Protein AF-A0A9D8Q651-F1 (afdb_monomer_lite)

pLDDT: mean 86.3, std 10.35, range [41.84, 97.5]

Foldseek 3Di:
DVVQVCCCPVVVDDFDQEEEEEFLDLPRLVVLVVSVVVNRHDAEYEHLAADWAAPSVVVCVVVVHHYDYQKDWQDWDAPDVPDAWIWTWIAGSPPPDGDIDHTDIGNYYHYDAADEAPCQVVLLQVWWWAQDPVRLYIATDDDDPPDADADSNNVADDPQLRVLRVVQRVCVVVVHDHDDRDRDDDDCVRTPDGDHGRDHRDDPPDPDFAAQDPDPQRHGPVQQAADPVRHGSLQPDPTADASSSLSSCCVSVSDPRGCSGVSCSVRPHDDDDDDDPVDDDPDPPPDPDPADDDADPVCCCLLHPDWWKFWKAFPVQAEADWFWFKALDQPDDPNSRGQKTFHAADPPPRGYGIITGSDADPPGWMFTQGPNGTTTMDTDDTDDHDD

Radius of gyration: 25.47 Å; chains: 1; bounding box: 63×66×54 Å

Sequence (387 aa):
GLAADQRATRQGVWPGRRALFTTPHSFAYRLALHAADAGVAVQRIVDARLAPQSRFVDFAKATGITLASALAPSHAEPLARNQPGLRVGFAVNIDAISQDSTAIETDQLVASGGWQPDIRLWLRSGGQAKWNQAEGWLAPEGTLPAVSLAGAAAGLRSTTAAIASGKAAVLAALGKSTPPVVDHVIDAAFETPDARTSIAPFRPHARGNTYLDRGSSLVTRRAAAASRHGVSGIATRAIQLGLGDIAAAVDIGALAPRDAGPVAAERCGLAGEITDSGWRVPAPDPGVGDDVPAPPPYLTGRFGDRPQVWTLAAADARTFEPGCLVFENSHASDPLKAIGVTYAVPKAPANGAIALMASAPEGVQLFVRDAGTAVAARLVERLKLKS

Structure (mmCIF, N/CA/C/O backbone):
data_AF-A0A9D8Q651-F1
#
_entry.id   AF-A0A9D8Q651-F1
#
loop_
_atom_site.group_PDB
_atom_site.id
_atom_site.type_symbol
_atom_site.label_atom_id
_atom_site.label_alt_id
_atom_site.label_comp_id
_atom_site.label_asym_id
_atom_site.label_entity_id
_atom_site.label_seq_id
_atom_site.pdbx_PDB_ins_code
_atom_site.Cartn_x
_atom_site.Cartn_y
_atom_site.Cartn_z
_atom_site.occupancy
_atom_site.B_iso_or_equiv
_atom_site.auth_seq_id
_atom_site.auth_comp_id
_atom_site.auth_asym_id
_atom_site.auth_atom_id
_atom_site.pdbx_PDB_model_num
ATOM 1 N N . GLY A 1 1 ? -0.961 4.486 3.606 1.00 79.25 1 GLY A N 1
ATOM 2 C CA . GLY A 1 1 ? -2.095 3.554 3.532 1.00 79.25 1 GLY A CA 1
ATOM 3 C C . GLY A 1 1 ? -1.810 2.284 4.298 1.00 79.25 1 GLY A C 1
ATOM 4 O O . GLY A 1 1 ? -2.094 2.241 5.485 1.00 79.25 1 GLY A O 1
ATOM 5 N N . LEU A 1 2 ? -1.189 1.290 3.653 1.00 84.81 2 LEU A N 1
ATOM 6 C CA . LEU A 1 2 ? -1.048 -0.075 4.185 1.00 84.81 2 LEU A CA 1
ATOM 7 C C . LEU A 1 2 ? -0.480 -0.165 5.612 1.00 84.81 2 LEU A C 1
ATOM 9 O O . LEU A 1 2 ? -1.016 -0.885 6.438 1.00 84.81 2 LEU A O 1
ATOM 13 N N . ALA A 1 3 ? 0.570 0.593 5.937 1.00 86.56 3 ALA A N 1
ATOM 14 C CA . ALA A 1 3 ? 1.140 0.571 7.288 1.00 86.56 3 ALA A CA 1
ATOM 15 C C . ALA A 1 3 ? 0.196 1.157 8.360 1.00 86.56 3 ALA A C 1
ATOM 17 O O . ALA A 1 3 ? 0.277 0.782 9.525 1.00 86.56 3 ALA A O 1
ATOM 18 N N . ALA A 1 4 ? -0.681 2.099 8.000 1.00 88.75 4 ALA A N 1
ATOM 19 C CA . ALA A 1 4 ? -1.705 2.601 8.918 1.00 88.75 4 ALA A CA 1
ATOM 20 C C . ALA A 1 4 ? -2.810 1.554 9.108 1.00 88.75 4 ALA A C 1
ATOM 22 O O . ALA A 1 4 ? -3.141 1.239 10.243 1.00 88.75 4 ALA A O 1
ATOM 23 N N . ASP A 1 5 ? -3.279 0.957 8.010 1.00 87.56 5 ASP A N 1
ATOM 24 C CA . ASP A 1 5 ? -4.263 -0.128 8.023 1.00 87.56 5 ASP A CA 1
ATOM 25 C C . ASP A 1 5 ? -3.797 -1.333 8.856 1.00 87.56 5 ASP A C 1
ATOM 27 O O . ASP A 1 5 ? -4.506 -1.776 9.751 1.00 87.56 5 ASP A O 1
ATOM 31 N N . GLN A 1 6 ? -2.567 -1.813 8.652 1.00 85.94 6 GLN A N 1
ATOM 32 C CA . GLN A 1 6 ? -2.009 -2.933 9.419 1.00 85.94 6 GLN A CA 1
ATOM 33 C C . GLN A 1 6 ? -1.890 -2.627 10.915 1.00 85.94 6 GLN A C 1
ATOM 35 O O . GLN A 1 6 ? -2.209 -3.484 11.737 1.00 85.94 6 GLN A O 1
ATOM 40 N N . ARG A 1 7 ? -1.438 -1.421 11.286 1.00 85.69 7 ARG A N 1
ATOM 41 C CA . ARG A 1 7 ? -1.368 -1.011 12.699 1.00 85.69 7 ARG A CA 1
ATOM 42 C C . ARG A 1 7 ? -2.757 -0.964 13.331 1.00 85.69 7 ARG A C 1
ATOM 44 O O . ARG A 1 7 ? -2.940 -1.490 14.423 1.00 85.69 7 ARG A O 1
ATOM 51 N N . ALA A 1 8 ? -3.742 -0.419 12.626 1.00 87.25 8 ALA A N 1
ATOM 52 C CA . ALA A 1 8 ? -5.109 -0.347 13.124 1.00 87.25 8 ALA A CA 1
ATOM 53 C C . ALA A 1 8 ? -5.743 -1.743 13.250 1.00 87.25 8 ALA A C 1
ATOM 55 O O . ALA A 1 8 ? -6.172 -2.134 14.328 1.00 87.25 8 ALA A O 1
ATOM 56 N N . THR A 1 9 ? -5.745 -2.524 12.169 1.00 83.69 9 THR A N 1
ATOM 57 C CA . THR A 1 9 ? -6.480 -3.797 12.082 1.00 83.69 9 THR A CA 1
ATOM 58 C C . THR A 1 9 ? -5.809 -4.948 12.824 1.00 83.69 9 THR A C 1
ATOM 60 O O . THR A 1 9 ? -6.501 -5.778 13.405 1.00 83.69 9 THR A O 1
ATOM 63 N N . ARG A 1 10 ? -4.471 -5.024 12.819 1.00 81.81 10 ARG A N 1
ATOM 64 C CA . ARG A 1 10 ? -3.737 -6.139 13.446 1.00 81.81 10 ARG A CA 1
ATOM 65 C C . ARG A 1 10 ? -3.215 -5.824 14.835 1.00 81.81 10 ARG A C 1
ATOM 67 O O . ARG A 1 10 ? -2.978 -6.749 15.601 1.00 81.81 10 ARG A O 1
ATOM 74 N N . GLN A 1 11 ? -2.969 -4.550 15.132 1.00 85.44 11 GLN A N 1
ATOM 75 C CA . GLN A 1 11 ? -2.359 -4.138 16.399 1.00 85.44 11 GLN A CA 1
ATOM 76 C C . GLN A 1 11 ? -3.312 -3.298 17.258 1.00 85.44 11 GLN A C 1
ATOM 78 O O . GLN A 1 11 ? -3.002 -3.057 18.418 1.00 85.44 11 GLN A O 1
ATOM 83 N N . GLY A 1 12 ? -4.461 -2.859 16.727 1.00 85.88 12 GLY A N 1
ATOM 84 C CA . GLY A 1 12 ? -5.395 -1.997 17.456 1.00 85.88 12 GLY A CA 1
ATOM 85 C C . GLY A 1 12 ? -4.845 -0.594 17.727 1.00 85.88 12 GLY A C 1
ATOM 86 O O . GLY A 1 12 ? -5.299 0.069 18.654 1.00 85.88 12 GLY A O 1
ATOM 87 N N . VAL A 1 13 ? -3.845 -0.141 16.960 1.00 87.69 13 VAL A N 1
ATOM 88 C CA . VAL A 1 13 ? -3.136 1.124 17.208 1.00 87.69 13 VAL A CA 1
ATOM 89 C C . VAL A 1 13 ? -3.442 2.152 16.122 1.00 87.69 13 VAL A C 1
ATOM 91 O O . VAL A 1 13 ? -3.148 1.932 14.945 1.00 87.69 13 VAL A O 1
ATOM 94 N N . TRP A 1 14 ? -3.927 3.326 16.540 1.00 90.00 14 TRP A N 1
ATOM 95 C CA . TRP A 1 14 ? -4.073 4.517 15.699 1.00 90.00 14 TRP A CA 1
ATOM 96 C C . TRP A 1 14 ? -3.409 5.750 16.347 1.00 90.00 14 TRP A C 1
ATOM 98 O O . TRP A 1 14 ? -3.782 6.129 17.458 1.00 90.00 14 TRP A O 1
ATOM 108 N N . PRO A 1 15 ? -2.417 6.386 15.694 1.00 88.56 15 PRO A N 1
ATOM 109 C CA . PRO A 1 15 ? -1.803 7.614 16.202 1.00 88.56 15 PRO A CA 1
ATOM 110 C C . PRO A 1 15 ? -2.723 8.846 16.124 1.00 88.56 15 PRO A C 1
ATOM 112 O O . PRO A 1 15 ? -3.068 9.317 15.043 1.00 88.56 15 PRO A O 1
ATOM 115 N N . GLY A 1 16 ? -3.039 9.438 17.277 1.00 90.94 16 GLY A N 1
ATOM 116 C CA . GLY A 1 16 ? -3.788 10.697 17.351 1.00 90.94 16 GLY A CA 1
ATOM 117 C C . GLY A 1 16 ? -5.297 10.535 17.152 1.00 90.94 16 GLY A C 1
ATOM 118 O O . GLY A 1 16 ? -5.830 9.432 17.216 1.00 90.94 16 GLY A O 1
ATOM 119 N N . ARG A 1 17 ? -6.005 11.653 16.965 1.00 94.06 17 ARG A N 1
ATOM 120 C CA . ARG A 1 17 ? -7.471 11.685 16.797 1.00 94.06 17 ARG A CA 1
ATOM 121 C C . ARG A 1 17 ? -7.918 12.342 15.502 1.00 94.06 17 ARG A C 1
ATOM 123 O O . ARG A 1 17 ? -9.058 12.146 15.101 1.00 94.06 17 ARG A O 1
ATOM 130 N N . ARG A 1 18 ? -7.047 13.114 14.856 1.00 96.44 18 ARG A N 1
ATOM 131 C CA . ARG A 1 18 ? -7.310 13.804 13.591 1.00 96.44 18 ARG A CA 1
ATOM 132 C C . ARG A 1 18 ? -6.395 13.266 12.508 1.00 96.44 18 ARG A C 1
ATOM 134 O O . ARG A 1 18 ? -5.187 13.168 12.727 1.00 96.44 18 ARG A O 1
ATOM 141 N N . ALA A 1 19 ? -6.961 12.957 11.348 1.00 97.19 19 ALA A N 1
ATOM 142 C CA . ALA A 1 19 ? -6.200 12.399 10.244 1.00 97.19 19 ALA A CA 1
ATOM 143 C C . ALA A 1 19 ? -6.507 13.076 8.908 1.00 97.19 19 ALA A C 1
ATOM 145 O O . ALA A 1 19 ? -7.657 13.382 8.581 1.00 97.19 19 ALA A O 1
ATOM 146 N N . LEU A 1 20 ? -5.449 13.245 8.120 1.00 97.19 20 LEU A N 1
ATOM 147 C CA . LEU A 1 20 ? -5.507 13.571 6.701 1.00 97.19 20 LEU A CA 1
ATOM 148 C C . LEU A 1 20 ? -5.157 12.332 5.890 1.00 97.19 20 LEU A C 1
ATOM 150 O O . LEU A 1 20 ? -4.229 11.601 6.231 1.00 97.19 20 LEU A O 1
ATOM 154 N N . PHE A 1 21 ? -5.858 12.124 4.784 1.00 96.56 21 PHE A N 1
ATOM 155 C CA . PHE A 1 21 ? -5.559 11.052 3.841 1.00 96.56 21 PHE A CA 1
ATOM 156 C C . PHE A 1 21 ? -5.136 11.664 2.524 1.00 96.56 21 PHE A C 1
ATOM 158 O O . PHE A 1 21 ? -5.721 12.649 2.089 1.00 96.56 21 PHE A O 1
ATOM 165 N N . THR A 1 22 ? -4.135 11.080 1.876 1.00 94.69 22 THR A N 1
ATOM 166 C CA . THR A 1 22 ? -3.755 11.479 0.523 1.00 94.69 22 THR A CA 1
ATOM 167 C C . THR A 1 22 ? -3.553 10.273 -0.367 1.00 94.69 22 THR A C 1
ATOM 169 O O . THR A 1 22 ? -3.058 9.237 0.092 1.00 94.69 22 THR A O 1
ATOM 172 N N . THR A 1 23 ? -3.999 10.381 -1.617 1.00 93.38 23 THR A N 1
ATOM 173 C CA . THR A 1 23 ? -4.069 9.235 -2.511 1.00 93.38 23 THR A CA 1
ATOM 174 C C . THR A 1 23 ? -4.103 9.616 -3.988 1.00 93.38 23 THR A C 1
ATOM 176 O O . THR A 1 23 ? -4.637 10.662 -4.327 1.00 93.38 23 THR A O 1
ATOM 179 N N . PRO A 1 24 ? -3.589 8.756 -4.877 1.00 91.44 24 PRO A N 1
ATOM 180 C CA . PRO A 1 24 ? -3.884 8.793 -6.303 1.00 91.44 24 PRO A CA 1
ATOM 181 C C . PRO A 1 24 ? -4.862 7.680 -6.733 1.00 91.44 24 PRO A C 1
ATOM 183 O O . PRO A 1 24 ? -5.003 7.418 -7.923 1.00 91.44 24 PRO A O 1
ATOM 186 N N . HIS A 1 25 ? -5.499 6.979 -5.789 1.00 90.25 25 HIS A N 1
ATOM 187 C CA . HIS A 1 25 ? -6.334 5.798 -6.033 1.00 90.25 25 HIS A CA 1
ATOM 188 C C . HIS A 1 25 ? -7.447 5.674 -4.993 1.00 90.25 25 HIS A C 1
ATOM 190 O O . HIS A 1 25 ? -7.521 6.419 -4.018 1.00 90.25 25 HIS A O 1
ATOM 196 N N . SER A 1 26 ? -8.351 4.721 -5.181 1.00 88.31 26 SER A N 1
ATOM 197 C CA . SER A 1 26 ? -9.554 4.648 -4.347 1.00 88.31 26 SER A CA 1
ATOM 198 C C . SER A 1 26 ? -9.375 3.924 -3.008 1.00 88.31 26 SER A C 1
ATOM 200 O O . SER A 1 26 ? -10.259 3.966 -2.151 1.00 88.31 26 SER A O 1
ATOM 202 N N . PHE A 1 27 ? -8.227 3.281 -2.767 1.00 87.19 27 PHE A N 1
ATOM 203 C CA . PHE A 1 27 ? -7.997 2.526 -1.531 1.00 87.19 27 PHE A CA 1
ATOM 204 C C . PHE A 1 27 ? -8.007 3.423 -0.285 1.00 87.19 27 PHE A C 1
ATOM 206 O O . PHE A 1 27 ? -8.523 3.023 0.760 1.00 87.19 27 PHE A O 1
ATOM 213 N N . ALA A 1 28 ? -7.472 4.645 -0.372 1.00 91.31 28 ALA A N 1
ATOM 214 C CA . ALA A 1 28 ? -7.418 5.527 0.791 1.00 91.31 28 ALA A CA 1
ATOM 215 C C . ALA A 1 28 ? -8.803 5.986 1.264 1.00 91.31 28 ALA A C 1
ATOM 217 O O . ALA A 1 28 ? -8.962 6.225 2.456 1.00 91.31 28 ALA A O 1
ATOM 218 N N . TYR A 1 29 ? -9.799 6.051 0.373 1.00 93.88 29 TYR A N 1
ATOM 219 C CA . TYR A 1 29 ? -11.181 6.358 0.752 1.00 93.88 29 TYR A CA 1
ATOM 220 C C . TYR A 1 29 ? -11.762 5.289 1.670 1.00 93.88 29 TYR A C 1
ATOM 222 O O . TYR A 1 29 ? -12.364 5.615 2.687 1.00 93.88 29 TYR A O 1
ATOM 230 N N . ARG A 1 30 ? -11.519 4.009 1.362 1.00 91.38 30 ARG A N 1
ATOM 231 C CA . ARG A 1 30 ? -11.938 2.889 2.218 1.00 91.38 30 ARG A CA 1
ATOM 232 C C . ARG A 1 30 ? -11.312 2.990 3.601 1.00 91.38 30 ARG A C 1
ATOM 234 O O . ARG A 1 30 ? -12.004 2.875 4.603 1.00 91.38 30 ARG A O 1
ATOM 241 N N . LEU A 1 31 ? -10.004 3.241 3.648 1.00 92.44 31 LEU A N 1
ATOM 242 C CA . LEU A 1 31 ? -9.290 3.383 4.913 1.00 92.44 31 LEU A CA 1
ATOM 243 C C . LEU A 1 31 ? -9.764 4.610 5.709 1.00 92.44 31 LEU A C 1
ATOM 245 O O . LEU A 1 31 ? -9.843 4.543 6.930 1.00 92.44 31 LEU A O 1
ATOM 249 N N . ALA A 1 32 ? -10.098 5.710 5.033 1.00 95.38 32 ALA A N 1
ATOM 250 C CA . ALA A 1 32 ? -10.651 6.902 5.664 1.00 95.38 32 ALA A CA 1
ATOM 251 C C . ALA A 1 32 ? -12.046 6.645 6.251 1.00 95.38 32 ALA A C 1
ATOM 253 O O . ALA A 1 32 ? -12.290 7.026 7.390 1.00 95.38 32 ALA A O 1
ATOM 254 N N . LEU A 1 33 ? -12.926 5.951 5.522 1.00 93.69 33 LEU A N 1
ATOM 255 C CA . LEU A 1 33 ? -14.236 5.529 6.029 1.00 93.69 33 LEU A CA 1
ATOM 256 C C . LEU A 1 33 ? -14.089 4.641 7.271 1.00 93.69 33 LEU A C 1
ATOM 258 O O . LEU A 1 33 ? -14.677 4.940 8.301 1.00 93.69 33 LEU A O 1
ATOM 262 N N . HIS A 1 34 ? -13.210 3.635 7.230 1.00 92.12 34 HIS A N 1
ATOM 263 C CA . HIS A 1 34 ? -12.934 2.794 8.400 1.00 92.12 34 HIS A CA 1
ATOM 264 C C . HIS A 1 34 ? -12.369 3.580 9.591 1.00 92.12 34 HIS A C 1
ATOM 266 O O . HIS A 1 34 ? -12.709 3.293 10.737 1.00 92.12 34 HIS A O 1
ATOM 272 N N . ALA A 1 35 ? -11.513 4.574 9.344 1.00 92.69 35 ALA A N 1
ATOM 273 C CA . ALA A 1 35 ? -11.015 5.445 10.403 1.00 92.69 35 ALA A CA 1
ATOM 274 C C . ALA A 1 35 ? -12.143 6.304 11.002 1.00 92.69 35 ALA A C 1
ATOM 276 O O . ALA A 1 35 ? -12.217 6.439 12.222 1.00 92.69 35 ALA A O 1
ATOM 277 N N . ALA A 1 36 ? -13.037 6.840 10.165 1.00 93.56 36 ALA A N 1
ATOM 278 C CA . ALA A 1 36 ? -14.206 7.595 10.608 1.00 93.56 36 ALA A CA 1
ATOM 279 C C . ALA A 1 36 ? -15.160 6.729 11.451 1.00 93.56 36 ALA A C 1
ATOM 281 O O . ALA A 1 36 ? -15.562 7.157 12.531 1.00 93.56 36 ALA A O 1
ATOM 282 N N . ASP A 1 37 ? -15.434 5.493 11.021 1.00 91.06 37 ASP A N 1
ATOM 283 C CA . ASP A 1 37 ? -16.236 4.515 11.773 1.00 91.06 37 ASP A CA 1
ATOM 284 C C . ASP A 1 37 ? -15.610 4.184 13.139 1.00 91.06 37 ASP A C 1
ATOM 286 O O . ASP A 1 37 ? -16.313 3.962 14.123 1.00 91.06 37 ASP A O 1
ATOM 290 N N . ALA A 1 38 ? -14.276 4.199 13.221 1.00 89.44 38 ALA A N 1
ATOM 291 C CA . ALA A 1 38 ? -13.523 4.030 14.463 1.00 89.44 38 ALA A CA 1
ATOM 292 C C . ALA A 1 38 ? -13.454 5.308 15.331 1.00 89.44 38 ALA A C 1
ATOM 294 O O . ALA A 1 38 ? -12.763 5.325 16.351 1.00 89.44 38 ALA A O 1
ATOM 295 N N . GLY A 1 39 ? -14.145 6.386 14.945 1.00 91.50 39 GLY A N 1
ATOM 296 C CA . GLY A 1 39 ? -14.202 7.648 15.687 1.00 91.50 39 GLY A CA 1
ATOM 297 C C . GLY A 1 39 ? -13.015 8.590 15.457 1.00 91.50 39 GLY A C 1
ATOM 298 O O . GLY A 1 39 ? -12.861 9.569 16.190 1.00 91.50 39 GLY A O 1
ATOM 299 N N . VAL A 1 40 ? -12.168 8.329 14.456 1.00 94.69 40 VAL A N 1
ATOM 300 C CA . VAL A 1 40 ? -11.101 9.255 14.050 1.00 94.69 40 VAL A CA 1
ATOM 301 C C . VAL A 1 40 ? -11.713 10.409 13.258 1.00 94.69 40 VAL A C 1
ATOM 303 O O . VAL A 1 40 ? -12.437 10.206 12.286 1.00 94.69 40 VAL A O 1
ATOM 306 N N . ALA A 1 41 ? -11.372 11.644 13.621 1.00 96.38 41 ALA A N 1
ATOM 307 C CA . ALA A 1 41 ? -11.777 12.830 12.882 1.00 96.38 41 ALA A CA 1
ATOM 308 C C . ALA A 1 41 ? -11.011 12.920 11.550 1.00 96.38 41 ALA A C 1
ATOM 310 O O . ALA A 1 41 ? -9.883 13.423 11.483 1.00 96.38 41 ALA A O 1
ATOM 311 N N . VAL A 1 42 ? -11.630 12.432 10.475 1.00 97.50 42 VAL A N 1
ATOM 312 C CA . VAL A 1 42 ? -11.101 12.551 9.113 1.00 97.50 42 VAL A CA 1
ATOM 313 C C . VAL A 1 42 ? -11.314 13.976 8.616 1.00 97.50 42 VAL A C 1
ATOM 315 O O . VAL A 1 42 ? -12.403 14.355 8.194 1.00 97.50 42 VAL A O 1
ATOM 318 N N . GLN A 1 43 ? -10.258 14.783 8.665 1.00 96.38 43 GLN A N 1
ATOM 319 C CA . GLN A 1 43 ? -10.351 16.204 8.332 1.00 96.38 43 GLN A CA 1
ATOM 320 C C . GLN A 1 43 ? -10.552 16.409 6.833 1.00 96.38 43 GLN A C 1
ATOM 322 O O . GLN A 1 43 ? -11.357 17.245 6.418 1.00 96.38 43 GLN A O 1
ATOM 327 N N . ARG A 1 44 ? -9.802 15.656 6.020 1.00 95.81 44 ARG A N 1
ATOM 328 C CA . ARG A 1 44 ? -9.853 15.731 4.561 1.00 95.81 44 ARG A CA 1
ATOM 329 C C . ARG A 1 44 ? -9.239 14.501 3.904 1.00 95.81 44 ARG A C 1
ATOM 331 O O . ARG A 1 44 ? -8.219 13.987 4.370 1.00 95.81 44 ARG A O 1
ATOM 338 N N . ILE A 1 45 ? -9.827 14.093 2.784 1.00 96.56 45 ILE A N 1
ATOM 339 C CA . ILE A 1 45 ? -9.207 13.190 1.813 1.00 96.56 45 ILE A CA 1
ATOM 340 C C . ILE A 1 45 ? -8.717 14.034 0.637 1.00 96.56 45 ILE A C 1
ATOM 342 O O . ILE A 1 45 ? -9.485 14.780 0.032 1.00 96.56 45 ILE A O 1
ATOM 346 N N . VAL A 1 46 ? -7.428 13.934 0.337 1.00 94.56 46 VAL A N 1
ATOM 347 C CA . VAL A 1 46 ? -6.749 14.681 -0.718 1.00 94.56 46 VAL A CA 1
ATOM 348 C C . VAL A 1 46 ? -6.388 13.735 -1.856 1.00 94.56 46 VAL A C 1
ATOM 350 O O . VAL A 1 46 ? -5.490 12.903 -1.720 1.00 94.56 46 VAL A O 1
ATOM 353 N N . ASP A 1 47 ? -7.098 13.851 -2.969 1.00 94.06 47 ASP A N 1
ATOM 354 C CA . ASP A 1 47 ? -6.880 13.036 -4.156 1.00 94.06 47 ASP A CA 1
ATOM 355 C C . ASP A 1 47 ? -6.036 13.795 -5.182 1.00 94.06 47 ASP A C 1
ATOM 357 O O . ASP A 1 47 ? -6.310 14.946 -5.521 1.00 94.06 47 ASP A O 1
ATOM 361 N N . ALA A 1 48 ? -5.007 13.130 -5.687 1.00 92.06 48 ALA A N 1
ATOM 362 C CA . ALA A 1 48 ? -4.121 13.638 -6.719 1.00 92.06 48 ALA A CA 1
ATOM 363 C C . ALA A 1 48 ? -4.800 13.739 -8.096 1.00 92.06 48 ALA A C 1
ATOM 365 O O . ALA A 1 48 ? -4.357 14.512 -8.948 1.00 92.06 48 ALA A O 1
ATOM 366 N N . ARG A 1 49 ? -5.860 12.960 -8.334 1.00 91.69 49 ARG A N 1
ATOM 367 C CA . ARG A 1 49 ? -6.622 12.937 -9.590 1.00 91.69 49 ARG A CA 1
ATOM 368 C C . ARG A 1 49 ? -7.492 14.185 -9.705 1.00 91.69 49 ARG A C 1
ATOM 370 O O . ARG A 1 49 ? -7.984 14.693 -8.703 1.00 91.69 49 ARG A O 1
ATOM 377 N N . LEU A 1 50 ? -7.718 14.659 -10.932 1.00 90.00 50 LEU A N 1
ATOM 378 C CA . LEU A 1 50 ? -8.463 15.898 -11.191 1.00 90.00 50 LEU A CA 1
ATOM 379 C C . LEU A 1 50 ? -9.939 15.811 -10.770 1.00 90.00 50 LEU A C 1
ATOM 381 O O . LEU A 1 50 ? -10.448 16.683 -10.067 1.00 90.00 50 LEU A O 1
ATOM 385 N N . ALA A 1 51 ? -10.611 14.740 -11.187 1.00 89.81 51 ALA A N 1
ATOM 386 C CA . ALA A 1 51 ? -12.031 14.505 -10.948 1.00 89.81 51 ALA A CA 1
ATOM 387 C C . ALA A 1 51 ? -12.263 13.027 -10.581 1.00 89.81 51 ALA A C 1
ATOM 389 O O . ALA A 1 51 ? -12.784 12.271 -11.400 1.00 89.81 51 ALA A O 1
ATOM 390 N N . PRO A 1 52 ? -11.826 12.582 -9.388 1.00 93.12 52 PRO A N 1
ATOM 391 C CA . PRO A 1 52 ? -11.968 11.191 -8.981 1.00 93.12 52 PRO A CA 1
ATOM 392 C C . PRO A 1 52 ? -13.442 10.824 -8.786 1.00 93.12 52 PRO A C 1
ATOM 394 O O . PRO A 1 52 ? -14.196 11.516 -8.098 1.00 93.12 52 PRO A O 1
ATOM 397 N N . GLN A 1 53 ? -13.829 9.696 -9.365 1.00 91.75 53 GLN A N 1
ATOM 398 C CA . GLN A 1 53 ? -15.145 9.082 -9.273 1.00 91.75 53 GLN A CA 1
ATOM 399 C C . GLN A 1 53 ? -14.984 7.651 -8.773 1.00 91.75 53 GLN A C 1
ATOM 401 O O . GLN A 1 53 ? -14.122 6.912 -9.239 1.00 91.75 53 GLN A O 1
ATOM 406 N N . SER A 1 54 ? -15.785 7.280 -7.783 1.00 91.19 54 SER A N 1
ATOM 407 C CA . SER A 1 54 ? -15.833 5.940 -7.202 1.00 91.19 54 SER A CA 1
ATOM 408 C C . SER A 1 54 ? -17.013 5.880 -6.245 1.00 91.19 54 SER A C 1
ATOM 410 O O . SER A 1 54 ? -17.290 6.861 -5.552 1.00 91.19 54 SER A O 1
ATOM 412 N N . ARG A 1 55 ? -17.614 4.703 -6.061 1.00 91.06 55 ARG A N 1
ATOM 413 C CA . ARG A 1 55 ? -18.575 4.491 -4.964 1.00 91.06 55 ARG A CA 1
ATOM 414 C C . ARG A 1 55 ? -18.016 4.908 -3.595 1.00 91.06 55 ARG A C 1
ATOM 416 O O . ARG A 1 55 ? -18.757 5.379 -2.744 1.00 91.06 55 ARG A O 1
ATOM 423 N N . PHE A 1 56 ? -16.703 4.766 -3.373 1.00 91.69 56 PHE A N 1
ATOM 424 C CA . PHE A 1 56 ? -16.071 5.144 -2.104 1.00 91.69 56 PHE A CA 1
ATOM 425 C C . PHE A 1 56 ? -15.924 6.660 -1.943 1.00 91.69 56 PHE A C 1
ATOM 427 O O . PHE A 1 56 ? -15.945 7.158 -0.819 1.00 91.69 56 PHE A O 1
ATOM 434 N N . VAL A 1 57 ? -15.811 7.389 -3.055 1.00 93.00 57 VAL A N 1
ATOM 435 C CA . VAL A 1 57 ? -15.875 8.856 -3.075 1.00 93.00 57 VAL A CA 1
ATOM 436 C C . VAL A 1 57 ? -17.278 9.306 -2.671 1.00 93.00 57 VAL A C 1
ATOM 438 O O . VAL A 1 57 ? -17.413 10.201 -1.838 1.00 93.00 57 VAL A O 1
ATOM 441 N N . ASP A 1 58 ? -18.313 8.660 -3.209 1.00 92.38 58 ASP A N 1
ATOM 442 C CA . ASP A 1 58 ? -19.706 8.992 -2.900 1.00 92.38 58 ASP A CA 1
ATOM 443 C C . ASP A 1 58 ? -20.063 8.666 -1.448 1.00 92.38 58 ASP A C 1
ATOM 445 O O . ASP A 1 58 ? -20.656 9.500 -0.764 1.00 92.38 58 ASP A O 1
ATOM 449 N N . PHE A 1 59 ? -19.616 7.518 -0.930 1.00 93.69 59 PHE A N 1
ATOM 450 C CA . PHE A 1 59 ? -19.762 7.191 0.489 1.00 93.69 59 PHE A CA 1
ATOM 451 C C . PHE A 1 59 ? -19.063 8.211 1.388 1.00 93.69 59 PHE A C 1
ATOM 453 O O . PHE A 1 59 ? -19.680 8.691 2.331 1.00 93.69 59 PHE A O 1
ATOM 460 N N . ALA A 1 60 ? -17.825 8.609 1.073 1.00 94.06 60 ALA A N 1
ATOM 461 C CA . ALA A 1 60 ? -17.109 9.611 1.863 1.00 94.06 60 ALA A CA 1
ATOM 462 C C . ALA A 1 60 ? -17.854 10.957 1.913 1.00 94.06 60 ALA A C 1
ATOM 464 O O . ALA A 1 60 ? -17.954 11.568 2.979 1.00 94.06 60 ALA A O 1
ATOM 465 N N . LYS A 1 61 ? -18.426 11.401 0.785 1.00 92.75 61 LYS A N 1
ATOM 466 C CA . LYS A 1 61 ? -19.265 12.609 0.739 1.00 92.75 61 LYS A CA 1
ATOM 467 C C . LYS A 1 61 ? -20.530 12.446 1.582 1.00 92.75 61 LYS A C 1
ATOM 469 O O . LYS A 1 61 ? -20.862 13.343 2.352 1.00 92.75 61 LYS A O 1
ATOM 474 N N . ALA A 1 62 ? -21.214 11.308 1.461 1.00 92.50 62 ALA A N 1
ATOM 475 C CA . ALA A 1 62 ? -22.441 11.021 2.202 1.00 92.50 62 ALA A CA 1
ATOM 476 C C . ALA A 1 62 ? -22.215 10.965 3.723 1.00 92.50 62 ALA A C 1
ATOM 478 O O . ALA A 1 62 ? -23.089 11.367 4.486 1.00 92.50 62 ALA A O 1
ATOM 479 N N . THR A 1 63 ? -21.032 10.535 4.170 1.00 91.19 63 THR A N 1
ATOM 480 C CA . THR A 1 63 ? -20.635 10.532 5.588 1.00 91.19 63 THR A CA 1
ATOM 481 C C . THR A 1 63 ? -20.072 11.876 6.069 1.00 91.19 63 THR A C 1
ATOM 483 O O . THR A 1 63 ? -19.595 11.971 7.197 1.00 91.19 63 THR A O 1
ATOM 486 N N . GLY A 1 64 ? -20.085 12.921 5.232 1.00 92.62 64 GLY A N 1
ATOM 487 C CA . GLY A 1 64 ? -19.631 14.269 5.592 1.00 92.62 64 GLY A CA 1
ATOM 488 C C . GLY A 1 64 ? -18.111 14.467 5.602 1.00 92.62 64 GLY A C 1
ATOM 489 O O . GLY A 1 64 ? -17.629 15.486 6.099 1.00 92.62 64 GLY A O 1
ATOM 490 N N . ILE A 1 65 ? -17.335 13.530 5.053 1.00 95.44 65 ILE A N 1
ATOM 491 C CA . ILE A 1 65 ? -15.884 13.694 4.925 1.00 95.44 65 ILE A CA 1
ATOM 492 C C . ILE A 1 65 ? -15.613 14.722 3.823 1.00 95.44 65 ILE A C 1
ATOM 494 O O . ILE A 1 65 ? -16.186 14.647 2.738 1.00 95.44 65 ILE A O 1
ATOM 498 N N . THR A 1 66 ? -14.724 15.688 4.081 1.00 94.06 66 THR A N 1
ATOM 499 C CA . THR A 1 66 ? -14.353 16.677 3.058 1.00 94.06 66 THR A CA 1
ATOM 500 C C . THR A 1 66 ? -13.320 16.112 2.088 1.00 94.06 66 THR A C 1
ATOM 502 O O . THR A 1 66 ? -12.409 15.380 2.481 1.00 94.06 66 THR A O 1
ATOM 505 N N . LEU A 1 67 ? -13.451 16.458 0.809 1.00 93.50 67 LEU A N 1
ATOM 506 C CA . LEU A 1 67 ? -12.556 16.016 -0.256 1.00 93.50 67 LEU A CA 1
ATOM 507 C C . LEU A 1 67 ? -11.897 17.229 -0.915 1.00 93.50 67 LEU A C 1
ATOM 509 O O . LEU A 1 67 ? -12.534 18.268 -1.079 1.00 93.50 67 LEU A O 1
ATOM 513 N N . ALA A 1 68 ? -10.647 17.075 -1.335 1.00 92.06 68 ALA A N 1
ATOM 514 C CA . ALA A 1 68 ? -10.004 17.977 -2.282 1.00 92.06 68 ALA A CA 1
ATOM 515 C C . ALA A 1 68 ? -9.342 17.150 -3.382 1.00 92.06 68 ALA A C 1
ATOM 517 O O . ALA A 1 68 ? -8.594 16.224 -3.077 1.00 92.06 68 ALA A O 1
ATOM 518 N N . SER A 1 69 ? -9.644 17.459 -4.638 1.00 92.50 69 SER A N 1
ATOM 519 C CA . SER A 1 69 ? -9.056 16.799 -5.802 1.00 92.50 69 SER A CA 1
ATOM 520 C C . SER A 1 69 ? -7.928 17.639 -6.396 1.00 92.50 69 SER A C 1
ATOM 522 O O . SER A 1 69 ? -7.768 18.813 -6.058 1.00 92.50 69 SER A O 1
ATOM 524 N N . ALA A 1 70 ? -7.144 17.027 -7.280 1.00 89.81 70 ALA A N 1
ATOM 525 C CA . ALA A 1 70 ? -6.009 17.635 -7.960 1.00 89.81 70 ALA A CA 1
ATOM 526 C C . ALA A 1 70 ? -4.964 18.264 -7.025 1.00 89.81 70 ALA A C 1
ATOM 528 O O . ALA A 1 70 ? -4.297 19.229 -7.396 1.00 89.81 70 ALA A O 1
ATOM 529 N N . LEU A 1 71 ? -4.811 17.726 -5.815 1.00 89.19 71 LEU A N 1
ATOM 530 C CA . LEU A 1 71 ? -3.840 18.198 -4.834 1.00 89.19 71 LEU A CA 1
ATOM 531 C C . LEU A 1 71 ? -2.942 17.045 -4.388 1.00 89.19 71 LEU A C 1
ATOM 533 O O . LEU A 1 71 ? -3.377 15.903 -4.255 1.00 89.19 71 LEU A O 1
ATOM 537 N N . ALA A 1 72 ? -1.685 17.360 -4.099 1.00 89.38 72 ALA A N 1
ATOM 538 C CA . ALA A 1 72 ? -0.731 16.430 -3.509 1.00 89.38 72 ALA A CA 1
ATOM 539 C C . ALA A 1 72 ? -0.023 17.084 -2.314 1.00 89.38 72 ALA A C 1
ATOM 541 O O . ALA A 1 72 ? 0.169 18.304 -2.308 1.00 89.38 72 ALA A O 1
ATOM 542 N N . PRO A 1 73 ? 0.374 16.313 -1.285 1.00 90.44 73 PRO A N 1
ATOM 543 C CA . PRO A 1 73 ? 1.154 16.846 -0.173 1.00 90.44 73 PRO A CA 1
ATOM 544 C C . PRO A 1 73 ? 2.477 17.414 -0.700 1.00 90.44 73 PRO A C 1
ATOM 546 O O . PRO A 1 73 ? 3.242 16.720 -1.370 1.00 90.44 73 PRO A O 1
ATOM 549 N N . SER A 1 74 ? 2.755 18.679 -0.392 1.00 88.75 74 SER A N 1
ATOM 550 C CA . SER A 1 74 ? 3.984 19.355 -0.817 1.00 88.75 74 SER A CA 1
ATOM 551 C C . SER A 1 74 ? 5.051 19.336 0.275 1.00 88.75 74 SER A C 1
ATOM 553 O O . SER A 1 74 ? 6.238 19.189 -0.018 1.00 88.75 74 SER A O 1
ATOM 555 N N . HIS A 1 75 ? 4.636 19.452 1.536 1.00 88.88 75 HIS A N 1
ATOM 556 C CA . HIS A 1 75 ? 5.503 19.366 2.705 1.00 88.88 75 HIS A CA 1
ATOM 557 C C . HIS A 1 75 ? 4.703 18.997 3.958 1.00 88.88 75 HIS A C 1
ATOM 559 O O . HIS A 1 75 ? 3.493 19.209 4.031 1.00 88.88 75 HIS A O 1
ATOM 565 N N . ALA A 1 76 ? 5.404 18.472 4.959 1.00 91.75 76 ALA A N 1
ATOM 566 C CA . ALA A 1 76 ? 4.878 18.277 6.300 1.00 91.75 76 ALA A CA 1
ATOM 567 C C . ALA A 1 76 ? 5.944 18.690 7.317 1.00 91.75 76 ALA A C 1
ATOM 569 O O . ALA A 1 76 ? 7.112 18.319 7.181 1.00 91.75 76 ALA A O 1
ATOM 570 N N . GLU A 1 77 ? 5.539 19.444 8.330 1.00 91.50 77 GLU A N 1
ATOM 571 C CA . GLU A 1 77 ? 6.402 19.898 9.418 1.00 91.50 77 GLU A CA 1
ATOM 572 C C . GLU A 1 77 ? 5.742 19.632 10.778 1.00 91.50 77 GLU A C 1
ATOM 574 O O . GLU A 1 77 ? 4.514 19.609 10.862 1.00 91.50 77 GLU A O 1
ATOM 579 N N . PRO A 1 78 ? 6.513 19.414 11.856 1.00 93.12 78 PRO A N 1
ATOM 580 C CA . PRO A 1 78 ? 5.952 19.364 13.203 1.00 93.12 78 PRO A CA 1
ATOM 581 C C . PRO A 1 78 ? 5.263 20.687 13.561 1.00 93.12 78 PRO A C 1
ATOM 583 O O . PRO A 1 78 ? 5.761 21.750 13.193 1.00 93.12 78 PRO A O 1
ATOM 586 N N . LEU A 1 79 ? 4.168 20.637 14.328 1.00 92.94 79 LEU A N 1
ATOM 587 C CA . LEU A 1 79 ? 3.474 21.855 14.787 1.00 92.94 79 LEU A CA 1
ATOM 588 C C . LEU A 1 79 ? 4.395 22.771 15.601 1.00 92.94 79 LEU A C 1
ATOM 590 O O . LEU A 1 79 ? 4.452 23.979 15.368 1.00 92.94 79 LEU A O 1
ATOM 594 N N . ALA A 1 80 ? 5.136 22.169 16.530 1.00 90.31 80 ALA A N 1
ATOM 595 C CA . ALA A 1 80 ? 6.178 22.801 17.318 1.00 90.31 80 ALA A CA 1
ATOM 596 C C . ALA A 1 80 ? 7.178 21.743 17.805 1.00 90.31 80 ALA A C 1
ATOM 598 O O . ALA A 1 80 ? 6.925 20.535 17.762 1.00 90.31 80 ALA A O 1
ATOM 599 N N . ARG A 1 81 ? 8.333 22.193 18.308 1.00 88.12 81 ARG A N 1
ATOM 600 C CA . ARG A 1 81 ? 9.301 21.306 18.968 1.00 88.12 81 ARG A CA 1
ATOM 601 C C . ARG A 1 81 ? 8.617 20.618 20.158 1.00 88.12 81 ARG A C 1
ATOM 603 O O . ARG A 1 81 ? 8.069 21.300 21.015 1.00 88.12 81 ARG A O 1
ATOM 610 N N . ASN A 1 82 ? 8.694 19.288 20.220 1.00 87.19 82 ASN A N 1
ATOM 611 C CA . ASN A 1 82 ? 8.097 18.446 21.270 1.00 87.19 82 ASN A CA 1
ATOM 612 C C . ASN A 1 82 ? 6.558 18.485 21.359 1.00 87.19 82 ASN A C 1
ATOM 614 O O . ASN A 1 82 ? 6.001 18.001 22.341 1.00 87.19 82 ASN A O 1
ATOM 618 N N . GLN A 1 83 ? 5.865 19.015 20.349 1.00 90.06 83 GLN A N 1
ATOM 619 C CA . GLN A 1 83 ? 4.409 18.937 20.262 1.00 90.06 83 GLN A CA 1
ATOM 620 C C . GLN A 1 83 ? 4.015 17.841 19.261 1.00 90.06 83 GLN A C 1
ATOM 622 O O . GLN A 1 83 ? 4.506 17.865 18.129 1.00 90.06 83 GLN A O 1
ATOM 627 N N . PRO A 1 84 ? 3.145 16.882 19.634 1.00 88.69 84 PRO A N 1
ATOM 628 C CA . PRO A 1 84 ? 2.639 15.902 18.685 1.00 88.69 84 PRO A CA 1
ATOM 629 C C . PRO A 1 84 ? 1.765 16.588 17.629 1.00 88.69 84 PRO A C 1
ATOM 631 O O . PRO A 1 84 ? 1.010 17.510 17.934 1.00 88.69 84 PRO A O 1
ATOM 634 N N . GLY A 1 85 ? 1.855 16.104 16.394 1.00 93.31 85 GLY A N 1
ATOM 635 C CA . GLY A 1 85 ? 1.081 16.606 15.265 1.00 93.31 85 GLY A CA 1
ATOM 636 C C . GLY A 1 85 ? 1.934 17.240 14.174 1.00 93.31 85 GLY A C 1
ATOM 637 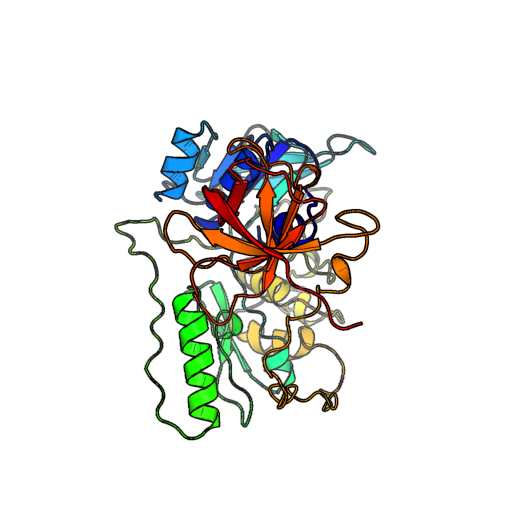O O . GLY A 1 85 ? 3.138 17.464 14.315 1.00 93.31 85 GLY A O 1
ATOM 638 N N . LEU A 1 86 ? 1.278 17.490 13.050 1.00 95.31 86 LEU A N 1
ATOM 639 C CA . LEU A 1 86 ? 1.867 17.906 11.790 1.00 95.31 86 LEU A CA 1
ATOM 640 C C . LEU A 1 86 ? 1.078 19.077 11.213 1.00 95.31 86 LEU A C 1
ATOM 642 O O . LEU A 1 86 ? -0.151 19.068 11.235 1.00 95.31 86 LEU A O 1
ATOM 646 N N . ARG A 1 87 ? 1.779 20.034 10.617 1.00 95.19 87 ARG A N 1
ATOM 647 C CA . ARG A 1 87 ? 1.221 20.981 9.655 1.00 95.19 87 ARG A CA 1
ATOM 648 C C . ARG A 1 87 ? 1.579 20.495 8.257 1.00 95.19 87 ARG A C 1
ATOM 650 O O . ARG A 1 87 ? 2.754 20.308 7.945 1.00 95.19 87 ARG A O 1
ATOM 657 N N . VAL A 1 88 ? 0.566 20.236 7.435 1.00 94.44 88 VAL A N 1
ATOM 658 C CA . VAL A 1 88 ? 0.727 19.662 6.093 1.00 94.44 88 VAL A CA 1
ATOM 659 C C . VAL A 1 88 ? 0.284 20.675 5.051 1.00 94.44 88 VAL A C 1
ATOM 661 O O . VAL A 1 88 ? -0.877 21.082 5.043 1.00 94.44 88 VAL A O 1
ATOM 664 N N . GLY A 1 89 ? 1.201 21.073 4.174 1.00 91.75 89 GLY A N 1
ATOM 665 C CA . GLY A 1 89 ? 0.891 21.875 2.995 1.00 91.75 89 GLY A CA 1
ATOM 666 C C . GLY A 1 89 ? 0.622 20.999 1.778 1.00 91.75 89 GLY A C 1
ATOM 667 O O . GLY A 1 89 ? 1.170 19.900 1.650 1.00 91.75 89 GLY A O 1
ATOM 668 N N . PHE A 1 90 ? -0.207 21.501 0.868 1.00 90.19 90 PHE A N 1
ATOM 669 C CA . PHE A 1 90 ? -0.551 20.824 -0.378 1.00 90.19 90 PHE A CA 1
ATOM 670 C C . PHE A 1 90 ? -0.256 21.736 -1.557 1.00 90.19 90 PHE A C 1
ATOM 672 O O . PHE A 1 90 ? -0.350 22.949 -1.426 1.00 90.19 90 PHE A O 1
ATOM 679 N N . ALA A 1 91 ? 0.076 21.155 -2.701 1.00 86.94 91 ALA A N 1
ATOM 680 C CA . ALA A 1 91 ? 0.237 21.871 -3.958 1.00 86.94 91 ALA A CA 1
ATOM 681 C C . ALA A 1 91 ? -0.708 21.290 -5.007 1.00 86.94 91 ALA A C 1
ATOM 683 O O . ALA A 1 91 ? -1.091 20.117 -4.928 1.00 86.94 91 ALA A O 1
ATOM 684 N N . VAL A 1 92 ? -1.053 22.116 -5.992 1.00 84.69 92 VAL A N 1
ATOM 685 C CA . VAL A 1 92 ? -1.790 21.674 -7.175 1.00 84.69 92 VAL A CA 1
ATOM 686 C C . VAL A 1 92 ? -0.984 20.591 -7.891 1.00 84.69 92 VAL A C 1
ATOM 688 O O . VAL A 1 92 ? 0.199 20.752 -8.173 1.00 84.69 92 VAL A O 1
ATOM 691 N N . ASN A 1 93 ? -1.634 19.459 -8.141 1.00 77.62 93 ASN A N 1
ATOM 692 C CA . ASN A 1 93 ? -1.093 18.297 -8.841 1.00 77.62 93 ASN A CA 1
ATOM 693 C C . ASN A 1 93 ? -1.454 18.363 -10.338 1.00 77.62 93 ASN A C 1
ATOM 695 O O . ASN A 1 93 ? -1.833 17.365 -10.947 1.00 77.62 93 ASN A O 1
ATOM 699 N N . ILE A 1 94 ? -1.400 19.574 -10.898 1.00 65.81 94 ILE A N 1
ATOM 700 C CA . ILE A 1 94 ? -1.677 19.913 -12.294 1.00 65.81 94 ILE A CA 1
ATOM 701 C C . ILE A 1 94 ? -0.627 20.957 -12.678 1.00 65.81 94 ILE A C 1
ATOM 703 O O . ILE A 1 94 ? -0.614 22.048 -12.110 1.00 65.81 94 ILE A O 1
ATOM 707 N N . ASP A 1 95 ? 0.260 20.599 -13.604 1.00 55.47 95 ASP A N 1
ATOM 708 C CA . ASP A 1 95 ? 1.402 21.403 -14.050 1.00 55.47 95 ASP A CA 1
ATOM 709 C C . ASP A 1 95 ? 2.401 21.804 -12.945 1.00 55.47 95 ASP A C 1
ATOM 711 O O . ASP A 1 95 ? 2.166 21.681 -11.745 1.00 55.47 95 ASP A O 1
ATOM 715 N N . ALA A 1 96 ? 3.594 22.262 -13.338 1.00 52.22 96 ALA A N 1
ATOM 716 C CA . ALA A 1 96 ? 4.680 22.619 -12.414 1.00 52.22 96 ALA A CA 1
ATOM 717 C C . ALA A 1 96 ? 4.411 23.904 -11.591 1.00 52.22 96 ALA A C 1
ATOM 719 O O . ALA A 1 96 ? 5.343 24.531 -11.083 1.00 52.22 96 ALA A O 1
ATOM 720 N N . ILE A 1 97 ? 3.149 24.326 -11.472 1.00 52.75 97 ILE A N 1
ATOM 721 C CA . ILE A 1 97 ? 2.742 25.541 -10.772 1.00 52.75 97 ILE A CA 1
ATOM 722 C C . ILE A 1 97 ? 2.599 25.214 -9.285 1.00 52.75 97 ILE A C 1
ATOM 724 O O . ILE A 1 97 ? 1.587 24.705 -8.810 1.00 52.75 97 ILE A O 1
ATOM 728 N N . SER A 1 98 ? 3.643 25.526 -8.520 1.00 58.12 98 SER A N 1
ATOM 729 C CA . SER A 1 98 ? 3.660 25.340 -7.072 1.00 58.12 98 SER A CA 1
ATOM 730 C C . SER A 1 98 ? 3.069 26.555 -6.351 1.00 58.12 98 SER A C 1
ATOM 732 O O . SER A 1 98 ? 3.806 27.372 -5.795 1.00 58.12 98 SER A O 1
ATOM 734 N N . GLN A 1 99 ? 1.745 26.693 -6.343 1.00 64.94 99 GLN A N 1
ATOM 735 C CA . GLN A 1 99 ? 1.094 27.477 -5.293 1.00 64.94 99 GLN A CA 1
ATOM 736 C C . GLN A 1 99 ? 0.634 26.524 -4.197 1.00 64.94 99 GLN A C 1
ATOM 738 O O . GLN A 1 99 ? -0.174 25.626 -4.436 1.00 64.94 99 GLN A O 1
ATOM 743 N N . ASP A 1 100 ? 1.209 26.694 -3.006 1.00 69.94 100 ASP A N 1
ATOM 744 C CA . ASP A 1 100 ? 0.775 25.929 -1.846 1.00 69.94 100 ASP A CA 1
ATOM 745 C C . ASP A 1 100 ? -0.600 26.421 -1.394 1.00 69.94 100 ASP A C 1
ATOM 747 O O . ASP A 1 100 ? -0.828 27.623 -1.240 1.00 69.94 100 ASP A O 1
ATOM 751 N N . SER A 1 101 ? -1.508 25.485 -1.141 1.00 76.12 101 SER A N 1
ATOM 752 C CA . SER A 1 101 ? -2.734 25.773 -0.414 1.00 76.12 101 SER A CA 1
ATOM 753 C C . SER A 1 101 ? -2.421 26.095 1.047 1.00 76.12 101 SER A C 1
ATOM 755 O O . SER A 1 101 ? -1.356 25.758 1.573 1.00 76.12 101 SER A O 1
ATOM 757 N N . THR A 1 102 ? -3.403 26.655 1.752 1.00 82.69 102 THR A N 1
ATOM 758 C CA . THR A 1 102 ? -3.355 26.765 3.213 1.00 82.69 102 THR A CA 1
ATOM 759 C C . THR A 1 102 ? -3.038 25.407 3.834 1.00 82.69 102 THR A C 1
ATOM 761 O O . THR A 1 102 ? -3.663 24.397 3.495 1.00 82.69 102 THR A O 1
ATOM 764 N N . ALA A 1 103 ? -2.045 25.386 4.722 1.00 91.69 103 ALA A N 1
ATOM 765 C CA . ALA A 1 103 ? -1.638 24.170 5.400 1.00 91.69 103 ALA A CA 1
ATOM 766 C C . ALA A 1 103 ? -2.684 23.736 6.436 1.00 91.69 103 ALA A C 1
ATOM 768 O O . ALA A 1 103 ? -3.353 24.568 7.050 1.00 91.69 103 ALA A O 1
ATOM 769 N N . ILE A 1 104 ? -2.813 22.427 6.639 1.00 94.75 104 ILE A N 1
ATOM 770 C CA . ILE A 1 104 ? -3.777 21.833 7.566 1.00 94.75 104 ILE A CA 1
ATOM 771 C C . ILE A 1 104 ? -3.022 21.189 8.724 1.00 94.75 104 ILE A C 1
ATOM 773 O O . ILE A 1 104 ? -2.099 20.400 8.517 1.00 94.75 104 ILE A O 1
ATOM 777 N N . GLU A 1 105 ? -3.429 21.516 9.947 1.00 96.38 105 GLU A N 1
ATOM 778 C CA . GLU A 1 105 ? -2.911 20.883 11.156 1.00 96.38 105 GLU A CA 1
ATOM 779 C C . GLU A 1 105 ? -3.641 19.570 11.427 1.00 96.38 105 GLU A C 1
ATOM 781 O O . GLU A 1 105 ? -4.872 19.530 11.472 1.00 96.38 105 GLU A O 1
ATOM 786 N N . THR A 1 106 ? -2.891 18.494 11.627 1.00 96.81 106 THR A N 1
ATOM 787 C CA . THR A 1 106 ? -3.413 17.144 11.840 1.00 96.81 106 THR A CA 1
ATOM 788 C C . THR A 1 106 ? -2.539 16.380 12.824 1.00 96.81 106 THR A C 1
ATOM 790 O O . THR A 1 106 ? -1.395 16.760 13.061 1.00 96.81 106 THR A O 1
ATOM 793 N N . ASP A 1 107 ? -3.036 15.282 13.385 1.00 95.81 107 ASP A N 1
ATOM 794 C CA . ASP A 1 107 ? -2.202 14.427 14.234 1.00 95.81 107 ASP A CA 1
ATOM 795 C C . ASP A 1 107 ? -1.446 13.397 13.381 1.00 95.81 107 ASP A C 1
ATOM 797 O O . ASP A 1 107 ? -0.319 13.017 13.705 1.00 95.81 107 ASP A O 1
ATOM 801 N N . GLN A 1 108 ? -2.039 12.985 12.254 1.00 94.50 108 GLN A N 1
ATOM 802 C CA . GLN A 1 108 ? -1.469 11.998 11.347 1.00 94.50 108 GLN A CA 1
ATOM 803 C C . GLN A 1 108 ? -1.791 12.295 9.875 1.00 94.50 108 GLN A C 1
ATOM 805 O O . GLN A 1 108 ? -2.945 12.464 9.489 1.00 94.50 108 GLN A O 1
ATOM 810 N N . LEU A 1 109 ? -0.766 12.241 9.019 1.00 94.94 109 LEU A N 1
ATOM 811 C CA . LEU A 1 109 ? -0.932 12.154 7.567 1.00 94.94 109 LEU A CA 1
ATOM 812 C C . LEU A 1 109 ? -0.822 10.693 7.113 1.00 94.94 109 LEU A C 1
ATOM 814 O O . LEU A 1 109 ? 0.223 10.054 7.250 1.00 94.94 109 LEU A O 1
ATOM 818 N N . VAL A 1 110 ? -1.890 10.161 6.529 1.00 94.94 110 VAL A N 1
ATOM 819 C CA . VAL A 1 110 ? -1.922 8.841 5.900 1.00 94.94 110 VAL A CA 1
ATOM 820 C C . VAL A 1 110 ? -1.699 9.000 4.400 1.00 94.94 110 VAL A C 1
ATOM 822 O O . VAL A 1 110 ? -2.634 9.172 3.620 1.00 94.94 110 VAL A O 1
ATOM 825 N N . ALA A 1 111 ? -0.437 8.894 3.989 1.00 91.88 111 ALA A N 1
ATOM 826 C CA . ALA A 1 111 ? -0.066 8.893 2.580 1.00 91.88 111 ALA A CA 1
ATOM 827 C C . ALA A 1 111 ? -0.226 7.505 1.958 1.00 91.88 111 ALA A C 1
ATOM 829 O O . ALA A 1 111 ? 0.351 6.519 2.431 1.00 91.88 111 ALA A O 1
ATOM 830 N N . SER A 1 112 ? -1.035 7.409 0.911 1.00 89.38 112 SER A N 1
ATOM 831 C CA . SER A 1 112 ? -1.222 6.205 0.110 1.00 89.38 112 SER A CA 1
ATOM 832 C C . SER A 1 112 ? -0.688 6.481 -1.288 1.00 89.38 112 SER A C 1
ATOM 834 O O . SER A 1 112 ? -1.404 7.028 -2.109 1.00 89.38 112 SER A O 1
ATOM 836 N N . GLY A 1 113 ? 0.580 6.151 -1.529 1.00 84.75 113 GLY A N 1
ATOM 837 C CA . GLY A 1 113 ? 1.195 6.248 -2.855 1.00 84.75 113 GLY A CA 1
ATOM 838 C C . GLY A 1 113 ? 0.858 5.052 -3.741 1.00 84.75 113 GLY A C 1
ATOM 839 O O . GLY A 1 113 ? 0.024 4.216 -3.378 1.00 84.75 113 GLY A O 1
ATOM 840 N N . GLY A 1 114 ? 1.529 4.970 -4.885 1.00 80.44 114 GLY A N 1
ATOM 841 C CA . GLY A 1 114 ? 1.466 3.824 -5.780 1.00 80.44 114 GLY A CA 1
ATOM 842 C C . GLY A 1 114 ? 1.981 2.542 -5.137 1.00 80.44 114 GLY A C 1
ATOM 843 O O . GLY A 1 114 ? 2.449 2.497 -3.995 1.00 80.44 114 GLY A O 1
ATOM 844 N N . TRP A 1 115 ? 1.824 1.465 -5.886 1.00 86.19 115 TRP A N 1
ATOM 845 C CA . TRP A 1 115 ? 2.045 0.118 -5.406 1.00 86.19 115 TRP A CA 1
ATOM 846 C C . TRP A 1 115 ? 3.323 -0.472 -5.999 1.00 86.19 115 TRP A C 1
ATOM 848 O O . TRP A 1 115 ? 3.570 -0.339 -7.189 1.00 86.19 115 TRP A O 1
ATOM 858 N N . GLN A 1 116 ? 4.111 -1.147 -5.161 1.00 91.56 116 GLN A N 1
ATOM 859 C CA . GLN A 1 116 ? 5.325 -1.856 -5.554 1.00 91.56 116 GLN A CA 1
ATOM 860 C C . GLN A 1 116 ? 5.265 -3.282 -4.986 1.00 91.56 116 GLN A C 1
ATOM 862 O O . GLN A 1 116 ? 5.287 -3.449 -3.762 1.00 91.56 116 GLN A O 1
ATOM 867 N N . PRO A 1 117 ? 5.205 -4.312 -5.841 1.00 92.56 117 PRO A N 1
ATOM 868 C CA . PRO A 1 117 ? 5.337 -5.715 -5.463 1.00 92.56 117 PRO A CA 1
ATOM 869 C C . PRO A 1 117 ? 6.600 -5.997 -4.690 1.00 92.56 117 PRO A C 1
ATOM 871 O O . PRO A 1 117 ? 7.689 -5.564 -5.073 1.00 92.56 117 PRO A O 1
ATOM 874 N N . ASP A 1 118 ? 6.443 -6.760 -3.613 1.00 91.44 118 ASP A N 1
ATOM 875 C CA . ASP A 1 118 ? 7.568 -7.252 -2.838 1.00 91.44 118 ASP A CA 1
ATOM 876 C C . ASP A 1 118 ? 8.141 -8.506 -3.503 1.00 91.44 118 ASP A C 1
ATOM 878 O O . ASP A 1 118 ? 7.728 -9.632 -3.234 1.00 91.44 118 ASP A O 1
ATOM 882 N N . ILE A 1 119 ? 9.091 -8.284 -4.409 1.00 93.06 119 ILE A N 1
ATOM 883 C CA . ILE A 1 119 ? 9.795 -9.330 -5.158 1.00 93.06 119 ILE A CA 1
ATOM 884 C C . ILE A 1 119 ? 11.178 -9.641 -4.572 1.00 93.06 119 ILE A C 1
ATOM 886 O O . ILE A 1 119 ? 12.032 -10.202 -5.252 1.00 93.06 119 ILE A O 1
ATOM 890 N N . ARG A 1 120 ? 11.442 -9.302 -3.304 1.00 90.94 120 ARG A N 1
ATOM 891 C CA . ARG A 1 120 ? 12.776 -9.513 -2.706 1.00 90.94 120 ARG A CA 1
ATOM 892 C C . ARG A 1 120 ? 13.189 -10.983 -2.662 1.00 90.94 120 ARG A C 1
ATOM 894 O O . ARG A 1 120 ? 14.347 -11.293 -2.923 1.00 90.94 120 ARG A O 1
ATOM 901 N N . LEU A 1 121 ? 12.255 -11.892 -2.374 1.00 89.69 121 LEU A N 1
ATOM 902 C CA . LEU A 1 121 ? 12.529 -13.336 -2.401 1.00 89.69 121 LEU A CA 1
ATOM 903 C C . LEU A 1 121 ? 12.778 -13.852 -3.822 1.00 89.69 121 LEU A C 1
ATOM 905 O O . LEU A 1 121 ? 13.620 -14.723 -4.016 1.00 89.69 121 LEU A O 1
ATOM 909 N N . TRP A 1 122 ? 12.089 -13.284 -4.810 1.00 92.31 122 TRP A N 1
ATOM 910 C CA . TRP A 1 122 ? 12.304 -13.592 -6.219 1.00 92.31 122 TRP A CA 1
ATOM 911 C C . TRP A 1 122 ? 13.707 -13.186 -6.675 1.00 92.31 122 TRP A C 1
ATOM 913 O O . TRP A 1 122 ? 14.444 -14.025 -7.185 1.00 92.31 122 TRP A O 1
ATOM 923 N N . LEU A 1 123 ? 14.112 -11.945 -6.387 1.00 91.31 123 LEU A N 1
ATOM 924 C CA . LEU A 1 123 ? 15.463 -11.452 -6.674 1.00 91.31 123 LEU A CA 1
ATOM 925 C C . LEU A 1 123 ? 16.532 -12.301 -5.969 1.00 91.31 123 LEU A C 1
ATOM 927 O O . LEU A 1 123 ? 17.516 -12.700 -6.583 1.00 91.31 123 LEU A O 1
ATOM 931 N N . ARG A 1 124 ? 16.305 -12.663 -4.697 1.00 86.62 124 ARG A N 1
ATOM 932 C CA . ARG A 1 124 ? 17.210 -13.538 -3.929 1.00 86.62 124 ARG A CA 1
ATOM 933 C C . ARG A 1 124 ? 17.324 -14.947 -4.511 1.00 86.62 124 ARG A C 1
ATOM 935 O O . ARG A 1 124 ? 18.358 -15.582 -4.352 1.00 86.62 124 ARG A O 1
ATOM 942 N N . SER A 1 125 ? 16.286 -15.423 -5.191 1.00 87.81 125 SER A N 1
ATOM 943 C CA . SER A 1 125 ? 16.285 -16.728 -5.862 1.00 87.81 125 SER A CA 1
ATOM 944 C C . SER A 1 125 ? 16.961 -16.688 -7.243 1.00 87.81 125 SER A C 1
ATOM 946 O O . SER A 1 125 ? 16.898 -17.668 -7.977 1.00 87.81 125 SER A O 1
ATOM 948 N N . GLY A 1 126 ? 17.587 -15.564 -7.619 1.00 88.88 126 GLY A N 1
ATOM 949 C CA . GLY A 1 126 ? 18.202 -15.360 -8.936 1.00 88.88 126 GLY A CA 1
ATOM 950 C C . GLY A 1 126 ? 17.228 -14.858 -10.004 1.00 88.88 126 GLY A C 1
ATOM 951 O O . GLY A 1 126 ? 17.559 -14.838 -11.188 1.00 88.88 126 GLY A O 1
ATOM 952 N N . GLY A 1 127 ? 16.020 -14.464 -9.604 1.00 91.25 127 GLY A N 1
ATOM 953 C CA . GLY A 1 127 ? 15.009 -13.929 -10.502 1.00 91.25 127 GLY A CA 1
ATOM 954 C C . GLY A 1 127 ? 15.372 -12.529 -10.984 1.00 91.25 127 GLY A C 1
ATOM 955 O O . GLY A 1 127 ? 15.970 -11.742 -10.251 1.00 91.25 127 GLY A O 1
ATOM 956 N N . GLN A 1 128 ? 14.986 -12.197 -12.214 1.00 92.94 128 GLN A N 1
ATOM 957 C CA . GLN A 1 128 ? 15.239 -10.879 -12.795 1.00 92.94 128 GLN A CA 1
ATOM 958 C C . GLN A 1 128 ? 14.033 -9.962 -12.617 1.00 92.94 128 GLN A C 1
ATOM 960 O O . GLN A 1 128 ? 12.915 -10.414 -12.380 1.00 92.94 128 GLN A O 1
ATOM 965 N N . ALA A 1 129 ? 14.242 -8.657 -12.722 1.00 94.75 129 ALA A N 1
ATOM 966 C CA . ALA A 1 129 ? 13.157 -7.695 -12.677 1.00 94.75 129 ALA A CA 1
ATOM 967 C C . ALA A 1 129 ? 13.386 -6.585 -13.695 1.00 94.75 129 ALA A C 1
ATOM 969 O O . ALA A 1 129 ? 14.526 -6.248 -14.007 1.00 94.75 129 ALA A O 1
ATOM 970 N N . LYS A 1 130 ? 12.299 -5.991 -14.179 1.00 95.50 130 LYS A N 1
ATOM 971 C CA . LYS A 1 130 ? 12.319 -4.874 -15.120 1.00 95.50 130 LYS A CA 1
ATOM 972 C C . LYS A 1 130 ? 11.340 -3.795 -14.703 1.00 95.50 130 LYS A C 1
ATOM 974 O O . LYS A 1 130 ? 10.313 -4.066 -14.083 1.00 95.50 130 LYS A O 1
ATOM 979 N N . TRP A 1 131 ? 11.636 -2.557 -15.071 1.00 95.88 131 TRP A N 1
ATOM 980 C CA . TRP A 1 131 ? 10.692 -1.470 -14.865 1.00 95.88 131 TRP A CA 1
ATOM 981 C C . TRP A 1 131 ? 9.489 -1.618 -15.799 1.00 95.88 131 TRP A C 1
ATOM 983 O O . TRP A 1 131 ? 9.638 -1.617 -17.023 1.00 95.88 131 TRP A O 1
ATOM 993 N N . ASN A 1 132 ? 8.290 -1.717 -15.232 1.00 93.88 132 ASN A N 1
ATOM 994 C CA . ASN A 1 132 ? 7.049 -1.667 -15.985 1.00 93.88 132 ASN A CA 1
ATOM 995 C C . ASN A 1 132 ? 6.627 -0.201 -16.146 1.00 93.88 132 ASN A C 1
ATOM 997 O O . ASN A 1 132 ? 6.074 0.399 -15.226 1.00 93.88 132 ASN A O 1
ATOM 1001 N N . GLN A 1 133 ? 6.885 0.385 -17.319 1.00 90.94 133 GLN A N 1
ATOM 1002 C CA . GLN A 1 133 ? 6.550 1.789 -17.576 1.00 90.94 133 GLN A CA 1
ATOM 1003 C C . GLN A 1 133 ? 5.050 2.077 -17.557 1.00 90.94 133 GLN A C 1
ATOM 1005 O O . GLN A 1 133 ? 4.684 3.196 -17.196 1.00 90.94 133 GLN A O 1
ATOM 1010 N N . ALA A 1 134 ? 4.209 1.121 -17.961 1.00 88.06 134 ALA A N 1
ATOM 1011 C CA . ALA A 1 134 ? 2.763 1.318 -18.016 1.00 88.06 134 ALA A CA 1
ATOM 1012 C C . ALA A 1 134 ? 2.199 1.512 -16.607 1.00 88.06 134 ALA A C 1
ATOM 1014 O O . ALA A 1 134 ? 1.447 2.450 -16.356 1.00 88.06 134 ALA A O 1
ATOM 1015 N N . GLU A 1 135 ? 2.660 0.679 -15.680 1.00 86.12 135 GLU A N 1
ATOM 1016 C CA . GLU A 1 135 ? 2.139 0.643 -14.321 1.00 86.12 135 GLU A CA 1
ATOM 1017 C C . GLU A 1 135 ? 2.968 1.453 -13.305 1.00 86.12 135 GLU A C 1
ATOM 1019 O O . GLU A 1 135 ? 2.477 1.783 -12.229 1.00 86.12 135 GLU A O 1
ATOM 1024 N N . GLY A 1 136 ? 4.227 1.781 -13.617 1.00 89.56 136 GLY A N 1
ATOM 1025 C CA . GLY A 1 136 ? 5.104 2.568 -12.743 1.00 89.56 136 GLY A CA 1
ATOM 1026 C C . GLY A 1 136 ? 5.662 1.797 -11.542 1.00 89.56 136 GLY A C 1
ATOM 1027 O O . GLY A 1 136 ? 5.739 2.343 -10.445 1.00 89.56 136 GLY A O 1
ATOM 1028 N N . TRP A 1 137 ? 6.031 0.528 -11.729 1.00 92.62 137 TRP A N 1
ATOM 1029 C CA . TRP A 1 137 ? 6.661 -0.293 -10.687 1.00 92.62 137 TRP A CA 1
ATOM 1030 C C . TRP A 1 137 ? 7.653 -1.302 -11.265 1.00 92.62 137 TRP A C 1
ATOM 1032 O O . TRP A 1 137 ? 7.670 -1.586 -12.465 1.00 92.62 137 TRP A O 1
ATOM 1042 N N . LEU A 1 138 ? 8.501 -1.855 -10.399 1.00 94.50 138 LEU A N 1
ATOM 1043 C CA . LEU A 1 138 ? 9.471 -2.879 -10.765 1.00 94.50 138 LEU A CA 1
ATOM 1044 C C . LEU A 1 138 ? 8.813 -4.264 -10.779 1.00 94.50 138 LEU A C 1
ATOM 1046 O O . LEU A 1 138 ? 8.500 -4.809 -9.717 1.00 94.50 138 LEU A O 1
ATOM 1050 N N . ALA A 1 139 ? 8.634 -4.827 -11.972 1.00 94.56 139 ALA A N 1
ATOM 1051 C CA . ALA A 1 139 ? 7.985 -6.109 -12.194 1.00 94.56 139 ALA A CA 1
ATOM 1052 C C . ALA A 1 139 ? 8.990 -7.265 -12.281 1.00 94.56 139 ALA A C 1
ATOM 1054 O O . ALA A 1 139 ? 10.059 -7.093 -12.868 1.00 94.56 139 ALA A O 1
ATOM 1055 N N . PRO A 1 140 ? 8.662 -8.447 -11.733 1.00 94.25 140 PRO A N 1
ATOM 1056 C CA . PRO A 1 140 ? 9.476 -9.639 -11.931 1.00 94.25 140 PRO A CA 1
ATOM 1057 C C . PRO A 1 140 ? 9.448 -10.066 -13.407 1.00 94.25 140 PRO A C 1
ATOM 1059 O O . PRO A 1 140 ? 8.450 -9.876 -14.103 1.00 94.25 140 PRO A O 1
ATOM 1062 N N . GLU A 1 141 ? 10.543 -10.645 -13.888 1.00 92.56 141 GLU A N 1
ATOM 1063 C CA . GLU A 1 141 ? 10.700 -11.099 -15.267 1.00 92.56 141 GLU A CA 1
ATOM 1064 C C . GLU A 1 141 ? 11.300 -12.501 -15.337 1.00 92.56 141 GLU A C 1
ATOM 1066 O O . GLU A 1 141 ? 12.303 -12.799 -14.691 1.00 92.56 141 GLU A O 1
ATOM 1071 N N . GLY A 1 142 ? 10.710 -13.330 -16.197 1.00 90.25 142 GLY A N 1
ATOM 1072 C CA . GLY A 1 142 ? 11.160 -14.689 -16.454 1.00 90.25 142 GLY A CA 1
ATOM 1073 C C . GLY A 1 142 ? 10.536 -15.711 -15.509 1.00 90.25 142 GLY A C 1
ATOM 1074 O O . GLY A 1 142 ? 9.530 -15.466 -14.845 1.00 90.25 142 GLY A O 1
ATOM 1075 N N . THR A 1 143 ? 11.139 -16.892 -15.488 1.00 90.12 143 THR A N 1
ATOM 1076 C CA . THR A 1 143 ? 10.710 -18.041 -14.689 1.00 90.12 143 THR A CA 1
ATOM 1077 C C . THR A 1 143 ? 11.922 -18.653 -14.010 1.00 90.12 143 THR A C 1
ATOM 1079 O O . THR A 1 143 ? 13.007 -18.668 -14.590 1.00 90.12 143 THR A O 1
ATOM 1082 N N . LEU A 1 144 ? 11.730 -19.207 -12.819 1.00 88.94 144 LEU A N 1
ATOM 1083 C CA . LEU A 1 144 ? 12.768 -19.928 -12.093 1.00 88.94 144 LEU A CA 1
ATOM 1084 C C . LEU A 1 144 ? 12.322 -21.371 -11.834 1.00 88.94 144 LEU A C 1
ATOM 1086 O O . LEU A 1 144 ? 11.142 -21.600 -11.553 1.00 88.94 144 LEU A O 1
ATOM 1090 N N . PRO A 1 145 ? 13.241 -22.350 -11.875 1.00 85.06 145 PRO A N 1
ATOM 1091 C CA . PRO A 1 145 ? 12.951 -23.695 -11.397 1.00 85.06 145 PRO A CA 1
ATOM 1092 C C . PRO A 1 145 ? 12.526 -23.663 -9.924 1.00 85.06 145 PRO A C 1
ATOM 1094 O O . PRO A 1 145 ? 13.137 -22.968 -9.117 1.00 85.06 145 PRO A O 1
ATOM 1097 N N . ALA A 1 146 ? 11.487 -24.425 -9.575 1.00 85.44 146 ALA A N 1
ATOM 1098 C CA . ALA A 1 146 ? 10.986 -24.590 -8.203 1.00 85.44 146 ALA A CA 1
ATOM 1099 C C . ALA A 1 146 ? 10.519 -23.308 -7.472 1.00 85.44 146 ALA A C 1
ATOM 1101 O O . ALA A 1 146 ? 10.152 -23.381 -6.300 1.00 85.44 146 ALA A O 1
ATOM 1102 N N . VAL A 1 147 ? 10.461 -22.152 -8.143 1.00 90.94 147 VAL A N 1
ATOM 1103 C CA . VAL A 1 147 ? 9.943 -20.897 -7.580 1.00 90.94 147 VAL A CA 1
ATOM 1104 C C . VAL A 1 147 ? 8.797 -20.397 -8.449 1.00 90.94 147 VAL A C 1
ATOM 1106 O O . VAL A 1 147 ? 8.897 -20.332 -9.671 1.00 90.94 147 VAL A O 1
ATOM 1109 N N . SER A 1 148 ? 7.684 -20.032 -7.820 1.00 92.31 148 SER A N 1
ATOM 1110 C CA . SER A 1 148 ? 6.512 -19.482 -8.503 1.00 92.31 148 SER A CA 1
ATOM 1111 C C . SER A 1 148 ? 6.048 -18.207 -7.818 1.00 92.31 148 SER A C 1
ATOM 1113 O O . SER A 1 148 ? 6.051 -18.107 -6.591 1.00 92.31 148 SER A O 1
ATOM 1115 N N . LEU A 1 149 ? 5.633 -17.235 -8.624 1.00 93.56 149 LEU A N 1
ATOM 1116 C CA . LEU A 1 149 ? 5.043 -15.989 -8.156 1.00 93.56 149 LEU A CA 1
ATOM 1117 C C . LEU A 1 149 ? 3.522 -16.085 -8.213 1.00 93.56 149 LEU A C 1
ATOM 1119 O O . LEU A 1 149 ? 2.955 -16.554 -9.197 1.00 93.56 149 LEU A O 1
ATOM 1123 N N . ALA A 1 150 ? 2.862 -15.604 -7.164 1.00 95.06 150 ALA A N 1
ATOM 1124 C CA . ALA A 1 150 ? 1.411 -15.526 -7.090 1.00 95.06 150 ALA A CA 1
ATOM 1125 C C . ALA A 1 150 ? 0.966 -14.243 -6.376 1.00 95.06 150 ALA A C 1
ATOM 1127 O O . ALA A 1 150 ? 1.719 -13.629 -5.614 1.00 95.06 150 ALA A O 1
ATOM 1128 N N . GLY A 1 151 ? -0.276 -13.838 -6.631 1.00 95.38 151 GLY A N 1
ATOM 1129 C CA . GLY A 1 151 ? -0.892 -12.644 -6.061 1.00 95.38 151 GLY A CA 1
ATOM 1130 C C . GLY A 1 151 ? -0.124 -11.361 -6.317 1.00 95.38 151 GLY A C 1
ATOM 1131 O O . GLY A 1 151 ? 0.395 -11.139 -7.409 1.00 95.38 151 GLY A O 1
ATOM 1132 N N . ALA A 1 152 ? -0.069 -10.511 -5.294 1.00 92.50 152 ALA A N 1
ATOM 1133 C CA . ALA A 1 152 ? 0.552 -9.197 -5.382 1.00 92.50 152 ALA A CA 1
ATOM 1134 C C . ALA A 1 152 ? 2.024 -9.258 -5.821 1.00 92.50 152 ALA A C 1
ATOM 1136 O O . ALA A 1 152 ? 2.476 -8.397 -6.566 1.00 92.50 152 ALA A O 1
ATOM 1137 N N . ALA A 1 153 ? 2.764 -10.298 -5.420 1.00 93.50 153 ALA A N 1
ATOM 1138 C CA . ALA A 1 153 ? 4.150 -10.482 -5.847 1.00 93.50 153 ALA A CA 1
ATOM 1139 C C . ALA A 1 153 ? 4.275 -10.745 -7.360 1.00 93.50 153 ALA A C 1
ATOM 1141 O O . ALA A 1 153 ? 5.297 -10.414 -7.951 1.00 93.50 153 ALA A O 1
ATOM 1142 N N . ALA A 1 154 ? 3.235 -11.303 -7.990 1.00 93.12 154 ALA A N 1
ATOM 1143 C CA . ALA A 1 154 ? 3.167 -11.551 -9.430 1.00 93.12 154 ALA A CA 1
ATOM 1144 C C . ALA A 1 154 ? 2.628 -10.359 -10.242 1.00 93.12 154 ALA A C 1
ATOM 1146 O O . ALA A 1 154 ? 2.492 -10.473 -11.455 1.00 93.12 154 ALA A O 1
ATOM 1147 N N . GLY A 1 155 ? 2.285 -9.236 -9.603 1.00 91.81 155 GLY A N 1
ATOM 1148 C CA . GLY A 1 155 ? 1.669 -8.103 -10.297 1.00 91.81 155 GLY A CA 1
ATOM 1149 C C . GLY A 1 155 ? 0.146 -8.034 -10.220 1.00 91.81 155 GLY A C 1
ATOM 1150 O O . GLY A 1 155 ? -0.433 -7.088 -10.741 1.00 91.81 155 GLY A O 1
ATOM 1151 N N . LEU A 1 156 ? -0.505 -8.995 -9.559 1.00 93.00 156 LEU A N 1
ATOM 1152 C CA . LEU A 1 156 ? -1.965 -9.082 -9.515 1.00 93.00 156 LEU A CA 1
ATOM 1153 C C . LEU A 1 156 ? -2.531 -8.233 -8.374 1.00 93.00 156 LEU A C 1
ATOM 1155 O O . LEU A 1 156 ? -2.073 -8.316 -7.231 1.00 93.00 156 LEU A O 1
ATOM 1159 N N . ARG A 1 157 ? -3.546 -7.428 -8.679 1.00 87.25 157 ARG A N 1
ATOM 1160 C CA . ARG A 1 157 ? -4.094 -6.395 -7.797 1.00 87.25 157 ARG A CA 1
ATOM 1161 C C . ARG A 1 157 ? -5.352 -6.844 -7.066 1.00 87.25 157 ARG A C 1
ATOM 1163 O O . ARG A 1 157 ? -5.544 -6.455 -5.912 1.00 87.25 157 ARG A O 1
ATOM 1170 N N . SER A 1 158 ? -6.208 -7.654 -7.693 1.00 89.44 158 SER A N 1
ATOM 1171 C CA . SER A 1 158 ? -7.428 -8.138 -7.040 1.00 89.44 158 SER A CA 1
ATOM 1172 C C . SER A 1 158 ? -7.172 -9.347 -6.135 1.00 89.44 158 SER A C 1
ATOM 1174 O O . SER A 1 158 ? -6.340 -10.217 -6.405 1.00 89.44 158 SER A O 1
ATOM 1176 N N . THR A 1 159 ? -7.951 -9.449 -5.054 1.00 90.94 159 THR A N 1
ATOM 1177 C CA . THR A 1 159 ? -7.937 -10.623 -4.168 1.00 90.94 159 THR A CA 1
ATOM 1178 C C . THR A 1 159 ? -8.311 -11.901 -4.923 1.00 90.94 159 THR A C 1
ATOM 1180 O O . THR A 1 159 ? -7.708 -12.948 -4.696 1.00 90.94 159 THR A O 1
ATOM 1183 N N . THR A 1 160 ? -9.258 -11.817 -5.861 1.00 93.12 160 THR A N 1
ATOM 1184 C CA . THR A 1 160 ? -9.685 -12.952 -6.689 1.00 93.12 160 THR A CA 1
ATOM 1185 C C . THR A 1 160 ? -8.539 -13.478 -7.548 1.00 93.12 160 THR A C 1
ATOM 1187 O O . THR A 1 160 ? -8.260 -14.678 -7.518 1.00 93.12 160 THR A O 1
ATOM 1190 N N . ALA A 1 161 ? -7.820 -12.596 -8.248 1.00 94.81 161 ALA A N 1
ATOM 1191 C CA . ALA A 1 161 ? -6.657 -12.985 -9.041 1.00 94.81 161 ALA A CA 1
ATOM 1192 C C . ALA A 1 161 ? -5.517 -13.514 -8.167 1.00 94.81 161 ALA A C 1
ATOM 1194 O O . ALA A 1 161 ? -4.831 -14.468 -8.543 1.00 94.81 161 ALA A O 1
ATOM 1195 N N . ALA A 1 162 ? -5.339 -12.961 -6.966 1.00 94.88 162 ALA A N 1
ATOM 1196 C CA . ALA A 1 162 ? -4.350 -13.466 -6.023 1.00 94.88 162 ALA A CA 1
ATOM 1197 C C . ALA A 1 162 ? -4.635 -14.900 -5.563 1.00 94.88 162 ALA A C 1
ATOM 1199 O O . ALA A 1 162 ? -3.733 -15.736 -5.558 1.00 94.88 162 ALA A O 1
ATOM 1200 N N . ILE A 1 163 ? -5.892 -15.221 -5.257 1.00 95.19 163 ILE A N 1
ATOM 1201 C CA . ILE A 1 163 ? -6.294 -16.588 -4.907 1.00 95.19 163 ILE A CA 1
ATOM 1202 C C . ILE A 1 163 ? -6.157 -17.518 -6.120 1.00 95.19 163 ILE A C 1
ATOM 1204 O O . ILE A 1 163 ? -5.628 -18.625 -5.995 1.00 95.19 163 ILE A O 1
ATOM 1208 N N . ALA A 1 164 ? -6.617 -17.082 -7.296 1.00 95.50 164 ALA A N 1
ATOM 1209 C CA . ALA A 1 164 ? -6.564 -17.880 -8.519 1.00 95.50 164 ALA A CA 1
ATOM 1210 C C . ALA A 1 164 ? -5.121 -18.203 -8.938 1.00 95.50 164 ALA A C 1
ATOM 1212 O O . ALA A 1 164 ? -4.816 -19.356 -9.235 1.00 95.50 164 ALA A O 1
ATOM 1213 N N . SER A 1 165 ? -4.215 -17.224 -8.887 1.00 96.50 165 SER A N 1
ATOM 1214 C CA . SER A 1 165 ? -2.789 -17.438 -9.172 1.00 96.50 165 SER A CA 1
ATOM 1215 C C . SER A 1 165 ? -2.104 -18.342 -8.161 1.00 96.50 165 SER A C 1
ATOM 1217 O O . SER A 1 165 ? -1.300 -19.175 -8.565 1.00 96.50 165 SER A O 1
ATOM 1219 N N . GLY A 1 166 ? -2.453 -18.257 -6.874 1.00 95.88 166 GLY A N 1
ATOM 1220 C CA . GLY A 1 166 ? -1.953 -19.202 -5.875 1.00 95.88 166 GLY A CA 1
ATOM 1221 C C . GLY A 1 166 ? -2.340 -20.644 -6.214 1.00 95.88 166 GLY A C 1
ATOM 1222 O O . GLY A 1 166 ? -1.492 -21.534 -6.222 1.00 95.88 166 GLY A O 1
ATOM 1223 N N . LYS A 1 167 ? -3.608 -20.870 -6.585 1.00 95.94 167 LYS A N 1
ATOM 1224 C CA . LYS A 1 167 ? -4.088 -22.186 -7.039 1.00 95.94 167 LYS A CA 1
ATOM 1225 C C . LYS A 1 167 ? -3.365 -22.649 -8.306 1.00 95.94 167 LYS A C 1
ATOM 1227 O O . LYS A 1 167 ? -2.924 -23.793 -8.365 1.00 95.94 167 LYS A O 1
ATOM 1232 N N . ALA A 1 168 ? -3.221 -21.769 -9.296 1.00 95.25 168 ALA A N 1
ATOM 1233 C CA . ALA A 1 168 ? -2.532 -22.078 -10.544 1.00 95.25 168 ALA A CA 1
ATOM 1234 C C . ALA A 1 168 ? -1.054 -22.440 -10.311 1.00 95.25 168 ALA A C 1
ATOM 1236 O O . ALA A 1 168 ? -0.582 -23.426 -10.869 1.00 95.25 168 ALA A O 1
ATOM 1237 N N . ALA A 1 169 ? -0.346 -21.717 -9.439 1.00 93.75 169 ALA A N 1
ATOM 1238 C CA . ALA A 1 169 ? 1.046 -22.003 -9.094 1.00 93.75 169 ALA A CA 1
ATOM 1239 C C . ALA A 1 169 ? 1.215 -23.395 -8.461 1.00 93.75 169 ALA A C 1
ATOM 1241 O O . ALA A 1 169 ? 2.109 -24.147 -8.843 1.00 93.75 169 ALA A O 1
ATOM 1242 N N . VAL A 1 170 ? 0.318 -23.780 -7.546 1.00 94.19 170 VAL A N 1
ATOM 1243 C CA . VAL A 1 170 ? 0.332 -25.122 -6.938 1.00 94.19 170 VAL A CA 1
ATOM 1244 C C . VAL A 1 170 ? 0.036 -26.207 -7.974 1.00 94.19 170 VAL A C 1
ATOM 1246 O O . VAL A 1 170 ? 0.720 -27.226 -8.007 1.00 94.19 170 VAL A O 1
ATOM 1249 N N . LEU A 1 171 ? -0.959 -26.003 -8.842 1.00 94.88 171 LEU A N 1
ATOM 1250 C CA . LEU A 1 171 ? -1.283 -26.961 -9.903 1.00 94.88 171 LEU A CA 1
ATOM 1251 C C . LEU A 1 171 ? -0.108 -27.156 -10.871 1.00 94.88 171 LEU A C 1
ATOM 1253 O O . LEU A 1 171 ? 0.224 -28.301 -11.174 1.00 94.88 171 LEU A O 1
ATOM 1257 N N . ALA A 1 172 ? 0.560 -26.071 -11.276 1.00 91.81 172 ALA A N 1
ATOM 1258 C CA . ALA A 1 172 ? 1.765 -26.136 -12.101 1.00 91.81 172 ALA A CA 1
ATOM 1259 C C . ALA A 1 172 ? 2.877 -26.943 -11.420 1.00 91.81 172 ALA A C 1
ATOM 1261 O O . ALA A 1 172 ? 3.460 -27.828 -12.043 1.00 91.81 172 ALA A O 1
ATOM 1262 N N . ALA A 1 173 ? 3.135 -26.689 -10.133 1.00 89.94 173 ALA A N 1
ATOM 1263 C CA . ALA A 1 173 ? 4.146 -27.415 -9.364 1.00 89.94 173 ALA A CA 1
ATOM 1264 C C . ALA A 1 173 ? 3.847 -28.923 -9.250 1.00 89.94 173 ALA A C 1
ATOM 1266 O O . ALA A 1 173 ? 4.765 -29.730 -9.146 1.00 89.94 173 ALA A O 1
ATOM 1267 N N . LEU A 1 174 ? 2.569 -29.311 -9.310 1.00 93.69 174 LEU A N 1
ATOM 1268 C CA . LEU A 1 174 ? 2.117 -30.705 -9.325 1.00 93.69 174 LEU A CA 1
ATOM 1269 C C . LEU A 1 174 ? 2.030 -31.311 -10.739 1.00 93.69 174 LEU A C 1
ATOM 1271 O O . LEU A 1 174 ? 1.515 -32.419 -10.886 1.00 93.69 174 LEU A O 1
ATOM 1275 N N . GLY A 1 175 ? 2.465 -30.594 -11.782 1.00 93.25 175 GLY A N 1
ATOM 1276 C CA . GLY A 1 175 ? 2.379 -31.048 -13.174 1.00 93.25 175 GLY A CA 1
ATOM 1277 C C . GLY A 1 175 ? 0.948 -31.142 -13.715 1.00 93.25 175 GLY A C 1
ATOM 1278 O O . GLY A 1 175 ? 0.686 -31.899 -14.648 1.00 93.25 175 GLY A O 1
ATOM 1279 N N . LYS A 1 176 ? -0.002 -30.413 -13.117 1.00 95.25 176 LYS A N 1
ATOM 1280 C CA . LYS A 1 176 ? -1.415 -30.397 -13.519 1.00 95.25 176 LYS A CA 1
ATOM 1281 C C . LYS A 1 176 ? -1.719 -29.207 -14.427 1.00 95.25 176 LYS A C 1
ATOM 1283 O O . LYS A 1 176 ? -1.031 -28.190 -14.398 1.00 95.25 176 LYS A O 1
ATOM 1288 N N . SER A 1 177 ? -2.800 -29.327 -15.201 1.00 94.00 177 SER A N 1
ATOM 1289 C CA . SER A 1 177 ? -3.326 -28.223 -16.011 1.00 94.00 177 SER A CA 1
ATOM 1290 C C . SER A 1 177 ? -3.697 -27.031 -15.125 1.00 94.00 177 SER A C 1
ATOM 1292 O O . SER A 1 177 ? -4.332 -27.194 -14.079 1.00 94.00 177 SER A O 1
ATOM 1294 N N . THR A 1 178 ? -3.287 -25.837 -15.544 1.00 92.31 178 THR A N 1
ATOM 1295 C CA . THR A 1 178 ? -3.530 -24.589 -14.829 1.00 92.31 178 THR A CA 1
ATOM 1296 C C . THR A 1 178 ? -4.622 -23.777 -15.522 1.00 92.31 178 THR A C 1
ATOM 1298 O O . THR A 1 178 ? -4.551 -23.549 -16.731 1.00 92.31 178 THR A O 1
ATOM 1301 N N . PRO A 1 179 ? -5.645 -23.310 -14.786 1.00 89.06 179 PRO A N 1
ATOM 1302 C CA . PRO A 1 179 ? -6.617 -22.391 -15.354 1.00 89.06 179 PRO A CA 1
ATOM 1303 C C . PRO A 1 179 ? -5.967 -21.017 -15.594 1.00 89.06 179 PRO A C 1
ATOM 1305 O O . PRO A 1 179 ? -5.079 -20.620 -14.828 1.00 89.06 179 PRO A O 1
ATOM 1308 N N . PRO A 1 180 ? -6.412 -20.264 -16.615 1.00 91.56 180 PRO A N 1
ATOM 1309 C CA . PRO A 1 180 ? -5.943 -18.904 -16.824 1.00 91.56 180 PRO A CA 1
ATOM 1310 C C . PRO A 1 180 ? -6.326 -18.025 -15.630 1.00 91.56 180 PRO A C 1
ATOM 1312 O O . PRO A 1 180 ? -7.440 -18.100 -15.106 1.00 91.56 180 PRO A O 1
ATOM 1315 N N . VAL A 1 181 ? -5.393 -17.177 -15.205 1.00 94.38 181 VAL A N 1
ATOM 1316 C CA . VAL A 1 181 ? -5.635 -16.183 -14.158 1.00 94.38 181 VAL A CA 1
ATOM 1317 C C . VAL A 1 181 ? -6.001 -14.873 -14.832 1.00 94.38 181 VAL A C 1
ATOM 1319 O O . VAL A 1 181 ? -5.211 -14.332 -15.602 1.00 94.38 181 VAL A O 1
ATOM 1322 N N . VAL A 1 182 ? -7.187 -14.361 -14.522 1.00 93.00 182 VAL A N 1
ATOM 1323 C CA . VAL A 1 182 ? -7.653 -13.059 -15.001 1.00 93.00 182 VAL A CA 1
ATOM 1324 C C . VAL A 1 182 ? -7.740 -12.112 -13.815 1.00 93.00 182 VAL A C 1
ATOM 1326 O O . VAL A 1 182 ? -8.368 -12.428 -12.802 1.00 93.00 182 VAL A O 1
ATOM 1329 N N . ASP A 1 183 ? -7.096 -10.954 -13.941 1.00 91.62 183 ASP A N 1
ATOM 1330 C CA . ASP A 1 183 ? -7.203 -9.880 -12.962 1.00 91.62 183 ASP A CA 1
ATOM 1331 C C . ASP A 1 183 ? -8.266 -8.879 -13.396 1.00 91.62 183 ASP A C 1
ATOM 1333 O O . ASP A 1 183 ? -8.053 -8.058 -14.286 1.00 91.62 183 ASP A O 1
ATOM 1337 N N . HIS A 1 184 ? -9.444 -8.987 -12.787 1.00 86.00 184 HIS A N 1
ATOM 1338 C CA . HIS A 1 184 ? -10.546 -8.077 -13.057 1.00 86.00 184 HIS A CA 1
ATOM 1339 C C . HIS A 1 184 ? -10.317 -6.763 -12.313 1.00 86.00 184 HIS A C 1
ATOM 1341 O O . HIS A 1 184 ? -10.550 -6.659 -11.106 1.00 86.00 184 HIS A O 1
ATOM 1347 N N . VAL A 1 185 ? -9.863 -5.758 -13.055 1.00 80.44 185 VAL A N 1
ATOM 1348 C CA . VAL A 1 185 ? -9.815 -4.368 -12.600 1.00 80.44 185 VAL A CA 1
ATOM 1349 C C . VAL A 1 185 ? -11.188 -3.733 -12.835 1.00 80.44 185 VAL A C 1
ATOM 1351 O O . VAL A 1 185 ? -11.908 -4.116 -13.758 1.00 80.44 185 VAL A O 1
ATOM 1354 N N . ILE A 1 186 ? -11.579 -2.801 -11.968 1.00 80.56 186 ILE A N 1
ATOM 1355 C CA . ILE A 1 186 ? -12.851 -2.085 -12.102 1.00 80.56 186 ILE A CA 1
ATOM 1356 C C . ILE A 1 186 ? -12.804 -1.230 -13.371 1.00 80.56 186 ILE A C 1
ATOM 1358 O O . ILE A 1 186 ? -11.809 -0.555 -13.632 1.00 80.56 186 ILE A O 1
ATOM 1362 N N . ASP A 1 187 ? -13.876 -1.294 -14.159 1.00 82.88 187 ASP A N 1
ATOM 1363 C CA . ASP A 1 187 ? -13.987 -0.556 -15.415 1.00 82.88 187 ASP A CA 1
ATOM 1364 C C . ASP A 1 187 ? -13.966 0.961 -15.170 1.00 82.88 187 ASP A C 1
ATOM 1366 O O . ASP A 1 187 ? -14.561 1.459 -14.206 1.00 82.88 187 ASP A O 1
ATOM 1370 N N . ALA A 1 188 ? -13.324 1.692 -16.083 1.00 82.81 188 ALA A N 1
ATOM 1371 C CA . ALA A 1 188 ? -13.242 3.148 -16.047 1.00 82.81 188 ALA A CA 1
ATOM 1372 C C . ALA A 1 188 ? -14.622 3.837 -16.077 1.00 82.81 188 ALA A C 1
ATOM 1374 O O . ALA A 1 188 ? -14.750 4.973 -15.624 1.00 82.81 188 ALA A O 1
ATOM 1375 N N . ALA A 1 189 ? -15.658 3.155 -16.577 1.00 84.25 189 ALA A N 1
ATOM 1376 C CA . ALA A 1 189 ? -17.044 3.610 -16.546 1.00 84.25 189 ALA A CA 1
ATOM 1377 C C . ALA A 1 189 ? -17.646 3.645 -15.129 1.00 84.25 189 ALA A C 1
ATOM 1379 O O . ALA A 1 189 ? -18.608 4.376 -14.898 1.00 84.25 189 ALA A O 1
ATOM 1380 N N . PHE A 1 190 ? -17.107 2.865 -14.185 1.00 84.94 190 PHE A N 1
ATOM 1381 C CA . PHE A 1 190 ? -17.596 2.799 -12.802 1.00 84.94 190 PHE A CA 1
ATOM 1382 C C . PHE A 1 190 ? -16.667 3.488 -11.801 1.00 84.94 190 PHE A C 1
ATOM 1384 O O . PHE A 1 190 ? -17.113 3.901 -10.728 1.00 84.94 190 PHE A O 1
ATOM 1391 N N . GLU A 1 191 ? -15.378 3.589 -12.115 1.00 88.88 191 GLU A N 1
ATOM 1392 C CA . GLU A 1 191 ? -14.383 4.168 -11.224 1.00 88.88 191 GLU A CA 1
ATOM 1393 C C . GLU A 1 191 ? -13.253 4.823 -12.011 1.00 88.88 191 GLU A C 1
ATOM 1395 O O . GLU A 1 191 ? -12.735 4.263 -12.971 1.00 88.88 191 GLU A O 1
ATOM 1400 N N . THR A 1 192 ? -12.825 6.010 -11.582 1.00 90.56 192 THR A N 1
ATOM 1401 C CA . THR A 1 192 ? -11.655 6.657 -12.171 1.00 90.56 192 THR A CA 1
ATOM 1402 C C . THR A 1 192 ? -10.433 5.761 -11.976 1.00 90.56 192 THR A C 1
ATOM 1404 O O . THR A 1 192 ? -10.143 5.400 -10.830 1.00 90.56 192 THR A O 1
ATOM 1407 N N . PRO A 1 193 ? -9.675 5.459 -13.046 1.00 88.94 193 PRO A N 1
ATOM 1408 C CA . PRO A 1 193 ? -8.440 4.703 -12.933 1.00 88.94 193 PRO A CA 1
ATOM 1409 C C . PRO A 1 193 ? -7.472 5.316 -11.921 1.00 88.94 193 PRO A C 1
ATOM 1411 O O . PRO A 1 193 ? -7.486 6.521 -11.640 1.00 88.94 193 PRO A O 1
ATOM 1414 N N . ASP A 1 194 ? -6.613 4.471 -11.368 1.00 88.75 194 ASP A N 1
ATOM 1415 C CA . ASP A 1 194 ? -5.565 4.929 -10.471 1.00 88.75 194 ASP A CA 1
ATOM 1416 C C . ASP A 1 194 ? -4.572 5.810 -11.230 1.00 88.75 194 ASP A C 1
ATOM 1418 O O . ASP A 1 194 ? -4.131 5.480 -12.332 1.00 88.75 194 ASP A O 1
ATOM 1422 N N . ALA A 1 195 ? -4.201 6.935 -10.629 1.00 88.06 195 ALA A N 1
ATOM 1423 C CA . ALA A 1 195 ? -3.114 7.755 -11.134 1.00 88.06 195 ALA A CA 1
ATOM 1424 C C . ALA A 1 195 ? -1.759 7.229 -10.645 1.00 88.06 195 ALA A C 1
ATOM 1426 O O . ALA A 1 195 ? -1.650 6.485 -9.665 1.00 88.06 195 ALA A O 1
ATOM 1427 N N . ARG A 1 196 ? -0.697 7.681 -11.317 1.00 85.31 196 ARG A N 1
ATOM 1428 C CA . ARG A 1 196 ? 0.677 7.500 -10.839 1.00 85.31 196 ARG A CA 1
ATOM 1429 C C . ARG A 1 196 ? 0.856 8.140 -9.464 1.00 85.31 196 ARG A C 1
ATOM 1431 O O . ARG A 1 196 ? 0.152 9.083 -9.100 1.00 85.31 196 ARG A O 1
ATOM 1438 N N . THR A 1 197 ? 1.845 7.656 -8.718 1.00 85.06 197 THR A N 1
ATOM 1439 C CA . THR A 1 197 ? 2.266 8.294 -7.467 1.00 85.06 197 THR A CA 1
ATOM 1440 C C . THR A 1 197 ? 2.644 9.749 -7.727 1.00 85.06 197 THR A C 1
ATOM 1442 O O . THR A 1 197 ? 3.544 10.025 -8.517 1.00 85.06 197 THR A O 1
ATOM 1445 N N . SER A 1 198 ? 1.982 10.686 -7.049 1.00 84.50 198 SER A N 1
ATOM 1446 C CA . SER A 1 198 ? 2.369 12.094 -7.114 1.00 84.50 198 SER A CA 1
ATOM 1447 C C . SER A 1 198 ? 3.771 12.305 -6.562 1.00 84.50 198 SER A C 1
ATOM 1449 O O . SER A 1 198 ? 4.128 11.785 -5.503 1.00 84.50 198 SER A O 1
ATOM 1451 N N . ILE A 1 199 ? 4.541 13.139 -7.254 1.00 85.81 199 ILE A N 1
ATOM 1452 C CA . ILE A 1 199 ? 5.881 13.534 -6.837 1.00 85.81 199 ILE A CA 1
ATOM 1453 C C . ILE A 1 199 ? 5.794 14.940 -6.259 1.00 85.81 199 ILE A C 1
ATOM 1455 O O . ILE A 1 199 ? 5.419 15.885 -6.951 1.00 85.81 199 ILE A O 1
ATOM 1459 N N . ALA A 1 200 ? 6.181 15.094 -4.994 1.00 81.69 200 ALA A N 1
ATOM 1460 C CA . ALA A 1 200 ? 6.247 16.413 -4.383 1.00 81.69 200 ALA A CA 1
ATOM 1461 C C . ALA A 1 200 ? 7.247 17.320 -5.144 1.00 81.69 200 ALA A C 1
ATOM 1463 O O . ALA A 1 200 ? 8.353 16.868 -5.498 1.00 81.69 200 ALA A O 1
ATOM 1464 N N . PRO A 1 201 ? 6.914 18.608 -5.370 1.00 78.94 201 PRO A N 1
ATOM 1465 C CA . PRO A 1 201 ? 7.808 19.555 -6.029 1.00 78.94 201 PRO A CA 1
ATOM 1466 C C . PRO A 1 201 ? 9.179 19.606 -5.351 1.00 78.94 201 PRO A C 1
ATOM 1468 O O . PRO A 1 201 ? 9.284 19.565 -4.122 1.00 78.94 201 PRO A O 1
ATOM 1471 N N . PHE A 1 202 ? 10.253 19.702 -6.141 1.00 80.12 202 PHE A N 1
ATOM 1472 C CA . PHE A 1 202 ? 11.586 19.844 -5.560 1.00 80.12 202 PHE A CA 1
ATOM 1473 C C . PHE A 1 202 ? 11.759 21.238 -4.964 1.00 80.12 202 PHE A C 1
ATOM 1475 O O . PHE A 1 202 ? 11.626 22.237 -5.664 1.00 80.12 202 PHE A O 1
ATOM 1482 N N . ARG A 1 203 ? 12.108 21.306 -3.677 1.00 77.25 203 ARG A N 1
ATOM 1483 C CA . ARG A 1 203 ? 12.368 22.568 -2.976 1.00 77.25 203 ARG A CA 1
ATOM 1484 C C . ARG A 1 203 ? 13.843 22.659 -2.593 1.00 77.25 203 ARG A C 1
ATOM 1486 O O . ARG A 1 203 ? 14.223 22.148 -1.538 1.00 77.25 203 ARG A O 1
ATOM 1493 N N . PRO A 1 204 ? 14.696 23.305 -3.409 1.00 70.50 204 PRO A N 1
ATOM 1494 C CA . PRO A 1 204 ? 16.137 23.341 -3.161 1.00 70.50 204 PRO A CA 1
ATOM 1495 C C . PRO A 1 204 ? 16.488 24.004 -1.825 1.00 70.50 204 PRO A C 1
ATOM 1497 O O . PRO A 1 204 ? 17.421 23.557 -1.163 1.00 70.50 204 PRO A O 1
ATOM 1500 N N . HIS A 1 205 ? 15.702 24.989 -1.383 1.00 76.38 205 HIS A N 1
ATOM 1501 C CA . HIS A 1 205 ? 15.914 25.717 -0.127 1.00 76.38 205 HIS A CA 1
ATOM 1502 C C . HIS A 1 205 ? 15.106 25.177 1.064 1.00 76.38 205 HIS A C 1
ATOM 1504 O O . HIS A 1 205 ? 15.136 25.774 2.140 1.00 76.38 205 HIS A O 1
ATOM 1510 N N . ALA A 1 206 ? 14.391 24.054 0.912 1.00 74.75 206 ALA A N 1
ATOM 1511 C CA . ALA A 1 206 ? 13.734 23.427 2.052 1.00 74.75 206 ALA A CA 1
ATOM 1512 C C . ALA A 1 206 ? 14.784 22.946 3.067 1.00 74.75 206 ALA A C 1
ATOM 1514 O O . ALA A 1 206 ? 15.784 22.315 2.706 1.00 74.75 206 ALA A O 1
ATOM 1515 N N . ARG A 1 207 ? 14.542 23.259 4.346 1.00 72.00 207 ARG A N 1
ATOM 1516 C CA . ARG A 1 207 ? 15.404 22.853 5.468 1.00 72.00 207 ARG A CA 1
ATOM 1517 C C . ARG A 1 207 ? 15.220 21.379 5.858 1.00 72.00 207 ARG A C 1
ATOM 1519 O O . ARG A 1 207 ? 16.089 20.826 6.520 1.00 72.00 207 ARG A O 1
ATOM 1526 N N . GLY A 1 208 ? 14.106 20.757 5.462 1.00 79.56 208 GLY A N 1
ATOM 1527 C CA . GLY A 1 208 ? 13.779 19.361 5.762 1.00 79.56 208 GLY A CA 1
ATOM 1528 C C . GLY A 1 208 ? 14.285 18.362 4.718 1.00 79.56 208 GLY A C 1
ATOM 1529 O O . GLY A 1 208 ? 14.526 18.710 3.561 1.00 79.56 208 GLY A O 1
ATOM 1530 N N . ASN A 1 209 ? 14.407 17.099 5.130 1.00 87.19 209 ASN A N 1
ATOM 1531 C CA . ASN A 1 209 ? 14.729 15.991 4.232 1.00 87.19 209 ASN A CA 1
ATOM 1532 C C . ASN A 1 209 ? 13.487 15.537 3.451 1.00 87.19 209 ASN A C 1
ATOM 1534 O O . ASN A 1 209 ? 12.400 15.418 4.011 1.00 87.19 209 ASN A O 1
ATOM 1538 N N . THR A 1 210 ? 13.673 15.206 2.174 1.00 89.38 210 THR A N 1
ATOM 1539 C CA . THR A 1 210 ? 12.691 14.471 1.363 1.00 89.38 210 THR A CA 1
ATOM 1540 C C . THR A 1 210 ? 13.223 13.064 1.157 1.00 89.38 210 THR A C 1
ATOM 1542 O O . THR A 1 210 ? 14.270 12.914 0.529 1.00 89.38 210 THR A O 1
ATOM 1545 N N . TYR A 1 211 ? 12.540 12.061 1.697 1.00 91.31 211 TYR A N 1
ATOM 1546 C CA . TYR A 1 211 ? 12.931 10.655 1.581 1.00 91.31 211 TYR A CA 1
ATOM 1547 C C . TYR A 1 211 ? 12.312 10.010 0.337 1.00 91.31 211 TYR A C 1
ATOM 1549 O O . TYR A 1 211 ? 11.272 10.472 -0.130 1.00 91.31 211 TYR A O 1
ATOM 1557 N N . LEU A 1 212 ? 12.971 8.988 -0.213 1.00 90.19 212 LEU A N 1
ATOM 1558 C CA . LEU A 1 212 ? 12.473 8.229 -1.363 1.00 90.19 212 LEU A CA 1
ATOM 1559 C C . LEU A 1 212 ? 11.341 7.280 -0.969 1.00 90.19 212 LEU A C 1
ATOM 1561 O O . LEU A 1 212 ? 10.271 7.321 -1.567 1.00 90.19 212 LEU A O 1
ATOM 1565 N N . ASP A 1 213 ? 11.565 6.469 0.061 1.00 89.31 213 ASP A N 1
ATOM 1566 C CA . ASP A 1 213 ? 10.581 5.535 0.597 1.00 89.31 213 ASP A CA 1
ATOM 1567 C C . ASP A 1 213 ? 10.518 5.616 2.132 1.00 89.31 213 ASP A C 1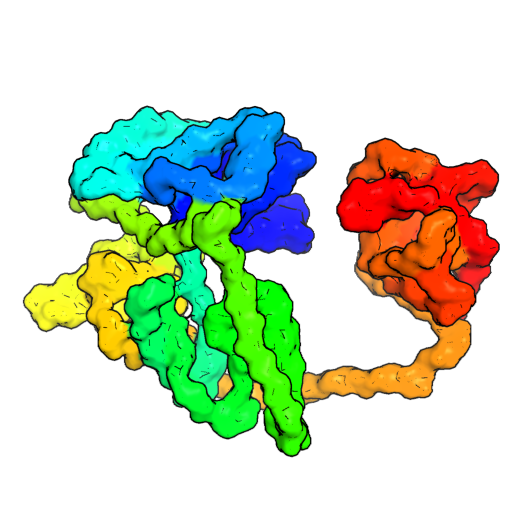
ATOM 1569 O O . ASP A 1 213 ? 11.369 6.203 2.803 1.00 89.31 213 ASP A O 1
ATOM 1573 N N . ARG A 1 214 ? 9.485 4.997 2.707 1.00 84.06 214 ARG A N 1
ATOM 1574 C CA . ARG A 1 214 ? 9.276 4.826 4.154 1.00 84.06 214 ARG A CA 1
ATOM 1575 C C . ARG A 1 214 ? 10.152 3.732 4.781 1.00 84.06 214 ARG A C 1
ATOM 1577 O O . ARG A 1 214 ? 9.935 3.380 5.941 1.00 84.06 214 ARG A O 1
ATOM 1584 N N . GLY A 1 215 ? 11.021 3.103 3.991 1.00 80.25 215 GLY A N 1
ATOM 1585 C CA . GLY A 1 215 ? 11.884 2.008 4.420 1.00 80.25 215 GLY A CA 1
ATOM 1586 C C . GLY A 1 215 ? 12.981 2.452 5.390 1.00 80.25 215 GLY A C 1
ATOM 1587 O O . GLY A 1 215 ? 13.154 3.631 5.691 1.00 80.25 215 GLY A O 1
ATOM 1588 N N . SER A 1 216 ? 13.763 1.486 5.869 1.00 82.44 216 SER A N 1
ATOM 1589 C CA . SER A 1 216 ? 14.902 1.728 6.764 1.00 82.44 216 SER A CA 1
ATOM 1590 C C . SER A 1 216 ? 16.133 2.308 6.061 1.00 82.44 216 SER A C 1
ATOM 1592 O O . SER A 1 216 ? 17.099 2.657 6.731 1.00 82.44 216 SER A O 1
ATOM 1594 N N . SER A 1 217 ? 16.120 2.400 4.729 1.00 87.50 217 SER A N 1
ATOM 1595 C CA . SER A 1 217 ? 17.230 2.939 3.935 1.00 87.50 217 SER A CA 1
ATOM 1596 C C . SER A 1 217 ? 17.447 4.437 4.186 1.00 87.50 217 SER A C 1
ATOM 1598 O O . SER A 1 217 ? 18.569 4.926 4.061 1.00 87.50 217 SER A O 1
ATOM 1600 N N . LEU A 1 218 ? 16.372 5.161 4.543 1.00 89.62 218 LEU A N 1
ATOM 1601 C CA . LEU A 1 218 ? 16.351 6.606 4.795 1.00 89.62 218 LEU A CA 1
ATOM 1602 C C . LEU A 1 218 ? 17.021 7.422 3.673 1.00 89.62 218 LEU A C 1
ATOM 1604 O O . LEU A 1 218 ? 17.570 8.504 3.909 1.00 89.62 218 LEU A O 1
ATOM 1608 N N . VAL A 1 219 ? 16.972 6.921 2.433 1.00 91.50 219 VAL A N 1
ATOM 1609 C CA . VAL A 1 219 ? 17.571 7.597 1.281 1.00 91.50 219 VAL A CA 1
ATOM 1610 C C . VAL A 1 219 ? 16.818 8.879 1.006 1.00 91.50 219 VAL A C 1
ATOM 1612 O O . VAL A 1 219 ? 15.597 8.889 0.870 1.00 91.50 219 VAL A O 1
ATOM 1615 N N . THR A 1 220 ? 17.556 9.978 0.895 1.00 91.62 220 THR A N 1
ATOM 1616 C CA . THR A 1 220 ? 16.972 11.264 0.527 1.00 91.62 220 THR A CA 1
ATOM 1617 C C . THR A 1 220 ? 16.990 11.469 -0.984 1.00 91.62 220 THR A C 1
ATOM 1619 O O . THR A 1 220 ? 17.895 11.016 -1.684 1.00 91.62 220 THR A O 1
ATOM 1622 N N . ARG A 1 221 ? 16.043 12.253 -1.499 1.00 89.69 221 ARG A N 1
ATOM 1623 C CA . ARG A 1 221 ? 16.002 12.695 -2.899 1.00 89.69 221 ARG A CA 1
ATOM 1624 C C . ARG A 1 221 ? 17.330 13.304 -3.358 1.00 89.69 221 ARG A C 1
ATOM 1626 O O . ARG A 1 221 ? 17.788 13.029 -4.461 1.00 89.69 221 ARG A O 1
ATOM 1633 N N . ARG A 1 222 ? 17.972 14.106 -2.498 1.00 86.94 222 ARG A N 1
ATOM 1634 C CA . ARG A 1 222 ? 19.290 14.704 -2.779 1.00 86.94 222 ARG A CA 1
ATOM 1635 C C . ARG A 1 222 ? 20.393 13.651 -2.871 1.00 86.94 222 ARG A C 1
ATOM 1637 O O . ARG A 1 222 ? 21.261 13.764 -3.723 1.00 86.94 222 ARG A O 1
ATOM 1644 N N . ALA A 1 223 ? 20.359 12.643 -2.003 1.00 84.94 223 ALA A N 1
ATOM 1645 C CA . ALA A 1 223 ? 21.308 11.536 -2.025 1.00 84.94 223 ALA A CA 1
ATOM 1646 C C . ALA A 1 223 ? 21.179 10.654 -3.275 1.00 84.94 223 ALA A C 1
ATOM 1648 O O . ALA A 1 223 ? 22.174 10.082 -3.712 1.00 84.94 223 ALA A O 1
ATOM 1649 N N . ALA A 1 224 ? 19.969 10.542 -3.820 1.00 85.75 224 ALA A N 1
ATOM 1650 C CA . ALA A 1 224 ? 19.682 9.751 -5.009 1.00 85.75 224 ALA A CA 1
ATOM 1651 C C . ALA A 1 224 ? 20.107 10.438 -6.312 1.00 85.75 224 ALA A C 1
ATOM 1653 O O . ALA A 1 224 ? 20.391 9.754 -7.294 1.00 85.75 224 ALA A O 1
ATOM 1654 N N . ALA A 1 225 ? 20.145 11.776 -6.319 1.00 84.25 225 ALA A N 1
ATOM 1655 C CA . ALA A 1 225 ? 20.463 12.574 -7.496 1.00 84.25 225 ALA A CA 1
ATOM 1656 C C . ALA A 1 225 ? 21.759 12.109 -8.179 1.00 84.25 225 ALA A C 1
ATOM 1658 O O . ALA A 1 225 ? 22.719 11.693 -7.522 1.00 84.25 225 ALA A O 1
ATOM 1659 N N . ALA A 1 226 ? 21.775 12.182 -9.510 1.00 79.19 226 ALA A N 1
ATOM 1660 C CA . ALA A 1 226 ? 22.935 11.785 -10.288 1.00 79.19 226 ALA A CA 1
ATOM 1661 C C . ALA A 1 226 ? 24.168 12.625 -9.920 1.00 79.19 226 ALA A C 1
ATOM 1663 O O . ALA A 1 226 ? 24.095 13.835 -9.689 1.00 79.19 226 ALA A O 1
ATOM 1664 N N . SER A 1 227 ? 25.319 11.959 -9.881 1.00 74.81 227 SER A N 1
ATOM 1665 C CA . SER A 1 227 ? 26.619 12.613 -9.781 1.00 74.81 227 SER A CA 1
ATOM 1666 C C . SER A 1 227 ? 26.915 13.447 -11.032 1.00 74.81 227 SER A C 1
ATOM 1668 O O . SER A 1 227 ? 26.288 13.290 -12.081 1.00 74.81 227 SER A O 1
ATOM 1670 N N . ARG A 1 228 ? 27.956 14.285 -10.956 1.00 70.75 228 ARG A N 1
ATOM 1671 C CA . ARG A 1 228 ? 28.467 15.058 -12.105 1.00 70.75 228 ARG A CA 1
ATOM 1672 C C . ARG A 1 228 ? 28.883 14.175 -13.291 1.00 70.75 228 ARG A C 1
ATOM 1674 O O . ARG A 1 228 ? 28.974 14.670 -14.405 1.00 70.75 228 ARG A O 1
ATOM 1681 N N . HIS A 1 229 ? 29.120 12.886 -13.050 1.00 72.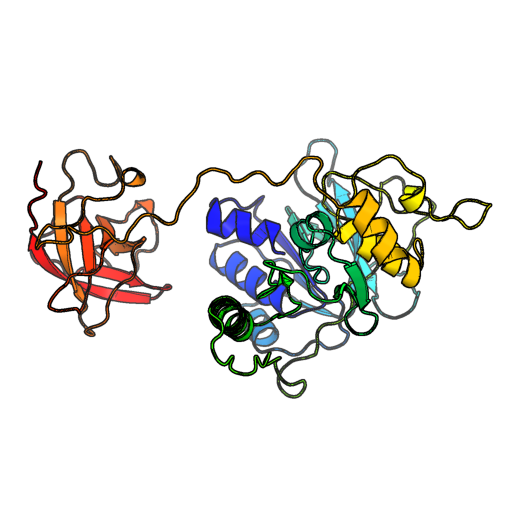62 229 HIS A N 1
ATOM 1682 C CA . HIS A 1 229 ? 29.497 11.894 -14.057 1.00 72.62 229 HIS A CA 1
ATOM 1683 C C . HIS A 1 229 ? 28.291 11.135 -14.635 1.00 72.62 229 HIS A C 1
ATOM 1685 O O . HIS A 1 229 ? 28.467 10.116 -15.291 1.00 72.62 229 HIS A O 1
ATOM 1691 N N . GLY A 1 230 ? 27.060 11.585 -14.361 1.00 72.56 230 GLY A N 1
ATOM 1692 C CA . GLY A 1 230 ? 25.834 10.988 -14.900 1.00 72.56 230 GLY A CA 1
ATOM 1693 C C . GLY A 1 230 ? 25.409 9.677 -14.232 1.00 72.56 230 GLY A C 1
ATOM 1694 O O . GLY A 1 230 ? 24.369 9.128 -14.580 1.00 72.56 230 GLY A O 1
ATOM 1695 N N . VAL A 1 231 ? 26.172 9.180 -13.254 1.00 77.06 231 VAL A N 1
ATOM 1696 C CA . VAL A 1 231 ? 25.831 7.959 -12.510 1.00 77.06 231 VAL A CA 1
ATOM 1697 C C . VAL A 1 231 ? 24.880 8.294 -11.366 1.00 77.06 231 VAL A C 1
ATOM 1699 O O . VAL A 1 231 ? 25.155 9.218 -10.593 1.00 77.06 231 VAL A O 1
ATOM 1702 N N . SER A 1 232 ? 23.793 7.528 -11.239 1.00 81.19 232 SER A N 1
ATOM 1703 C CA . SER A 1 232 ? 22.822 7.663 -10.150 1.00 81.19 232 SER A CA 1
ATOM 1704 C C . SER A 1 232 ? 23.485 7.546 -8.775 1.00 81.19 232 SER A C 1
ATOM 1706 O O . SER A 1 232 ? 24.237 6.603 -8.515 1.00 81.19 232 SER A O 1
ATOM 1708 N N . GLY A 1 233 ? 23.175 8.477 -7.868 1.00 83.81 233 GLY A N 1
ATOM 1709 C CA . GLY A 1 233 ? 23.674 8.437 -6.494 1.00 83.81 233 GLY A CA 1
ATOM 1710 C C . GLY A 1 233 ? 23.156 7.230 -5.711 1.00 83.81 233 GLY A C 1
ATOM 1711 O O . GLY A 1 233 ? 23.820 6.768 -4.787 1.00 83.81 233 GLY A O 1
ATOM 1712 N N . ILE A 1 234 ? 22.005 6.674 -6.101 1.00 86.00 234 ILE A N 1
ATOM 1713 C CA . ILE A 1 234 ? 21.456 5.480 -5.453 1.00 86.00 234 ILE A CA 1
ATOM 1714 C C . ILE A 1 234 ? 22.219 4.202 -5.840 1.00 86.00 234 ILE A C 1
ATOM 1716 O O . ILE A 1 234 ? 22.349 3.301 -5.019 1.00 86.00 234 ILE A O 1
ATOM 1720 N N . ALA A 1 235 ? 22.776 4.142 -7.054 1.00 82.25 235 ALA A N 1
ATOM 1721 C CA . ALA A 1 235 ? 23.506 2.972 -7.548 1.00 82.25 235 ALA A CA 1
ATOM 1722 C C . ALA A 1 235 ? 24.918 2.856 -6.942 1.00 82.25 235 ALA A C 1
ATOM 1724 O O . ALA A 1 235 ? 25.442 1.758 -6.754 1.00 82.25 235 ALA A O 1
ATOM 1725 N N . THR A 1 236 ? 25.537 3.992 -6.607 1.00 81.25 236 THR A N 1
ATOM 1726 C CA . THR A 1 236 ? 26.934 4.061 -6.142 1.00 81.25 236 THR A CA 1
ATOM 1727 C C . THR A 1 236 ? 27.094 3.989 -4.625 1.00 81.25 236 THR A C 1
ATOM 1729 O O . THR A 1 236 ? 28.213 3.871 -4.128 1.00 81.25 236 THR A O 1
ATOM 1732 N N . ARG A 1 237 ? 26.002 4.060 -3.857 1.00 77.19 237 ARG A N 1
ATOM 1733 C CA . ARG A 1 237 ? 26.047 4.045 -2.390 1.00 77.19 237 ARG A CA 1
ATOM 1734 C C . ARG A 1 237 ? 25.972 2.628 -1.841 1.00 77.19 237 ARG A C 1
ATOM 1736 O O . ARG A 1 237 ? 25.054 1.887 -2.165 1.00 77.19 237 ARG A O 1
ATOM 1743 N N . ALA A 1 238 ? 26.873 2.297 -0.917 1.00 80.25 238 ALA A N 1
ATOM 1744 C CA . ALA A 1 238 ? 26.884 1.040 -0.165 1.00 80.25 238 ALA A CA 1
ATOM 1745 C C . ALA A 1 238 ? 25.799 0.997 0.930 1.00 80.25 238 ALA A C 1
ATOM 1747 O O . ALA A 1 238 ? 26.096 0.920 2.118 1.00 80.25 238 ALA A O 1
ATOM 1748 N N . ILE A 1 239 ? 24.534 1.086 0.526 1.00 84.75 239 ILE A N 1
ATOM 1749 C CA . ILE A 1 239 ? 23.369 0.984 1.408 1.00 84.75 239 ILE A CA 1
ATOM 1750 C C . ILE A 1 239 ? 22.411 -0.079 0.878 1.00 84.75 239 ILE A C 1
ATOM 1752 O O . ILE A 1 239 ? 22.285 -0.262 -0.333 1.00 84.75 239 ILE A O 1
ATOM 1756 N N . GLN A 1 240 ? 21.729 -0.772 1.787 1.00 87.62 240 GLN A N 1
ATOM 1757 C CA . GLN A 1 240 ? 20.636 -1.663 1.417 1.00 87.62 240 GLN A CA 1
ATOM 1758 C C . GLN A 1 240 ? 19.405 -0.824 1.060 1.00 87.62 240 GLN A C 1
ATOM 1760 O O . GLN A 1 240 ? 19.021 0.077 1.810 1.00 87.62 240 GLN A O 1
ATOM 1765 N N . LEU A 1 241 ? 18.793 -1.124 -0.083 1.00 90.75 241 LEU A N 1
ATOM 1766 C CA . LEU A 1 241 ? 17.659 -0.376 -0.620 1.00 90.75 241 LEU A CA 1
ATOM 1767 C C . LEU A 1 241 ? 16.371 -1.187 -0.511 1.00 90.75 241 LEU A C 1
ATOM 1769 O O . LEU A 1 241 ? 16.368 -2.409 -0.648 1.00 90.75 241 LEU A O 1
ATOM 1773 N N . GLY A 1 242 ? 15.251 -0.503 -0.312 1.00 91.19 242 GLY A N 1
ATOM 1774 C CA . GLY A 1 242 ? 13.931 -1.070 -0.545 1.00 91.19 242 GLY A CA 1
ATOM 1775 C C . GLY A 1 242 ? 13.557 -1.009 -2.025 1.00 91.19 242 GLY A C 1
ATOM 1776 O O . GLY A 1 242 ? 14.029 -0.154 -2.769 1.00 91.19 242 GLY A O 1
ATOM 1777 N N . LEU A 1 243 ? 12.634 -1.873 -2.450 1.00 92.88 243 LEU A N 1
ATOM 1778 C CA . LEU A 1 243 ? 12.065 -1.793 -3.801 1.00 92.88 243 LEU A CA 1
ATOM 1779 C C . LEU A 1 243 ? 11.333 -0.461 -4.034 1.00 92.88 243 LEU A C 1
ATOM 1781 O O . LEU A 1 243 ? 11.335 0.054 -5.148 1.00 92.88 243 LEU A O 1
ATOM 1785 N N . GLY A 1 244 ? 10.757 0.124 -2.977 1.00 92.06 244 GLY A N 1
ATOM 1786 C CA . GLY A 1 244 ? 10.168 1.459 -3.032 1.00 92.06 244 GLY A CA 1
ATOM 1787 C C . GLY A 1 244 ? 11.202 2.562 -3.273 1.00 92.06 244 GLY A C 1
ATOM 1788 O O . GLY A 1 244 ? 10.894 3.511 -3.984 1.00 92.06 244 GLY A O 1
ATOM 1789 N N . ASP A 1 245 ? 12.441 2.418 -2.781 1.00 93.12 245 ASP A N 1
ATOM 1790 C CA . ASP A 1 245 ? 13.514 3.376 -3.080 1.00 93.12 245 ASP A CA 1
ATOM 1791 C C . ASP A 1 245 ? 13.877 3.349 -4.567 1.00 93.12 245 ASP A C 1
ATOM 1793 O O . ASP A 1 245 ? 14.075 4.401 -5.171 1.00 93.12 245 ASP A O 1
ATOM 1797 N N . ILE A 1 246 ? 13.934 2.153 -5.167 1.00 93.94 246 ILE A N 1
ATOM 1798 C CA . ILE A 1 246 ? 14.193 1.982 -6.603 1.00 93.94 246 ILE A CA 1
ATOM 1799 C C . ILE A 1 246 ? 13.072 2.619 -7.423 1.00 93.94 246 ILE A C 1
ATOM 1801 O O . ILE A 1 246 ? 13.356 3.415 -8.316 1.00 93.94 246 ILE A O 1
ATOM 1805 N N . ALA A 1 247 ? 11.812 2.318 -7.098 1.00 93.31 247 ALA A N 1
ATOM 1806 C CA . ALA A 1 247 ? 10.663 2.886 -7.797 1.00 93.31 247 ALA A CA 1
ATOM 1807 C C . ALA A 1 247 ? 10.632 4.416 -7.692 1.00 93.31 247 ALA A C 1
ATOM 1809 O O . ALA A 1 247 ? 10.576 5.106 -8.708 1.00 93.31 247 ALA A O 1
ATOM 1810 N N . ALA A 1 248 ? 10.797 4.951 -6.480 1.00 92.62 248 ALA A N 1
ATOM 1811 C CA . ALA A 1 248 ? 10.863 6.387 -6.256 1.00 92.62 248 ALA A CA 1
ATOM 1812 C C . ALA A 1 248 ? 12.043 7.034 -6.996 1.00 92.62 248 ALA A C 1
ATOM 1814 O O . ALA A 1 248 ? 11.883 8.117 -7.552 1.00 92.62 248 ALA A O 1
ATOM 1815 N N . ALA A 1 249 ? 13.216 6.389 -7.039 1.00 93.12 249 ALA A N 1
ATOM 1816 C CA . ALA A 1 249 ? 14.380 6.889 -7.769 1.00 93.12 249 ALA A CA 1
ATOM 1817 C C . ALA A 1 249 ? 14.136 6.965 -9.282 1.00 93.12 249 ALA A C 1
ATOM 1819 O O . ALA A 1 249 ? 14.581 7.926 -9.912 1.00 93.12 249 ALA A O 1
ATOM 1820 N N . VAL A 1 250 ? 13.426 5.992 -9.858 1.00 93.25 250 VAL A N 1
ATOM 1821 C CA . VAL A 1 250 ? 13.019 6.036 -11.268 1.00 93.25 250 VAL A CA 1
ATOM 1822 C C . VAL A 1 250 ? 12.016 7.163 -11.504 1.00 93.25 250 VAL A C 1
ATOM 1824 O O . VAL A 1 250 ? 12.223 7.976 -12.404 1.00 93.25 250 VAL A O 1
ATOM 1827 N N . ASP A 1 251 ? 10.991 7.274 -10.657 1.00 90.56 251 ASP A N 1
ATOM 1828 C CA . ASP A 1 251 ? 9.940 8.290 -10.780 1.00 90.56 251 ASP A CA 1
ATOM 1829 C C . ASP A 1 251 ? 10.492 9.724 -10.722 1.00 90.56 251 ASP A C 1
ATOM 1831 O O . ASP A 1 251 ? 10.080 10.584 -11.498 1.00 90.56 251 ASP A O 1
ATOM 1835 N N . ILE A 1 252 ? 11.475 9.999 -9.855 1.00 90.25 252 ILE A N 1
ATOM 1836 C CA . ILE A 1 252 ? 12.114 11.326 -9.777 1.00 90.25 252 ILE A CA 1
ATOM 1837 C C . ILE A 1 252 ? 13.208 11.555 -10.835 1.00 90.25 252 ILE A C 1
ATOM 1839 O O . ILE A 1 252 ? 13.872 12.594 -10.792 1.00 90.25 252 ILE A O 1
ATOM 1843 N N . GLY A 1 253 ? 13.453 10.588 -11.725 1.00 90.25 253 GLY A N 1
ATOM 1844 C CA . GLY A 1 253 ? 14.504 10.641 -12.747 1.00 90.25 253 GLY A CA 1
ATOM 1845 C C . GLY A 1 253 ? 15.932 10.494 -12.209 1.00 90.25 253 GLY A C 1
ATOM 1846 O O . GLY A 1 253 ? 16.892 10.806 -12.909 1.00 90.25 253 GLY A O 1
ATOM 1847 N N . ALA A 1 254 ? 16.099 10.040 -10.966 1.00 91.06 254 ALA A N 1
ATOM 1848 C CA . ALA A 1 254 ? 17.407 9.800 -10.361 1.00 91.06 254 ALA A CA 1
ATOM 1849 C C . ALA A 1 254 ? 18.043 8.485 -10.832 1.00 91.06 254 ALA A C 1
ATOM 1851 O O . ALA A 1 254 ? 19.265 8.357 -10.776 1.00 91.06 254 ALA A O 1
ATOM 1852 N N . LEU A 1 255 ? 17.244 7.518 -11.286 1.00 92.38 255 LEU A N 1
ATOM 1853 C CA . LEU A 1 255 ? 17.683 6.230 -11.823 1.00 92.38 255 LEU A CA 1
ATOM 1854 C C . LEU A 1 255 ? 16.996 5.975 -13.168 1.00 92.38 255 LEU A C 1
ATOM 1856 O O . LEU A 1 255 ? 15.792 6.186 -13.298 1.00 92.38 255 LEU A O 1
ATOM 1860 N N . ALA A 1 256 ? 17.735 5.520 -14.181 1.00 92.38 256 ALA A N 1
ATOM 1861 C CA . ALA A 1 256 ? 17.118 5.204 -15.464 1.00 92.38 256 ALA A CA 1
ATOM 1862 C C . ALA A 1 256 ? 16.264 3.922 -15.348 1.00 92.38 256 ALA A C 1
ATOM 1864 O O . ALA A 1 256 ? 16.716 2.953 -14.735 1.00 92.38 256 ALA A O 1
ATOM 1865 N N . PRO A 1 257 ? 15.082 3.846 -15.994 1.00 94.69 257 PRO A N 1
ATOM 1866 C CA . PRO A 1 257 ? 14.220 2.660 -15.953 1.00 94.69 257 PRO A CA 1
ATOM 1867 C C . PRO A 1 257 ? 14.918 1.337 -16.300 1.00 94.69 257 PRO A C 1
ATOM 1869 O O . PRO A 1 257 ? 14.637 0.306 -15.696 1.00 94.69 257 PRO A O 1
ATOM 1872 N N . ARG A 1 258 ? 15.854 1.369 -17.258 1.00 93.88 258 ARG A N 1
ATOM 1873 C CA . ARG A 1 258 ? 16.643 0.198 -17.680 1.00 93.88 258 ARG A CA 1
ATOM 1874 C C . ARG A 1 258 ? 17.588 -0.327 -16.592 1.00 93.88 258 ARG A C 1
ATOM 1876 O O . ARG A 1 258 ? 17.878 -1.515 -16.572 1.00 93.88 258 ARG A O 1
ATOM 1883 N N . ASP A 1 259 ? 18.030 0.543 -15.686 1.00 93.19 259 ASP A N 1
ATOM 1884 C CA . ASP A 1 259 ? 18.996 0.210 -14.635 1.00 93.19 259 ASP A CA 1
ATOM 1885 C C . ASP A 1 259 ? 18.282 -0.245 -13.346 1.00 93.19 259 ASP A C 1
ATOM 1887 O O . ASP A 1 259 ? 18.908 -0.805 -12.449 1.00 93.19 259 ASP A O 1
ATOM 1891 N N . ALA A 1 260 ? 16.960 -0.052 -13.255 1.00 94.31 260 ALA A N 1
ATOM 1892 C CA . ALA A 1 260 ? 16.162 -0.370 -12.071 1.00 94.31 260 ALA A CA 1
ATOM 1893 C C . ALA A 1 260 ? 16.233 -1.853 -11.676 1.00 94.31 260 ALA A C 1
ATOM 1895 O O . ALA A 1 260 ? 16.382 -2.168 -10.498 1.00 94.31 260 ALA A O 1
ATOM 1896 N N . GLY A 1 261 ? 16.160 -2.755 -12.657 1.00 94.00 261 GLY A N 1
ATOM 1897 C CA . GLY A 1 261 ? 16.261 -4.201 -12.453 1.00 94.00 261 GLY A CA 1
ATOM 1898 C C . GLY A 1 261 ? 17.609 -4.639 -11.879 1.00 94.00 261 GLY A C 1
ATOM 1899 O O . GLY A 1 261 ? 17.638 -5.191 -10.777 1.00 94.00 261 GLY A O 1
ATOM 1900 N N . PRO A 1 262 ? 18.725 -4.357 -12.580 1.00 92.00 262 PRO A N 1
ATOM 1901 C CA . PRO A 1 262 ? 20.067 -4.672 -12.095 1.00 92.00 262 PRO A CA 1
ATOM 1902 C C . PRO A 1 262 ? 20.366 -4.093 -10.707 1.00 92.00 262 PRO A C 1
ATOM 1904 O O . PRO A 1 262 ? 20.833 -4.818 -9.829 1.00 92.00 262 PRO A O 1
ATOM 1907 N N . VAL A 1 263 ? 20.030 -2.819 -10.466 1.00 92.56 263 VAL A N 1
ATOM 1908 C CA . VAL A 1 263 ? 20.259 -2.187 -9.157 1.00 92.56 263 VAL A CA 1
ATOM 1909 C C . VAL A 1 263 ? 19.395 -2.836 -8.073 1.00 92.56 263 VAL A C 1
ATOM 1911 O O . VAL A 1 263 ? 19.875 -3.051 -6.963 1.00 92.56 263 VAL A O 1
ATOM 1914 N N . ALA A 1 264 ? 18.144 -3.201 -8.364 1.00 92.94 264 ALA A N 1
ATOM 1915 C CA . ALA A 1 264 ? 17.303 -3.906 -7.399 1.00 92.94 264 ALA A CA 1
ATOM 1916 C C . ALA A 1 264 ? 17.847 -5.301 -7.059 1.00 92.94 264 ALA A C 1
ATOM 1918 O O . ALA A 1 264 ? 17.859 -5.674 -5.885 1.00 92.94 264 ALA A O 1
ATOM 1919 N N . ALA A 1 265 ? 18.322 -6.056 -8.052 1.00 90.06 265 ALA A N 1
ATOM 1920 C CA . ALA A 1 265 ? 18.919 -7.372 -7.831 1.00 90.06 265 ALA A CA 1
ATOM 1921 C C . ALA A 1 265 ? 20.152 -7.292 -6.913 1.00 90.06 265 ALA A C 1
ATOM 1923 O O . ALA A 1 265 ? 20.294 -8.108 -6.005 1.00 90.06 265 ALA A O 1
ATOM 1924 N N . GLU A 1 266 ? 20.994 -6.271 -7.092 1.00 88.62 266 GLU A N 1
ATOM 1925 C CA . GLU A 1 266 ? 22.181 -6.042 -6.261 1.00 88.62 266 GLU A CA 1
ATOM 1926 C C . GLU A 1 266 ? 21.833 -5.506 -4.857 1.00 88.62 266 GLU A C 1
ATOM 1928 O O . GLU A 1 266 ? 22.445 -5.907 -3.868 1.00 88.62 266 GLU A O 1
ATOM 1933 N N . ARG A 1 267 ? 20.868 -4.580 -4.747 1.00 88.31 267 ARG A N 1
ATOM 1934 C CA . ARG A 1 267 ? 20.690 -3.736 -3.545 1.00 88.31 267 ARG A CA 1
ATOM 1935 C C . ARG A 1 267 ? 19.466 -4.045 -2.694 1.00 88.31 267 ARG A C 1
ATOM 1937 O O . ARG A 1 267 ? 19.439 -3.642 -1.529 1.00 88.31 267 ARG A O 1
ATOM 1944 N N . CYS A 1 268 ? 18.453 -4.705 -3.252 1.00 88.69 268 CYS A N 1
ATOM 1945 C CA . CYS A 1 268 ? 17.196 -4.999 -2.556 1.00 88.69 268 CYS A CA 1
ATOM 1946 C C . CYS A 1 268 ? 17.117 -6.425 -2.000 1.00 88.69 268 CYS A C 1
ATOM 1948 O O . CYS A 1 268 ? 16.169 -6.747 -1.276 1.00 88.69 268 CYS A O 1
ATOM 1950 N N . GLY A 1 269 ? 18.101 -7.276 -2.303 1.00 72.44 269 GLY A N 1
ATOM 1951 C CA . GLY A 1 269 ? 18.227 -8.598 -1.700 1.00 72.44 269 GLY A CA 1
ATOM 1952 C C . GLY A 1 269 ? 18.406 -8.524 -0.178 1.00 72.44 269 GLY A C 1
ATOM 1953 O O . GLY A 1 269 ? 19.033 -7.611 0.359 1.00 72.44 269 GLY A O 1
ATOM 1954 N N . LEU A 1 270 ? 17.837 -9.493 0.541 1.00 62.28 270 LEU A N 1
ATOM 1955 C CA . LEU A 1 270 ? 18.221 -9.769 1.927 1.00 62.28 270 LEU A CA 1
ATOM 1956 C C . LEU A 1 270 ? 19.545 -10.543 1.899 1.00 62.28 270 LEU A C 1
ATOM 1958 O O . LEU A 1 270 ? 19.643 -11.536 1.179 1.00 62.28 270 LEU A O 1
ATOM 1962 N N . ALA A 1 271 ? 20.538 -10.112 2.677 1.00 53.56 271 ALA A N 1
ATOM 1963 C CA . ALA A 1 271 ? 21.778 -10.868 2.836 1.00 53.56 271 ALA A CA 1
ATOM 1964 C C . ALA A 1 271 ? 21.503 -12.244 3.481 1.00 53.56 271 ALA A C 1
ATOM 1966 O O . ALA A 1 271 ? 20.715 -12.342 4.423 1.00 53.56 271 ALA A O 1
ATOM 1967 N N . GLY A 1 272 ? 22.161 -13.293 2.973 1.00 54.09 272 GLY A N 1
ATOM 1968 C CA . GLY A 1 272 ? 22.133 -14.665 3.502 1.00 54.09 272 GLY A CA 1
ATOM 1969 C C . GLY A 1 272 ? 21.654 -15.710 2.488 1.00 54.09 272 GLY A C 1
ATOM 1970 O O . GLY A 1 272 ? 20.976 -15.383 1.512 1.00 54.09 272 GLY A O 1
ATOM 1971 N N . GLU A 1 273 ? 21.908 -16.990 2.748 1.00 56.09 273 GLU A N 1
ATOM 1972 C CA . GLU A 1 273 ? 21.378 -18.118 1.959 1.00 56.09 273 GLU A CA 1
ATOM 1973 C C . GLU A 1 273 ? 19.956 -18.493 2.405 1.00 56.09 273 GLU A C 1
ATOM 1975 O O . GLU A 1 273 ? 19.616 -18.386 3.587 1.00 56.09 273 GLU A O 1
ATOM 1980 N N . ILE A 1 274 ? 19.079 -18.859 1.462 1.00 59.62 274 ILE A N 1
ATOM 1981 C CA . ILE A 1 274 ? 17.789 -19.472 1.804 1.00 59.62 274 ILE A CA 1
ATOM 1982 C C . ILE A 1 274 ? 18.095 -20.927 2.147 1.00 59.62 274 ILE A C 1
ATOM 1984 O O . ILE A 1 274 ? 18.316 -21.738 1.254 1.00 59.62 274 ILE A O 1
ATOM 1988 N N . THR A 1 275 ? 18.142 -21.244 3.434 1.00 62.31 275 THR A N 1
ATOM 1989 C CA . THR A 1 275 ? 18.281 -22.620 3.907 1.00 62.31 275 THR A CA 1
ATOM 1990 C C . THR A 1 275 ? 16.902 -23.233 4.139 1.00 62.31 275 THR A C 1
ATOM 1992 O O . THR A 1 275 ? 15.940 -22.528 4.457 1.00 62.31 275 THR A O 1
ATOM 1995 N N . ASP A 1 276 ? 16.786 -24.552 3.965 1.00 69.88 276 ASP A N 1
ATOM 1996 C CA . ASP A 1 276 ? 15.603 -25.280 4.426 1.00 69.88 276 ASP A CA 1
ATOM 1997 C C . ASP A 1 276 ? 15.471 -25.057 5.937 1.00 69.88 276 ASP A C 1
ATOM 1999 O O . ASP A 1 276 ? 16.369 -25.397 6.707 1.00 69.88 27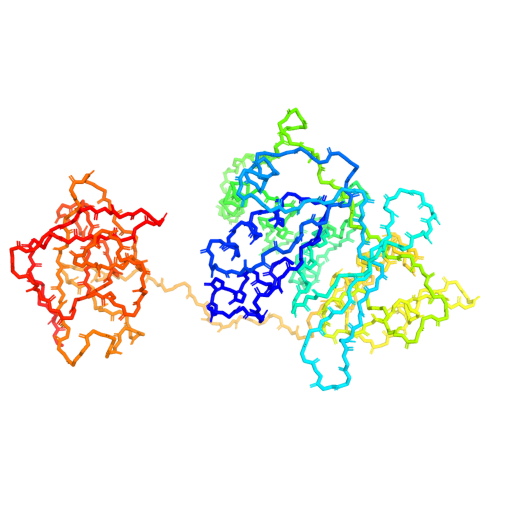6 ASP A O 1
ATOM 2003 N N . SER A 1 277 ? 14.357 -24.467 6.368 1.00 76.00 277 SER A N 1
ATOM 2004 C CA . SER A 1 277 ? 14.093 -24.225 7.788 1.00 76.00 277 SER A CA 1
ATOM 2005 C C . SER A 1 277 ? 13.789 -25.513 8.556 1.00 76.00 277 SER A C 1
ATOM 2007 O O . SER A 1 277 ? 13.566 -25.467 9.764 1.00 76.00 277 SER A O 1
ATOM 2009 N N . GLY A 1 278 ? 13.692 -26.651 7.861 1.00 79.94 278 GLY A N 1
ATOM 2010 C CA . GLY A 1 278 ? 13.144 -27.890 8.400 1.00 79.94 278 GLY A CA 1
ATOM 2011 C C . GLY A 1 278 ? 11.635 -27.802 8.626 1.00 79.94 278 GLY A C 1
ATOM 2012 O O . GLY A 1 278 ? 11.024 -28.779 9.055 1.00 79.94 278 GLY A O 1
ATOM 2013 N N . TRP A 1 279 ? 11.009 -26.657 8.323 1.00 82.94 279 TRP A N 1
ATOM 2014 C CA . TRP A 1 279 ? 9.572 -26.504 8.455 1.00 82.94 279 TRP A CA 1
ATOM 2015 C C . TRP A 1 279 ? 8.883 -27.384 7.421 1.00 82.94 279 TRP A C 1
ATOM 2017 O O . TRP A 1 279 ? 9.232 -27.414 6.237 1.00 82.94 279 TRP A O 1
ATOM 2027 N N . ARG A 1 280 ? 7.891 -28.125 7.886 1.00 80.94 280 ARG A N 1
ATOM 2028 C CA . ARG A 1 280 ? 7.015 -28.940 7.060 1.00 80.94 280 ARG A CA 1
ATOM 2029 C C . ARG A 1 280 ? 5.594 -28.519 7.380 1.00 80.94 280 ARG A C 1
ATOM 2031 O O . ARG A 1 280 ? 5.307 -28.140 8.516 1.00 80.94 280 ARG A O 1
ATOM 2038 N N . VAL A 1 281 ? 4.717 -28.594 6.382 1.00 65.69 281 VAL A N 1
ATOM 2039 C CA . VAL A 1 281 ? 3.278 -28.458 6.619 1.00 65.69 281 VAL A CA 1
ATOM 2040 C C . VAL A 1 281 ? 2.916 -29.521 7.656 1.00 65.69 281 VAL A C 1
ATOM 2042 O O . VAL A 1 281 ? 3.204 -30.695 7.402 1.00 65.69 281 VAL A O 1
ATOM 2045 N N . PRO A 1 282 ? 2.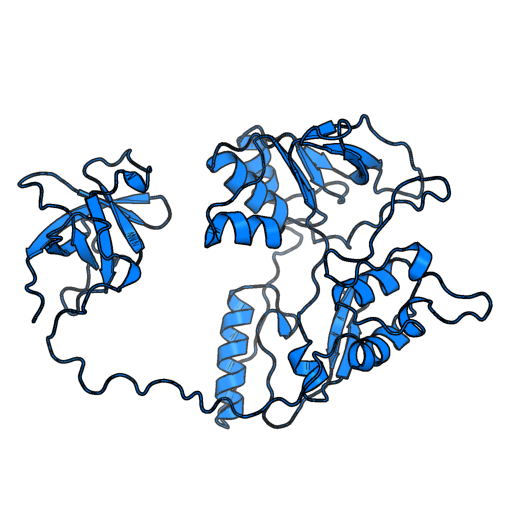358 -29.148 8.822 1.00 69.88 282 PRO A N 1
ATOM 2046 C CA . PRO A 1 282 ? 1.882 -30.133 9.777 1.00 69.88 282 PRO A CA 1
ATOM 2047 C C . PRO A 1 282 ? 0.961 -31.100 9.040 1.00 69.88 282 PRO A C 1
ATOM 2049 O O . PRO A 1 282 ? 0.093 -30.654 8.283 1.00 69.88 282 PRO A O 1
ATOM 2052 N N . ALA A 1 283 ? 1.178 -32.406 9.206 1.00 56.03 283 ALA A N 1
ATOM 2053 C CA . ALA A 1 283 ? 0.236 -33.375 8.671 1.00 56.03 283 ALA A CA 1
ATOM 2054 C C . ALA A 1 283 ? -1.161 -32.986 9.184 1.00 56.03 283 ALA A C 1
ATOM 2056 O O . ALA A 1 283 ? -1.273 -32.637 10.365 1.00 56.03 283 ALA A O 1
ATOM 2057 N N . PRO A 1 284 ? -2.201 -32.976 8.328 1.00 52.78 284 PRO A N 1
ATOM 2058 C CA . PRO A 1 284 ? -3.559 -32.839 8.828 1.00 52.78 284 PRO A CA 1
ATOM 2059 C C . PRO A 1 284 ? -3.730 -33.882 9.929 1.00 52.78 284 PRO A C 1
ATOM 2061 O O . PRO A 1 284 ? -3.403 -35.050 9.716 1.00 52.78 284 PRO A O 1
ATOM 2064 N N . ASP A 1 285 ? -4.115 -33.417 11.115 1.00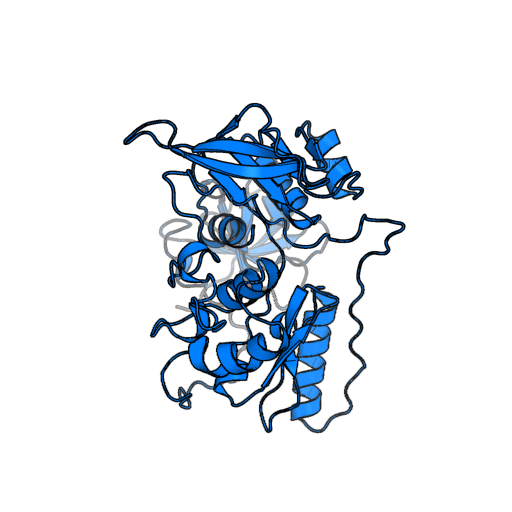 47.88 285 ASP A N 1
ATOM 2065 C CA . ASP A 1 285 ? -4.094 -34.221 12.330 1.00 47.88 285 ASP A CA 1
ATOM 2066 C C . ASP A 1 285 ? -4.867 -35.534 12.085 1.00 47.88 285 ASP A C 1
ATOM 2068 O O . ASP A 1 285 ? -6.072 -35.480 11.807 1.00 47.88 285 ASP A O 1
ATOM 2072 N N . PRO A 1 286 ? -4.209 -36.713 12.127 1.00 41.84 286 PRO A N 1
ATOM 2073 C CA . PRO A 1 286 ? -4.857 -37.998 11.851 1.00 41.84 286 PRO A CA 1
ATOM 2074 C C . PRO A 1 286 ? -5.957 -38.346 12.865 1.00 41.84 286 PRO A C 1
ATOM 2076 O O . PRO A 1 286 ? -6.657 -39.342 12.690 1.00 41.84 286 PRO A O 1
ATOM 2079 N N . GLY A 1 287 ? -6.088 -37.553 13.934 1.00 45.59 287 GLY A N 1
ATOM 2080 C CA . GLY A 1 287 ? -6.933 -37.809 15.089 1.00 45.59 287 GLY A CA 1
ATOM 2081 C C . GLY A 1 287 ? -8.012 -36.765 15.362 1.00 45.59 287 GLY A C 1
ATOM 2082 O O . GLY A 1 287 ? -8.340 -36.572 16.528 1.00 45.59 287 GLY A O 1
ATOM 2083 N N . VAL A 1 288 ? -8.630 -36.126 14.357 1.00 45.44 288 VAL A N 1
ATOM 2084 C CA . VAL A 1 288 ? -9.896 -35.391 14.600 1.00 45.44 288 VAL A CA 1
ATOM 2085 C C . VAL A 1 288 ? -11.056 -36.381 14.787 1.00 45.44 288 VAL A C 1
ATOM 2087 O O . VAL A 1 288 ? -12.017 -36.424 14.010 1.00 45.44 288 VAL A O 1
ATOM 2090 N N . GLY A 1 289 ? -10.964 -37.184 15.849 1.00 50.81 289 GLY A N 1
ATOM 2091 C CA . GLY A 1 289 ? -12.088 -37.905 16.431 1.00 50.81 289 GLY A CA 1
ATOM 2092 C C . GLY A 1 289 ? -13.179 -36.936 16.893 1.00 50.81 289 GLY A C 1
ATOM 2093 O O . GLY A 1 289 ? -13.113 -35.726 16.659 1.00 50.81 289 GLY A O 1
ATOM 2094 N N . ASP A 1 290 ? -14.218 -37.447 17.539 1.00 52.53 290 ASP A N 1
ATOM 2095 C CA . ASP A 1 290 ? -15.365 -36.673 18.050 1.00 52.53 290 ASP A CA 1
ATOM 2096 C C . ASP A 1 290 ? -15.024 -35.672 19.177 1.00 52.53 290 ASP A C 1
ATOM 2098 O O . ASP A 1 290 ? -15.908 -35.194 19.886 1.00 52.53 290 ASP A O 1
ATOM 2102 N N . ASP A 1 291 ? -13.748 -35.329 19.349 1.00 64.12 291 ASP A N 1
ATOM 2103 C CA . ASP A 1 291 ? -13.269 -34.484 20.429 1.00 64.12 291 ASP A CA 1
ATOM 2104 C C . ASP A 1 291 ? -13.430 -32.993 20.104 1.00 64.12 291 ASP A C 1
ATOM 2106 O O . ASP A 1 291 ? -13.095 -32.494 19.026 1.00 64.12 291 ASP A O 1
ATOM 2110 N N . VAL A 1 292 ? -13.983 -32.276 21.081 1.00 70.56 292 VAL A N 1
ATOM 2111 C CA . VAL A 1 292 ? -14.207 -30.830 21.055 1.00 70.56 292 VAL A CA 1
ATOM 2112 C C . VAL A 1 292 ? -12.850 -30.123 20.984 1.00 70.56 292 VAL A C 1
ATOM 2114 O O . VAL A 1 292 ? -12.020 -30.356 21.866 1.00 70.56 292 VAL A O 1
ATOM 2117 N N . PRO A 1 293 ? -12.606 -29.241 19.994 1.00 78.56 293 PRO A N 1
ATOM 2118 C CA . PRO A 1 293 ? -11.338 -28.531 19.892 1.00 78.56 293 PRO A CA 1
ATOM 2119 C C . PRO A 1 293 ? -11.056 -27.733 21.168 1.00 78.56 293 PRO A C 1
ATOM 2121 O O . PRO A 1 293 ? -11.938 -27.034 21.681 1.00 78.56 293 PRO A O 1
ATOM 2124 N N . ALA A 1 294 ? -9.827 -27.818 21.676 1.00 83.25 294 ALA A N 1
ATOM 2125 C CA . ALA A 1 294 ? -9.404 -27.008 22.811 1.00 83.25 294 ALA A CA 1
ATOM 2126 C C . ALA A 1 294 ? -9.371 -25.515 22.420 1.00 83.25 294 ALA A C 1
ATOM 2128 O O . ALA A 1 294 ? -8.985 -25.187 21.292 1.00 83.25 294 ALA A O 1
ATOM 2129 N N . PRO A 1 295 ? -9.754 -24.589 23.320 1.00 85.94 295 PRO A N 1
ATOM 2130 C CA . PRO A 1 295 ? -9.653 -23.166 23.048 1.00 85.94 295 PRO A CA 1
ATOM 2131 C C . PRO A 1 295 ? -8.191 -22.759 22.807 1.00 85.94 295 PRO A C 1
ATOM 2133 O O . PRO A 1 295 ? -7.301 -23.230 23.520 1.00 85.94 295 PRO A O 1
ATOM 2136 N N . PRO A 1 296 ? -7.917 -21.860 21.848 1.00 84.50 296 PRO A N 1
ATOM 2137 C CA . PRO A 1 296 ? -6.564 -21.380 21.607 1.00 84.50 296 PRO A CA 1
ATOM 2138 C C . PRO A 1 296 ? -5.922 -20.744 22.858 1.00 84.50 296 PRO A C 1
ATOM 2140 O O . PRO A 1 296 ? -6.597 -19.981 23.558 1.00 84.50 296 PRO A O 1
ATOM 2143 N N . PRO A 1 297 ? -4.612 -20.949 23.115 1.00 83.94 297 PRO A N 1
ATOM 2144 C CA . PRO A 1 297 ? -3.942 -20.462 24.328 1.00 83.94 297 PRO A CA 1
ATOM 2145 C C . PRO A 1 297 ? -4.062 -18.953 24.574 1.00 83.94 297 PRO A C 1
ATOM 2147 O O . PRO A 1 297 ? -4.083 -18.513 25.721 1.00 83.94 297 PRO A O 1
ATOM 2150 N N . TYR A 1 298 ? -4.189 -18.148 23.515 1.00 83.25 298 TYR A N 1
ATOM 2151 C CA . TYR A 1 298 ? -4.339 -16.693 23.617 1.00 83.25 298 TYR A CA 1
ATOM 2152 C C . TYR A 1 298 ? -5.686 -16.236 24.208 1.00 83.25 298 TYR A C 1
ATOM 2154 O O . TYR A 1 298 ? -5.857 -15.049 24.474 1.00 83.25 298 TYR A O 1
ATOM 2162 N N . LEU A 1 299 ? -6.657 -17.138 24.395 1.00 85.12 299 LEU A N 1
ATOM 2163 C CA . LEU A 1 299 ? -7.929 -16.841 25.068 1.00 85.12 299 LEU A CA 1
ATOM 2164 C C . LEU A 1 299 ? -7.892 -17.104 26.580 1.00 85.12 299 LEU A C 1
ATOM 2166 O O . LEU A 1 299 ? -8.867 -16.803 27.272 1.00 85.12 299 LEU A O 1
ATOM 2170 N N . THR A 1 300 ? -6.791 -17.651 27.100 1.00 87.06 300 THR A N 1
ATOM 2171 C CA . THR A 1 300 ? -6.638 -17.974 28.524 1.00 87.06 300 THR A CA 1
ATOM 2172 C C . THR A 1 300 ? -6.869 -16.733 29.391 1.00 87.06 300 THR A C 1
ATOM 2174 O O . THR A 1 300 ? -6.256 -15.692 29.171 1.00 87.06 300 THR A O 1
ATOM 2177 N N . GLY A 1 301 ? -7.780 -16.835 30.364 1.00 85.56 301 GLY A N 1
ATOM 2178 C CA . GLY A 1 301 ? -8.122 -15.756 31.301 1.00 85.56 301 GLY A CA 1
ATOM 2179 C C . GLY A 1 301 ? -9.032 -14.654 30.744 1.00 85.56 301 GLY A C 1
ATOM 2180 O O . GLY A 1 301 ? -9.538 -13.844 31.515 1.00 85.56 301 GLY A O 1
ATOM 2181 N N . ARG A 1 302 ? -9.306 -14.621 29.430 1.00 89.00 302 ARG A N 1
ATOM 2182 C CA . ARG A 1 302 ? -10.135 -13.561 28.825 1.00 89.00 302 ARG A CA 1
ATOM 2183 C C . ARG A 1 302 ? -11.574 -13.559 29.343 1.00 89.00 302 ARG A C 1
ATOM 2185 O O . ARG A 1 302 ? -12.163 -12.497 29.506 1.00 89.00 302 ARG A O 1
ATOM 2192 N N . PHE A 1 303 ? -12.135 -14.739 29.576 1.00 90.94 303 PHE A N 1
ATOM 2193 C CA . PHE A 1 303 ? -13.532 -14.925 29.972 1.00 90.94 303 PHE A CA 1
ATOM 2194 C C . PHE A 1 303 ? -13.639 -15.466 31.406 1.00 90.94 303 PHE A C 1
ATOM 2196 O O . PHE A 1 303 ? -14.450 -16.339 31.701 1.00 90.94 303 PHE A O 1
ATOM 2203 N N . GLY A 1 304 ? -12.790 -14.946 32.297 1.00 85.12 304 GLY A N 1
ATOM 2204 C CA . GLY A 1 304 ? -12.717 -15.347 33.702 1.00 85.12 304 GLY A CA 1
ATOM 2205 C C . GLY A 1 304 ? -11.955 -16.653 33.937 1.00 85.12 304 GLY A C 1
ATOM 2206 O O . GLY A 1 304 ? -11.415 -17.262 33.014 1.00 85.12 304 GLY A O 1
ATOM 2207 N N . ASP A 1 305 ? -11.921 -17.082 35.200 1.00 82.69 305 ASP A N 1
ATOM 2208 C CA . ASP A 1 305 ? -11.104 -18.218 35.660 1.00 82.69 305 ASP A CA 1
ATOM 2209 C C . ASP A 1 305 ? -11.677 -19.588 35.266 1.00 82.69 305 ASP A C 1
ATOM 2211 O O . ASP A 1 305 ? -10.975 -20.599 35.289 1.00 82.69 305 ASP A O 1
ATOM 2215 N N . ARG A 1 306 ? -12.975 -19.646 34.940 1.00 86.00 306 ARG A N 1
ATOM 2216 C CA . ARG A 1 306 ? -13.700 -20.883 34.602 1.00 86.00 306 ARG A CA 1
ATOM 2217 C C . ARG A 1 306 ? -14.592 -20.692 33.374 1.00 86.00 306 ARG A C 1
ATOM 2219 O O . ARG A 1 306 ? -15.817 -20.792 33.495 1.00 86.00 306 ARG A O 1
ATOM 2226 N N . PRO A 1 307 ? -14.002 -20.416 32.202 1.00 89.50 307 PRO A N 1
ATOM 2227 C CA . PRO A 1 307 ? -14.780 -20.229 30.994 1.00 89.50 307 PRO A CA 1
ATOM 2228 C C . PRO A 1 307 ? -15.457 -21.543 30.585 1.00 89.50 307 PRO A C 1
ATOM 2230 O O . PRO A 1 307 ? -14.974 -22.644 30.859 1.00 89.50 307 PRO A O 1
ATOM 2233 N N . GLN A 1 308 ? -16.607 -21.428 29.934 1.00 91.44 308 GLN A N 1
ATOM 2234 C CA . GLN A 1 308 ? -17.429 -22.552 29.504 1.00 91.44 308 GLN A CA 1
ATOM 2235 C C . GLN A 1 308 ? -17.409 -22.658 27.985 1.00 91.44 308 GLN A C 1
ATOM 2237 O O . GLN A 1 308 ? -17.516 -21.649 27.291 1.00 91.44 308 GLN A O 1
ATOM 2242 N N . VAL A 1 309 ? -17.320 -23.879 27.464 1.00 90.94 309 VAL A N 1
ATOM 2243 C CA . VAL A 1 309 ? -17.420 -24.124 26.024 1.00 90.94 309 VAL A CA 1
ATOM 2244 C C . VAL A 1 309 ? -18.857 -24.476 25.674 1.00 90.94 309 VAL A C 1
ATOM 2246 O O . VAL A 1 309 ? -19.463 -25.342 26.308 1.00 90.94 309 VAL A O 1
ATOM 2249 N N . TRP A 1 310 ? -19.394 -23.802 24.665 1.00 90.69 310 TRP A N 1
ATOM 2250 C CA . TRP A 1 310 ? -20.772 -23.959 24.224 1.00 90.69 310 TRP A CA 1
ATOM 2251 C C . TRP A 1 310 ? -20.873 -24.061 22.710 1.00 90.69 310 TRP A C 1
ATOM 2253 O O . TRP A 1 310 ? -20.151 -23.385 21.978 1.00 90.69 310 TRP A O 1
ATOM 2263 N N . THR A 1 311 ? -21.834 -24.849 22.248 1.00 90.06 311 THR A N 1
ATOM 2264 C CA . THR A 1 311 ? -22.315 -24.797 20.870 1.00 90.06 311 THR A CA 1
ATOM 2265 C C . THR A 1 311 ? -23.351 -23.682 20.757 1.00 90.06 311 THR A C 1
ATOM 2267 O O . THR A 1 311 ? -24.354 -23.678 21.475 1.00 90.06 311 THR A O 1
ATOM 2270 N N . LEU A 1 312 ? -23.117 -22.738 19.850 1.00 90.00 312 LEU A N 1
ATOM 2271 C CA . LEU A 1 312 ? -24.059 -21.694 19.459 1.00 90.00 312 LEU A CA 1
ATOM 2272 C C . LEU A 1 312 ? -24.775 -22.107 18.179 1.00 90.00 312 LEU A C 1
ATOM 2274 O O . LEU A 1 312 ? -24.125 -22.572 17.247 1.00 90.00 312 LEU A O 1
ATOM 2278 N N . ALA A 1 313 ? -26.081 -21.858 18.108 1.00 90.25 313 ALA A N 1
ATOM 2279 C CA . ALA A 1 313 ? -26.846 -21.906 16.866 1.00 90.25 313 ALA A CA 1
ATOM 2280 C C . ALA A 1 313 ? -27.228 -20.494 16.427 1.00 90.25 313 ALA A C 1
ATOM 2282 O O . ALA A 1 313 ? -27.796 -19.731 17.214 1.00 90.25 313 ALA A O 1
ATOM 2283 N N . ALA A 1 314 ? -26.947 -20.167 15.166 1.00 90.56 314 ALA A N 1
ATOM 2284 C CA . ALA A 1 314 ? -27.401 -18.927 14.546 1.00 90.56 314 ALA A CA 1
ATOM 2285 C C . ALA A 1 314 ? -28.907 -18.991 14.242 1.00 90.56 314 ALA A C 1
ATOM 2287 O O . ALA A 1 314 ? -29.414 -20.026 13.803 1.00 90.56 314 ALA A O 1
ATOM 2288 N N . ALA A 1 315 ? -29.625 -17.885 14.441 1.00 88.38 315 ALA A N 1
ATOM 2289 C CA . ALA A 1 315 ? -31.056 -17.803 14.139 1.00 88.38 315 ALA A CA 1
ATOM 2290 C C . ALA A 1 315 ? -31.361 -17.883 12.632 1.00 88.38 315 ALA A C 1
ATOM 2292 O O . ALA A 1 315 ? -32.428 -18.350 12.247 1.00 88.38 315 ALA A O 1
ATOM 2293 N N . ASP A 1 316 ? -30.424 -17.459 11.785 1.00 88.94 316 ASP A N 1
ATOM 2294 C CA . ASP A 1 316 ? -30.533 -17.457 10.322 1.00 88.94 316 ASP A CA 1
ATOM 2295 C C . ASP A 1 316 ? -29.783 -18.622 9.656 1.00 88.94 316 ASP A C 1
ATOM 2297 O O . ASP A 1 316 ? -29.527 -18.597 8.455 1.00 88.94 316 ASP A O 1
ATOM 2301 N N . ALA A 1 317 ? -29.427 -19.643 10.442 1.00 84.00 317 ALA A N 1
ATOM 2302 C CA . ALA A 1 317 ? -28.739 -20.844 9.987 1.00 84.00 317 ALA A CA 1
ATOM 2303 C C . ALA A 1 317 ? -27.328 -20.634 9.387 1.00 84.00 317 ALA A C 1
ATOM 2305 O O . ALA A 1 317 ? -26.811 -21.555 8.755 1.00 84.00 317 ALA A O 1
ATOM 2306 N N . ARG A 1 318 ? -26.664 -19.486 9.601 1.00 87.12 318 ARG A N 1
ATOM 2307 C CA . ARG A 1 318 ? -25.269 -19.293 9.159 1.00 87.12 318 ARG A CA 1
ATOM 2308 C C . ARG A 1 318 ? -24.247 -20.025 10.036 1.00 87.12 318 ARG A C 1
ATOM 2310 O O . ARG A 1 318 ? -24.514 -20.354 11.192 1.00 87.12 318 ARG A O 1
ATOM 2317 N N . THR A 1 319 ? -23.041 -20.192 9.504 1.00 88.69 319 THR A N 1
ATOM 2318 C CA . THR A 1 319 ? -21.841 -20.583 10.258 1.00 88.69 319 THR A CA 1
ATOM 2319 C C . THR A 1 319 ? -21.063 -19.329 10.659 1.00 88.69 319 THR A C 1
ATOM 2321 O O . THR A 1 319 ? -20.939 -18.413 9.849 1.00 88.69 319 THR A O 1
ATOM 2324 N N . PHE A 1 320 ? -20.542 -19.274 11.887 1.00 87.12 320 PHE A N 1
ATOM 2325 C CA . PHE A 1 320 ? -19.689 -18.160 12.318 1.00 87.12 320 PHE A CA 1
ATOM 2326 C C . PHE A 1 320 ? -18.211 -18.524 12.190 1.00 87.12 320 PHE A C 1
ATOM 2328 O O . PHE A 1 320 ? -17.785 -19.589 12.640 1.00 87.12 320 PHE A O 1
ATOM 2335 N N . GLU A 1 321 ? -17.418 -17.604 11.647 1.00 84.75 321 GLU A N 1
ATOM 2336 C CA . GLU A 1 321 ? -15.961 -17.736 11.616 1.00 84.75 321 GLU A CA 1
ATOM 2337 C C . GLU A 1 321 ? -15.366 -17.650 13.036 1.00 84.75 321 GLU A C 1
ATOM 2339 O O . GLU A 1 321 ? -15.929 -16.969 13.907 1.00 84.75 321 GLU A O 1
ATOM 2344 N N . PRO A 1 322 ? -14.219 -18.298 13.309 1.00 89.00 322 PRO A N 1
ATOM 2345 C CA . PRO A 1 322 ? -13.468 -18.085 14.541 1.00 89.00 322 PRO A CA 1
ATOM 2346 C C . PRO A 1 322 ? -13.127 -16.602 14.757 1.00 89.00 322 PRO A C 1
ATOM 2348 O O . PRO A 1 322 ? -12.592 -15.936 13.874 1.00 89.00 322 PRO A O 1
ATOM 2351 N N . GLY A 1 323 ? -13.398 -16.089 15.958 1.00 88.62 323 GLY A N 1
ATOM 2352 C CA . GLY A 1 323 ? -13.113 -14.711 16.367 1.00 88.62 323 GLY A CA 1
ATOM 2353 C C . GLY A 1 323 ? -14.334 -13.791 16.465 1.00 88.62 323 GLY A C 1
ATOM 2354 O O . GLY A 1 323 ? -14.182 -12.647 16.894 1.00 88.62 323 GLY A O 1
ATOM 2355 N N . CYS A 1 324 ? -15.537 -14.265 16.131 1.00 92.25 324 CYS A N 1
ATOM 2356 C CA . CYS A 1 324 ? -16.773 -13.504 16.309 1.00 92.25 324 CYS A CA 1
ATOM 2357 C C . CYS A 1 324 ? -17.100 -13.349 17.802 1.00 92.25 324 CYS A C 1
ATOM 2359 O O . CYS A 1 324 ? -17.070 -14.316 18.564 1.00 92.25 324 CYS A O 1
ATOM 2361 N N . LEU A 1 325 ? -17.419 -12.126 18.226 1.00 94.31 325 LEU A N 1
ATOM 2362 C CA . LEU A 1 325 ? -17.678 -11.799 19.632 1.00 94.31 325 LEU A CA 1
ATOM 2363 C C . LEU A 1 325 ? -19.159 -11.969 19.976 1.00 94.31 325 LEU A C 1
ATOM 2365 O O . LEU A 1 325 ? -20.027 -11.615 19.178 1.00 94.31 325 LEU A O 1
ATOM 2369 N N . VAL A 1 326 ? -19.436 -12.482 21.175 1.00 93.25 326 VAL A N 1
ATOM 2370 C CA . VAL A 1 326 ? -20.787 -12.773 21.673 1.00 93.25 326 VAL A CA 1
ATOM 2371 C C . VAL A 1 326 ? -21.197 -11.737 22.720 1.00 93.25 326 VAL A C 1
ATOM 2373 O O . VAL A 1 326 ? -20.431 -11.446 23.641 1.00 93.25 326 VAL A O 1
ATOM 2376 N N . PHE A 1 327 ? -22.412 -11.206 22.601 1.00 93.19 327 PHE A N 1
ATOM 2377 C CA . PHE A 1 327 ? -22.978 -10.168 23.463 1.00 93.19 327 PHE A CA 1
ATOM 2378 C C . PHE A 1 327 ? -24.399 -10.522 23.915 1.00 93.19 327 PHE A C 1
ATOM 2380 O O . PHE A 1 327 ? -25.108 -11.264 23.238 1.00 93.19 327 PHE A O 1
ATOM 2387 N N . GLU A 1 328 ? -24.838 -9.937 25.031 1.00 91.81 328 GLU A N 1
ATOM 2388 C CA . GLU A 1 328 ? -26.223 -10.050 25.527 1.00 91.81 328 GLU A CA 1
ATOM 2389 C C . GLU A 1 328 ? -27.194 -9.091 24.826 1.00 91.81 328 GLU A C 1
ATOM 2391 O O . GLU A 1 328 ? -28.406 -9.256 24.908 1.00 91.81 328 GLU A O 1
ATOM 2396 N N . ASN A 1 329 ? -26.683 -8.065 24.140 1.00 88.06 329 ASN A N 1
ATOM 2397 C CA . ASN A 1 329 ? -27.506 -7.097 23.425 1.00 88.06 329 ASN A CA 1
ATOM 2398 C C . ASN A 1 329 ? -26.967 -6.840 22.010 1.00 88.06 329 ASN A C 1
ATOM 2400 O O . ASN A 1 329 ? -25.767 -6.924 21.750 1.00 88.06 329 ASN A O 1
ATOM 2404 N N . SER A 1 330 ? -27.873 -6.522 21.086 1.00 90.06 330 SER A N 1
ATOM 2405 C CA . SER A 1 330 ? -27.556 -6.305 19.669 1.00 90.06 330 SER A CA 1
ATOM 2406 C C . SER A 1 330 ? -26.770 -5.019 19.411 1.00 90.06 330 SER A C 1
ATOM 2408 O O . SER A 1 330 ? -26.109 -4.895 18.381 1.00 90.06 330 SER A O 1
ATOM 2410 N N . HIS A 1 331 ? -26.834 -4.053 20.330 1.00 87.19 331 HIS A N 1
ATOM 2411 C CA . HIS A 1 331 ? -26.209 -2.739 20.179 1.00 87.19 331 HIS A CA 1
ATOM 2412 C C . HIS A 1 331 ? -24.755 -2.703 20.659 1.00 87.19 331 HIS A C 1
ATOM 2414 O O . HIS A 1 331 ? -23.998 -1.840 20.221 1.00 87.19 331 HIS A O 1
ATOM 2420 N N . ALA A 1 332 ? -24.333 -3.647 21.499 1.00 85.06 332 ALA A N 1
ATOM 2421 C CA . ALA A 1 332 ? -22.966 -3.734 21.974 1.00 85.06 332 ALA A CA 1
ATOM 2422 C C . ALA A 1 332 ? -22.021 -4.054 20.816 1.00 85.06 332 ALA A C 1
ATOM 2424 O O . ALA A 1 332 ? -22.277 -4.900 19.950 1.00 85.06 332 ALA A O 1
ATOM 2425 N N . SER A 1 333 ? -20.921 -3.318 20.806 1.00 84.00 333 SER A N 1
ATOM 2426 C CA . SER A 1 333 ? -19.815 -3.459 19.863 1.00 84.00 333 SER A CA 1
ATOM 2427 C C . SER A 1 333 ? -18.455 -3.365 20.554 1.00 84.00 333 SER A C 1
ATOM 2429 O O . SER A 1 333 ? -17.445 -3.661 19.926 1.00 84.00 333 SER A O 1
ATOM 2431 N N . ASP A 1 334 ? -18.424 -2.983 21.837 1.00 85.00 334 ASP A N 1
ATOM 2432 C CA . ASP A 1 334 ? -17.208 -2.870 22.640 1.00 85.00 334 ASP A CA 1
ATOM 2433 C C . ASP A 1 334 ? -16.617 -4.265 22.918 1.00 85.00 334 ASP A C 1
ATOM 2435 O O . ASP A 1 334 ? -17.220 -5.036 23.673 1.00 85.00 334 ASP A O 1
ATOM 2439 N N . PRO A 1 335 ? -15.438 -4.610 22.368 1.00 87.06 335 PRO A N 1
ATOM 2440 C CA . PRO A 1 335 ? -14.854 -5.941 22.514 1.00 87.06 335 PRO A CA 1
ATOM 2441 C C . PRO A 1 335 ? -14.541 -6.359 23.952 1.00 87.06 335 PRO A C 1
ATOM 2443 O O . PRO A 1 335 ? -14.418 -7.559 24.216 1.00 87.06 335 PRO A O 1
ATOM 2446 N N . LEU A 1 336 ? -14.397 -5.395 24.869 1.00 86.38 336 LEU A N 1
ATOM 2447 C CA . LEU A 1 336 ? -14.132 -5.649 26.287 1.00 86.38 336 LEU A CA 1
ATOM 2448 C C . LEU A 1 336 ? -15.390 -6.059 27.058 1.00 86.38 336 LEU A C 1
ATOM 2450 O O . LEU A 1 336 ? -15.283 -6.627 28.139 1.00 86.38 336 LEU A O 1
ATOM 2454 N N . LYS A 1 337 ? -16.576 -5.801 26.498 1.00 88.81 337 LYS A N 1
ATOM 2455 C CA . LYS A 1 337 ? -17.871 -6.192 27.076 1.00 88.81 337 LYS A CA 1
ATOM 2456 C C . LYS A 1 337 ? -18.413 -7.499 26.499 1.00 88.81 337 LYS A C 1
ATOM 2458 O O . LYS A 1 337 ? -19.535 -7.884 26.817 1.00 88.81 337 LYS A O 1
ATOM 2463 N N . ALA A 1 338 ? -17.655 -8.158 25.624 1.00 91.94 338 ALA A N 1
ATOM 2464 C CA . ALA A 1 338 ? -18.048 -9.440 25.061 1.00 91.94 338 ALA A CA 1
ATOM 2465 C C . ALA A 1 338 ? -18.092 -10.508 26.161 1.00 91.94 338 ALA A C 1
ATOM 2467 O O . ALA A 1 338 ? -17.142 -10.662 26.926 1.00 91.94 338 ALA A O 1
ATOM 2468 N N . ILE A 1 339 ? -19.177 -11.276 26.198 1.00 93.19 339 ILE A N 1
ATOM 2469 C CA . ILE A 1 339 ? -19.360 -12.385 27.143 1.00 93.19 339 ILE A CA 1
ATOM 2470 C C . ILE A 1 339 ? -18.830 -13.716 26.593 1.00 93.19 339 ILE A C 1
ATOM 2472 O O . ILE A 1 339 ? -18.800 -14.710 27.313 1.00 93.19 339 ILE A O 1
ATOM 2476 N N . GLY A 1 340 ? -18.385 -13.742 25.334 1.00 93.56 340 GLY A N 1
ATOM 2477 C CA . GLY A 1 340 ? -17.709 -14.888 24.735 1.00 93.56 340 GLY A CA 1
ATOM 2478 C C . GLY A 1 340 ? -17.154 -14.625 23.338 1.00 93.56 340 GLY A C 1
ATOM 2479 O O . GLY A 1 340 ? -17.286 -13.526 22.793 1.00 93.56 340 GLY A O 1
ATOM 2480 N N . VAL A 1 341 ? -16.519 -15.644 22.758 1.00 94.56 341 VAL A N 1
ATOM 2481 C CA . VAL A 1 341 ? -15.950 -15.617 21.402 1.00 94.56 341 VAL A CA 1
ATOM 2482 C C . VAL A 1 341 ? -16.074 -16.978 20.719 1.00 94.56 341 VAL A C 1
ATOM 2484 O O . VAL A 1 341 ? -15.859 -18.012 21.352 1.00 94.56 341 VAL A O 1
ATOM 2487 N N . THR A 1 342 ? -16.381 -16.994 19.424 1.00 93.25 342 THR A N 1
ATOM 2488 C CA . THR A 1 342 ? -16.332 -18.207 18.595 1.00 93.25 342 THR A CA 1
ATOM 2489 C C . THR A 1 342 ? -14.882 -18.598 18.315 1.00 93.25 342 THR A C 1
ATOM 2491 O O . THR A 1 342 ? -14.031 -17.734 18.108 1.00 93.25 342 THR A O 1
ATOM 2494 N N . TYR A 1 343 ? -14.557 -19.889 18.300 1.00 90.50 343 TYR A N 1
ATOM 2495 C CA . TYR A 1 343 ? -13.184 -20.334 18.011 1.00 90.50 343 TYR A CA 1
ATOM 2496 C C . TYR A 1 343 ? -13.089 -21.585 17.131 1.00 90.50 343 TYR A C 1
ATOM 2498 O O . TYR A 1 343 ? -12.006 -21.890 16.638 1.00 90.50 343 TYR A O 1
ATOM 2506 N N . ALA A 1 344 ? -14.196 -22.291 16.903 1.00 87.25 344 ALA A N 1
ATOM 2507 C CA . ALA A 1 344 ? -14.249 -23.435 16.000 1.00 87.25 344 ALA A CA 1
ATOM 2508 C C . ALA A 1 344 ? -15.650 -23.590 15.393 1.00 87.25 344 ALA A C 1
ATOM 2510 O O . ALA A 1 344 ? -16.619 -23.011 15.883 1.00 87.25 344 ALA A O 1
ATOM 2511 N N . VAL A 1 345 ? -15.758 -24.395 14.338 1.00 83.94 345 VAL A N 1
ATOM 2512 C CA . VAL A 1 345 ? -17.028 -24.719 13.674 1.00 83.94 345 VAL A CA 1
ATOM 2513 C C . VAL A 1 345 ? -17.509 -26.103 14.142 1.00 83.94 345 VAL A C 1
ATOM 2515 O O . VAL A 1 345 ? -16.702 -27.036 14.164 1.00 83.94 345 VAL A O 1
ATOM 2518 N N . PRO A 1 346 ? -18.786 -26.274 14.536 1.00 75.56 346 PRO A N 1
ATOM 2519 C CA . PRO A 1 346 ? -19.332 -27.568 14.936 1.00 75.56 346 PRO A CA 1
ATOM 2520 C C . PRO A 1 346 ? -19.445 -28.522 13.737 1.00 75.56 346 PRO A C 1
ATOM 2522 O O . PRO A 1 346 ? -19.819 -28.108 12.642 1.00 75.56 346 PRO A O 1
ATOM 2525 N N . LYS A 1 347 ? -19.162 -29.818 13.948 1.00 68.38 347 LYS A N 1
ATOM 2526 C CA . LYS A 1 347 ? -19.253 -30.850 12.893 1.00 68.38 347 LYS A CA 1
ATOM 2527 C C . LYS A 1 347 ? -20.696 -31.070 12.407 1.00 68.38 347 LYS A C 1
ATOM 2529 O O . LYS A 1 347 ? -20.904 -31.270 11.215 1.00 68.38 347 LYS A O 1
ATOM 2534 N N . ALA A 1 348 ? -21.682 -31.037 13.310 1.00 62.31 348 ALA A N 1
ATOM 2535 C CA . ALA A 1 348 ? -23.103 -31.153 12.984 1.00 62.31 348 ALA A CA 1
ATOM 2536 C C . ALA A 1 348 ? -23.992 -30.683 14.157 1.00 62.31 348 ALA A C 1
ATOM 2538 O O . ALA A 1 348 ? -23.683 -31.014 15.300 1.00 62.31 348 ALA A O 1
ATOM 2539 N N . PRO A 1 349 ? -25.116 -29.985 13.902 1.00 55.94 349 PRO A N 1
ATOM 2540 C CA . PRO A 1 349 ? -25.456 -29.293 12.657 1.00 55.94 349 PRO A CA 1
ATOM 2541 C C . PRO A 1 349 ? -24.500 -28.110 12.399 1.00 55.94 349 PRO A C 1
ATOM 2543 O O . PRO A 1 349 ? -24.090 -27.424 13.329 1.00 55.94 349 PRO A O 1
ATOM 2546 N N . ALA A 1 350 ? -24.158 -27.859 11.130 1.00 61.75 350 ALA A N 1
ATOM 2547 C CA . ALA A 1 350 ? -23.139 -26.879 10.706 1.00 61.75 350 ALA A CA 1
ATOM 2548 C C . ALA A 1 350 ? -23.530 -25.394 10.909 1.00 61.75 350 ALA A C 1
ATOM 2550 O O . ALA A 1 350 ? -22.783 -24.480 10.548 1.00 61.75 350 ALA A O 1
ATOM 2551 N N . ASN A 1 351 ? -24.703 -25.144 11.487 1.00 80.31 351 ASN A N 1
ATOM 2552 C CA . ASN A 1 351 ? -25.314 -23.826 11.583 1.00 80.31 351 ASN A CA 1
ATOM 2553 C C . ASN A 1 351 ? -24.972 -23.193 12.934 1.00 80.31 351 ASN A C 1
ATOM 2555 O O . ASN A 1 351 ? -25.749 -23.275 13.888 1.00 80.31 351 ASN A O 1
ATOM 2559 N N . GLY A 1 352 ? -23.790 -22.585 13.012 1.00 86.75 352 GLY A N 1
ATOM 2560 C CA . GLY A 1 352 ? -23.354 -21.790 14.153 1.00 86.75 352 GLY A CA 1
ATOM 2561 C C . GLY A 1 352 ? -21.853 -21.885 14.397 1.00 86.75 352 GLY A C 1
ATOM 2562 O O . GLY A 1 352 ? -21.071 -21.812 13.452 1.00 86.75 352 GLY A O 1
ATOM 2563 N N . ALA A 1 353 ? -21.447 -22.000 15.661 1.00 91.06 353 ALA A N 1
ATOM 2564 C CA . ALA A 1 353 ? -20.042 -22.104 16.058 1.00 91.06 353 ALA A CA 1
ATOM 2565 C C . ALA A 1 353 ? -19.885 -22.739 17.445 1.00 91.06 353 ALA A C 1
ATOM 2567 O O . ALA A 1 353 ? -20.821 -22.780 18.239 1.00 91.06 353 ALA A O 1
ATOM 2568 N N . ILE A 1 354 ? -18.674 -23.189 17.749 1.00 91.50 354 ILE A N 1
ATOM 2569 C CA . ILE A 1 354 ? -18.229 -23.479 19.108 1.00 91.50 354 ILE A CA 1
ATOM 2570 C C . ILE A 1 354 ? -17.641 -22.189 19.678 1.00 91.50 354 ILE A C 1
ATOM 2572 O O . ILE A 1 354 ? -16.777 -21.559 19.056 1.00 91.50 354 ILE A O 1
ATOM 2576 N N . ALA A 1 355 ? -18.116 -21.792 20.853 1.00 92.50 355 ALA A N 1
ATOM 2577 C CA . ALA A 1 355 ? -17.713 -20.572 21.528 1.00 92.50 355 ALA A CA 1
ATOM 2578 C C . ALA A 1 355 ? -17.195 -20.831 22.940 1.00 92.50 355 ALA A C 1
ATOM 2580 O O . ALA A 1 355 ? -17.670 -21.715 23.652 1.00 92.50 355 ALA A O 1
ATOM 2581 N N . LEU A 1 356 ? -16.225 -20.014 23.340 1.00 93.19 356 LEU A N 1
ATOM 2582 C CA . LEU A 1 356 ? -15.748 -19.900 24.708 1.00 93.19 356 LEU A CA 1
ATOM 2583 C C . LEU A 1 356 ? -16.475 -18.724 25.367 1.00 93.19 356 LEU A C 1
ATOM 2585 O O . LEU A 1 356 ? -16.389 -17.601 24.876 1.00 93.19 356 LEU A O 1
ATOM 2589 N N . MET A 1 357 ? -17.185 -18.985 26.458 1.00 92.38 357 MET A N 1
ATOM 2590 C CA . MET A 1 357 ? -18.077 -18.042 27.137 1.00 92.38 357 MET A CA 1
ATOM 2591 C C . MET A 1 357 ? -17.639 -17.831 28.590 1.00 92.38 357 MET A C 1
ATOM 2593 O O . MET A 1 357 ? -17.198 -18.778 29.240 1.00 92.38 357 MET A O 1
ATOM 2597 N N . ALA A 1 358 ? -17.804 -16.620 29.127 1.00 88.88 358 ALA A N 1
ATOM 2598 C CA . ALA A 1 358 ? -17.536 -16.326 30.539 1.00 88.88 358 ALA A CA 1
ATOM 2599 C C . ALA A 1 358 ? -18.579 -16.970 31.458 1.00 88.88 358 ALA A C 1
ATOM 2601 O O . ALA A 1 358 ? -18.258 -17.573 32.481 1.00 88.88 358 ALA A O 1
ATOM 2602 N N . SER A 1 359 ? -19.841 -16.880 31.053 1.00 81.75 359 SER A N 1
ATOM 2603 C CA . SER A 1 359 ? -20.984 -17.507 31.702 1.00 81.75 359 SER A CA 1
ATOM 2604 C C . SER A 1 359 ? -22.076 -17.776 30.665 1.00 81.75 359 SER A C 1
ATOM 2606 O O . SER A 1 359 ? -22.037 -17.256 29.548 1.00 81.75 359 SER A O 1
ATOM 2608 N N . ALA A 1 360 ? -23.033 -18.629 31.024 1.00 75.62 360 ALA A N 1
ATOM 2609 C CA . ALA A 1 360 ? -24.214 -18.911 30.220 1.00 75.62 360 ALA A CA 1
ATOM 2610 C C . ALA A 1 360 ? -25.409 -18.159 30.823 1.00 75.62 360 ALA A C 1
ATOM 2612 O O . ALA A 1 360 ? -25.957 -18.630 31.822 1.00 75.62 360 ALA A O 1
ATOM 2613 N N . PRO A 1 361 ? -25.794 -16.990 30.287 1.00 73.56 361 PRO A N 1
ATOM 2614 C CA . PRO A 1 361 ? -27.005 -16.320 30.736 1.00 73.56 361 PRO A CA 1
ATOM 2615 C C . PRO A 1 361 ? -28.222 -17.156 30.310 1.00 73.56 361 PRO A C 1
ATOM 2617 O O . PRO A 1 361 ? -28.465 -17.379 29.122 1.00 73.56 361 PRO A O 1
ATOM 2620 N N . GLU A 1 362 ? -28.966 -17.679 31.284 1.00 69.88 362 GLU A N 1
ATOM 2621 C CA . GLU A 1 362 ? -30.156 -18.495 31.031 1.00 69.88 362 GLU A CA 1
ATOM 2622 C C . GLU A 1 362 ? -31.309 -17.627 30.510 1.00 69.88 362 GLU A C 1
ATOM 2624 O O . GLU A 1 362 ? -31.616 -16.575 31.065 1.00 69.88 362 GLU A O 1
ATOM 2629 N N . GLY A 1 363 ? -31.962 -18.069 29.431 1.00 68.06 363 GLY A N 1
ATOM 2630 C CA . GLY A 1 363 ? -33.156 -17.409 28.889 1.00 68.06 363 GLY A CA 1
ATOM 2631 C C . GLY A 1 363 ? -32.914 -16.079 28.160 1.00 68.06 363 GLY A C 1
ATOM 2632 O O . GLY A 1 363 ? -33.882 -15.435 27.762 1.00 68.06 363 GLY A O 1
ATOM 2633 N N . VAL A 1 364 ? -31.658 -15.673 27.948 1.00 78.75 364 VAL A N 1
ATOM 2634 C CA . VAL A 1 364 ? -31.306 -14.428 27.246 1.00 78.75 364 VAL A CA 1
ATOM 2635 C C . VAL A 1 364 ? -30.959 -14.720 25.786 1.00 78.75 364 VAL A C 1
ATOM 2637 O O . VAL A 1 364 ? -30.175 -15.619 25.480 1.00 78.75 364 VAL A O 1
ATOM 2640 N N . GLN A 1 365 ? -31.541 -13.949 24.864 1.00 87.38 365 GLN A N 1
ATOM 2641 C CA . GLN A 1 365 ? -31.167 -13.996 23.452 1.00 87.38 365 GLN A CA 1
ATOM 2642 C C . GLN A 1 365 ? -29.773 -13.390 23.272 1.00 87.38 365 GLN A C 1
ATOM 2644 O O . GLN A 1 365 ? -29.535 -12.249 23.658 1.00 87.38 365 GLN A O 1
ATOM 2649 N N . LEU A 1 366 ? -28.859 -14.150 22.673 1.00 92.94 366 LEU A N 1
ATOM 2650 C CA . LEU A 1 366 ? -27.493 -13.699 22.437 1.00 92.94 366 LEU A CA 1
ATOM 2651 C C . LEU A 1 366 ? -27.355 -13.095 21.046 1.00 92.94 366 LEU A C 1
ATOM 2653 O O . LEU A 1 366 ? -28.115 -13.411 20.130 1.00 92.94 366 LEU A O 1
ATOM 2657 N N . PHE A 1 367 ? -26.336 -12.262 20.876 1.00 93.44 367 PHE A N 1
ATOM 2658 C CA . PHE A 1 367 ? -25.985 -11.661 19.599 1.00 93.44 367 PHE A CA 1
ATOM 2659 C C . PHE A 1 367 ? -24.513 -11.915 19.296 1.00 93.44 367 PHE A C 1
ATOM 2661 O O . PHE A 1 367 ? -23.633 -11.537 20.067 1.00 93.44 367 PHE A O 1
ATOM 2668 N N . VAL A 1 368 ? -24.243 -12.550 18.159 1.00 92.69 368 VAL A N 1
ATOM 2669 C CA . VAL A 1 368 ? -22.893 -12.763 17.637 1.00 92.69 368 VAL A CA 1
ATOM 2670 C C . VAL A 1 368 ? -22.598 -11.668 16.623 1.00 92.69 368 VAL A C 1
ATOM 2672 O O . VAL A 1 368 ? -23.366 -11.454 15.684 1.00 92.69 368 VAL A O 1
ATOM 2675 N N . ARG A 1 369 ? -21.492 -10.950 16.821 1.00 91.75 369 ARG A N 1
ATOM 2676 C CA . ARG A 1 369 ? -21.006 -9.951 15.869 1.00 91.75 369 ARG A CA 1
ATOM 2677 C C . ARG A 1 369 ? -20.175 -10.634 14.793 1.00 91.75 369 ARG A C 1
ATOM 2679 O O . ARG A 1 369 ? -19.042 -11.030 15.051 1.00 91.75 369 ARG A O 1
ATOM 2686 N N . ASP A 1 370 ? -20.745 -10.706 13.599 1.00 87.19 370 ASP A N 1
ATOM 2687 C CA . ASP A 1 370 ? -20.145 -11.289 12.403 1.00 87.19 370 ASP A CA 1
ATOM 2688 C C . ASP A 1 370 ? -20.063 -10.218 11.307 1.00 87.19 370 ASP A C 1
ATOM 2690 O O . ASP A 1 370 ? -21.075 -9.620 10.929 1.00 87.19 370 ASP A O 1
ATOM 2694 N N . ALA A 1 371 ? -18.842 -9.899 10.867 1.00 79.44 371 ALA A N 1
ATOM 2695 C CA . ALA A 1 371 ? -18.552 -8.850 9.881 1.00 79.44 371 ALA A CA 1
ATOM 2696 C C . ALA A 1 371 ? -19.276 -7.501 10.137 1.00 79.44 371 ALA A C 1
ATOM 2698 O O . ALA A 1 371 ? -19.720 -6.827 9.210 1.00 79.44 371 ALA A O 1
ATOM 2699 N N . GLY A 1 372 ? -19.423 -7.107 11.410 1.00 74.12 372 GLY A N 1
ATOM 2700 C CA . GLY A 1 372 ? -20.094 -5.866 11.830 1.00 74.12 372 GLY A CA 1
ATOM 2701 C C . GLY A 1 372 ? -21.612 -5.980 12.028 1.00 74.12 372 GLY A C 1
ATOM 2702 O O . GLY A 1 372 ? -22.212 -5.113 12.665 1.00 74.12 372 GLY A O 1
ATOM 2703 N N . THR A 1 373 ? -22.238 -7.073 11.594 1.00 84.00 373 THR A N 1
ATOM 2704 C CA . THR A 1 373 ? -23.674 -7.326 11.783 1.00 84.00 373 THR A CA 1
ATOM 2705 C C . THR A 1 373 ? -23.917 -8.059 13.101 1.00 84.00 373 THR A C 1
ATOM 2707 O O . THR A 1 373 ? -23.155 -8.951 13.464 1.00 84.00 373 THR A O 1
ATOM 2710 N N . ALA A 1 374 ? -24.966 -7.685 13.840 1.00 90.12 374 ALA A N 1
ATOM 2711 C CA . ALA A 1 374 ? -25.405 -8.422 15.025 1.00 90.12 374 ALA A CA 1
ATOM 2712 C C . ALA A 1 374 ? -26.396 -9.515 14.609 1.00 90.12 374 ALA A C 1
ATOM 2714 O O . ALA A 1 374 ? -27.505 -9.214 14.171 1.00 90.12 374 ALA A O 1
ATOM 2715 N N . VAL A 1 375 ? -25.993 -10.776 14.743 1.00 92.00 375 VAL A N 1
ATOM 2716 C CA . VAL A 1 375 ? -26.811 -11.941 14.392 1.00 92.00 375 VAL A CA 1
ATOM 2717 C C . VAL A 1 375 ? -27.314 -12.584 15.673 1.00 92.00 375 VAL A C 1
ATOM 2719 O O . VAL A 1 375 ? -26.521 -12.924 16.549 1.00 92.00 375 VAL A O 1
ATOM 2722 N N . ALA A 1 376 ? -28.628 -12.757 15.793 1.00 92.31 376 ALA A N 1
ATOM 2723 C CA . ALA A 1 376 ? -29.199 -13.459 16.933 1.00 92.31 376 ALA A CA 1
ATOM 2724 C C . ALA A 1 376 ? -28.709 -14.916 16.973 1.00 92.31 376 ALA A C 1
ATOM 2726 O O . ALA A 1 376 ? -28.717 -15.619 15.960 1.00 92.31 376 ALA A O 1
ATOM 2727 N N . ALA A 1 377 ? -28.312 -15.375 18.152 1.00 91.75 377 ALA A N 1
ATOM 2728 C CA . ALA A 1 377 ? -27.852 -16.729 18.400 1.00 91.75 377 ALA A CA 1
ATOM 2729 C C . ALA A 1 377 ? -28.399 -17.251 19.730 1.00 91.75 377 ALA A C 1
ATOM 2731 O O . ALA A 1 377 ? -28.789 -16.490 20.618 1.00 91.75 377 ALA A O 1
ATOM 2732 N N . ARG A 1 378 ? -28.416 -18.575 19.871 1.00 90.75 378 ARG A N 1
ATOM 2733 C CA . ARG A 1 378 ? -28.807 -19.255 21.108 1.00 90.75 378 ARG A CA 1
ATOM 2734 C C . ARG A 1 378 ? -27.775 -20.298 21.502 1.00 90.75 378 ARG A C 1
ATOM 2736 O O . ARG A 1 378 ? -27.186 -20.944 20.635 1.00 90.75 378 ARG A O 1
ATOM 2743 N N . LEU A 1 379 ? -27.597 -20.476 22.806 1.00 89.19 379 LEU A N 1
ATOM 2744 C CA . LEU A 1 379 ? -26.839 -21.593 23.357 1.00 89.19 379 LEU A CA 1
ATOM 2745 C C . LEU A 1 379 ? -27.629 -22.886 23.122 1.00 89.19 379 LEU A C 1
ATOM 2747 O O . LEU A 1 379 ? -28.836 -22.930 23.362 1.00 89.19 379 LEU A O 1
ATOM 2751 N N . VAL A 1 380 ? -26.956 -23.914 22.611 1.00 87.25 380 VAL A N 1
ATOM 2752 C CA . VAL A 1 380 ? -27.556 -25.222 22.312 1.00 87.25 380 VAL A CA 1
ATOM 2753 C C . VAL A 1 380 ? -27.122 -26.249 23.342 1.00 87.25 380 VAL A C 1
ATOM 2755 O O . VAL A 1 380 ? -27.955 -26.844 24.015 1.00 87.25 380 VAL A O 1
ATOM 2758 N N . GLU A 1 381 ? -25.813 -26.445 23.473 1.00 86.06 381 GLU A N 1
ATOM 2759 C CA . GLU A 1 381 ? -25.239 -27.496 24.305 1.00 86.06 381 GLU A CA 1
ATOM 2760 C C . GLU A 1 381 ? -23.942 -27.013 24.942 1.00 86.06 381 GLU A C 1
ATOM 2762 O O . GLU A 1 381 ? -23.144 -26.318 24.306 1.00 86.06 381 GLU A O 1
ATOM 2767 N N . ARG A 1 382 ? -23.726 -27.403 26.200 1.00 87.31 382 ARG A N 1
ATOM 2768 C CA . ARG A 1 382 ? -22.463 -27.188 26.895 1.00 87.31 382 ARG A CA 1
ATOM 2769 C C . ARG A 1 382 ? -21.522 -28.354 26.629 1.00 87.31 382 ARG A C 1
ATOM 2771 O O . ARG A 1 382 ? -21.816 -29.490 26.990 1.00 87.31 382 ARG A O 1
ATOM 2778 N N . LEU A 1 383 ? -20.353 -28.047 26.086 1.00 85.19 383 LEU A N 1
ATOM 2779 C CA . LEU A 1 383 ? -19.328 -29.026 25.761 1.00 85.19 383 LEU A CA 1
ATOM 2780 C C . LEU A 1 383 ? -18.346 -29.187 26.929 1.00 85.19 383 LEU A C 1
ATOM 2782 O O . LEU A 1 383 ? -17.942 -28.212 27.571 1.00 85.19 383 LEU A O 1
ATOM 2786 N N . LYS A 1 384 ? -17.951 -30.431 27.216 1.00 79.44 384 LYS A N 1
ATOM 2787 C CA . LYS A 1 384 ? -16.896 -30.731 28.192 1.00 79.44 384 LYS A CA 1
ATOM 2788 C C . LYS A 1 384 ? -15.555 -30.796 27.471 1.00 79.44 384 LYS A C 1
ATOM 2790 O O . LYS A 1 384 ? -15.388 -31.598 26.558 1.00 79.44 384 LYS A O 1
ATOM 2795 N N . LEU A 1 385 ? -14.601 -29.980 27.910 1.00 69.38 385 LEU A N 1
ATOM 2796 C CA . LEU A 1 385 ? -13.207 -30.141 27.513 1.00 69.38 385 LEU A CA 1
ATOM 2797 C C . LEU A 1 385 ? -12.665 -31.400 28.194 1.00 69.38 385 LEU A C 1
ATOM 2799 O O . LEU A 1 385 ? -12.798 -31.539 29.412 1.00 69.38 385 LEU A O 1
ATOM 2803 N N . LYS A 1 386 ? -12.092 -32.325 27.420 1.00 60.19 386 LYS A N 1
ATOM 2804 C CA . LYS A 1 386 ? -11.257 -33.379 28.000 1.00 60.19 386 LYS A CA 1
ATOM 2805 C C . LYS A 1 386 ? -10.004 -32.700 28.555 1.00 60.19 386 LYS A C 1
ATOM 2807 O O . LYS A 1 386 ? -9.359 -31.934 27.842 1.00 60.19 386 LYS A O 1
ATOM 2812 N N . SER A 1 387 ? -9.773 -32.908 29.848 1.00 48.44 387 SER A N 1
ATOM 2813 C CA . SER A 1 387 ? -8.619 -32.415 30.608 1.00 48.44 387 SER A CA 1
ATOM 2814 C C . SER A 1 387 ? -7.311 -32.998 30.108 1.00 48.44 387 SER A C 1
ATOM 2816 O O . SER A 1 387 ? -7.329 -34.223 29.838 1.00 48.44 387 SER A O 1
#

Secondary structure (DSSP, 8-state):
-HHHHHHHHHH----SSEEEEEESSTHHHHHHHHHHHTT-EEEEEEESSSS---HHHHHHHHTT--EE-SEEEEEEEEEETTEEEEEEEEEESSSS--PBPPPEEESEEEE--------HHHHHTT-EEEEETTTTEEEEES-BTTB---GGGGT--SHHHHHHHHHHHHHHHTT---PPP---PPPTTTSPPPPPPPPPPP-TT-SS--BS-SSTT--BHHHHSPPTTS--HHHHS-S---HHHHHHHHHTTSS-GGGHHHHHHHHSSPSS--------PPPP-TT--SPPPPPPGGGTTTT-SS-EEEEEEETT-PPPPTT-EEESSTT---GGG-SEEEEE--SSS-SEEEEEES---TTPPEEEEETTEEEEEEEEEEEPPP-